Protein AF-A0A7C1NK67-F1 (afdb_monomer_lite)

Foldseek 3Di:
DDDPPDDWDKDWFQDLLQVRGTFIDTVPDPDGDQDPDDPVNVVCCCRRPVVVVLLLLLVLLVVVLQVQLQLLFQQFFFLVRDHHDRQKDFPPHDPPPLQFDDSPPPPDTFFHFWFKWWAPDAFDQADFPLKWWWKFFAAQPHTFIDTDDRRDGNNNSQVSVLPRRGQWHWDQRPSNAIMIGGGQHPDSNDHGSGRAKIAIQMPCCCPVRQFFVDHDPVLMQGGRGGSSCVRTHDDPIDIDGGGDPSRVVTMDGPVVCVVPVSSRRQAHPPADDNRNPPHRVSVVSSVCQQVQQDDRRNDRGDVRSVVVSVVVVVVVVVVVVVVVVVVVVVVVVVVVVCCVVVPDDVVVVVVVVVVVVVVVVVVVVVVVVVVVVVCCVPPVVDD

Structure (mmCIF, N/CA/C/O backbone):
data_AF-A0A7C1NK67-F1
#
_entry.id   AF-A0A7C1NK67-F1
#
loop_
_atom_site.group_PDB
_atom_site.id
_atom_site.type_symbol
_atom_site.label_atom_id
_atom_site.label_alt_id
_atom_site.label_comp_id
_atom_site.label_asym_id
_atom_site.label_entity_id
_atom_site.label_seq_id
_atom_site.pdbx_PDB_ins_code
_atom_site.Cartn_x
_atom_site.Cartn_y
_atom_site.Cartn_z
_atom_site.occupancy
_atom_site.B_iso_or_equiv
_atom_site.auth_seq_id
_atom_site.auth_comp_id
_atom_site.auth_asym_id
_atom_site.auth_atom_id
_atom_site.pdbx_PDB_model_num
ATOM 1 N N . ILE A 1 1 ? -31.266 -9.716 18.751 1.00 69.25 1 ILE A N 1
ATOM 2 C CA . ILE A 1 1 ? -31.915 -8.879 19.798 1.00 69.25 1 ILE A CA 1
ATOM 3 C C . ILE A 1 1 ? -33.201 -9.565 20.246 1.00 69.25 1 ILE A C 1
ATOM 5 O O . ILE A 1 1 ? -33.789 -10.256 19.426 1.00 69.25 1 ILE A O 1
ATOM 9 N N . VAL A 1 2 ? -33.602 -9.457 21.520 1.00 65.12 2 VAL A N 1
ATOM 10 C CA . VAL A 1 2 ? -34.826 -10.103 22.038 1.00 65.12 2 VAL A CA 1
ATOM 11 C C . VAL A 1 2 ? -35.965 -9.085 22.098 1.00 65.12 2 VAL A C 1
ATOM 13 O O . VAL A 1 2 ? -35.864 -8.092 22.813 1.00 65.12 2 VAL A O 1
ATOM 16 N N . GLN A 1 3 ? -37.058 -9.353 21.387 1.00 70.69 3 GLN A N 1
ATOM 17 C CA . GLN A 1 3 ? -38.327 -8.638 21.487 1.00 70.69 3 GLN A CA 1
ATOM 18 C C . GLN A 1 3 ? -39.423 -9.624 21.911 1.00 70.69 3 GLN A C 1
ATOM 20 O O . GLN A 1 3 ? -39.997 -10.361 21.106 1.00 70.69 3 GLN A O 1
ATOM 25 N N . GLY A 1 4 ? -39.708 -9.669 23.215 1.00 80.38 4 GLY A N 1
ATOM 26 C CA . GLY A 1 4 ? -40.655 -10.630 23.782 1.00 80.38 4 GLY A CA 1
ATOM 27 C C . GLY A 1 4 ? -40.182 -12.074 23.580 1.00 80.38 4 GLY A C 1
ATOM 28 O O . GLY A 1 4 ? -39.192 -12.485 24.174 1.00 80.38 4 GLY A O 1
ATOM 29 N N . LYS A 1 5 ? -40.893 -12.848 22.748 1.00 76.81 5 LYS A N 1
ATOM 30 C CA . LYS A 1 5 ? -40.514 -14.227 22.375 1.00 76.81 5 LYS A CA 1
ATOM 31 C C . LYS A 1 5 ? -39.688 -14.308 21.088 1.00 76.81 5 LYS A C 1
ATOM 33 O O . LYS A 1 5 ? -39.180 -15.378 20.769 1.00 76.81 5 LYS A O 1
ATOM 38 N N . HIS A 1 6 ? -39.597 -13.215 20.334 1.00 71.81 6 HIS A N 1
ATOM 39 C CA . HIS A 1 6 ? -38.786 -13.157 19.127 1.00 71.81 6 HIS A CA 1
ATOM 40 C C . HIS A 1 6 ? -37.348 -12.850 19.522 1.00 71.81 6 HIS A C 1
ATOM 42 O O . HIS A 1 6 ? -37.103 -11.898 20.263 1.00 71.81 6 HIS A O 1
ATOM 48 N N . PHE A 1 7 ? -36.400 -13.656 19.060 1.00 76.25 7 PHE A N 1
ATOM 49 C CA . PHE A 1 7 ? -34.989 -13.353 19.215 1.00 76.25 7 PHE A CA 1
ATOM 50 C C . PHE A 1 7 ? -34.279 -13.543 17.884 1.00 76.25 7 PHE A C 1
ATOM 52 O O . PHE A 1 7 ? -34.380 -14.591 17.254 1.00 76.25 7 PHE A O 1
ATOM 59 N N . GLU A 1 8 ? -33.537 -12.523 17.482 1.00 79.25 8 GLU A N 1
ATOM 60 C CA . GLU A 1 8 ? -32.635 -12.614 16.341 1.00 79.25 8 GLU A CA 1
ATOM 61 C C . GLU A 1 8 ? -31.224 -12.894 16.835 1.00 79.25 8 GLU A C 1
ATOM 63 O O . GLU A 1 8 ? -30.708 -12.205 17.730 1.00 79.25 8 GLU A O 1
ATOM 68 N N . LYS A 1 9 ? -30.615 -13.936 16.275 1.00 83.50 9 LYS A N 1
ATOM 69 C CA . LYS A 1 9 ? -29.273 -14.377 16.634 1.00 83.50 9 LYS A CA 1
ATOM 70 C C . LYS A 1 9 ? -28.245 -13.684 15.744 1.00 83.50 9 LYS A C 1
ATOM 72 O O . LYS A 1 9 ? -28.458 -13.527 14.545 1.00 83.50 9 LYS A O 1
ATOM 77 N N . LEU A 1 10 ? -27.120 -13.312 16.344 1.00 86.06 10 LEU A N 1
ATOM 78 C CA . LEU A 1 10 ? -25.924 -12.910 15.612 1.00 86.06 10 LEU A CA 1
ATOM 79 C C . LEU A 1 10 ? -25.159 -14.156 15.180 1.00 86.06 10 LEU A C 1
ATOM 81 O O . LEU A 1 10 ? -24.951 -15.067 15.989 1.00 86.06 10 LEU A O 1
ATOM 85 N N . VAL A 1 11 ? -24.729 -14.185 13.926 1.00 86.25 11 VAL A N 1
ATOM 86 C CA . VAL A 1 11 ? -23.838 -15.222 13.409 1.00 86.25 11 VAL A CA 1
ATOM 87 C C . VAL A 1 11 ? -22.552 -14.589 12.897 1.00 86.25 11 VAL A C 1
ATOM 89 O O . VAL A 1 11 ? -22.565 -13.491 12.340 1.00 86.25 11 VAL A O 1
ATOM 92 N N . ALA A 1 12 ? -21.451 -15.290 13.145 1.00 85.81 12 ALA A N 1
ATOM 93 C CA . ALA A 1 12 ? -20.140 -14.997 12.599 1.00 85.81 12 ALA A CA 1
ATOM 94 C C . ALA A 1 12 ? -19.950 -15.867 11.354 1.00 85.81 12 ALA A C 1
ATOM 96 O O . ALA A 1 12 ? -20.144 -17.082 11.421 1.00 85.81 12 ALA A O 1
ATOM 97 N N . GLU A 1 13 ? -19.611 -15.247 10.235 1.00 83.25 13 GLU A N 1
ATOM 98 C CA . GLU A 1 13 ? -19.334 -15.922 8.968 1.00 83.25 13 GLU A CA 1
ATOM 99 C C . GLU A 1 13 ? -17.979 -15.440 8.464 1.00 83.25 13 GLU A C 1
ATOM 101 O O . GLU A 1 13 ? -17.672 -14.260 8.616 1.00 83.25 13 GLU A O 1
ATOM 106 N N . ALA A 1 14 ? -17.160 -16.342 7.926 1.00 78.94 14 ALA A N 1
ATOM 107 C CA . ALA A 1 14 ? -15.888 -15.956 7.326 1.00 78.94 14 ALA A CA 1
ATOM 108 C C . ALA A 1 14 ? -16.144 -15.022 6.138 1.00 78.94 14 ALA A C 1
ATOM 110 O O . ALA A 1 14 ? -17.062 -15.264 5.353 1.00 78.94 14 ALA A O 1
ATOM 111 N N . ASP A 1 15 ? -15.352 -13.962 6.043 1.00 75.88 15 ASP A N 1
ATOM 112 C CA . ASP A 1 15 ? -15.431 -12.986 4.967 1.00 75.88 15 ASP A CA 1
ATOM 113 C C . ASP A 1 15 ? -14.221 -13.148 4.034 1.00 75.88 15 ASP A C 1
ATOM 115 O O . ASP A 1 15 ? -13.103 -12.835 4.450 1.00 75.88 15 ASP A O 1
ATOM 119 N N . PRO A 1 16 ? -14.398 -13.675 2.808 1.00 70.25 16 PRO A N 1
ATOM 120 C CA . PRO A 1 16 ? -13.303 -13.817 1.848 1.00 70.25 16 PRO A CA 1
ATOM 121 C C . PRO A 1 16 ? -12.641 -12.481 1.492 1.00 70.25 16 PRO A C 1
ATOM 123 O O . PRO A 1 16 ? -11.444 -12.460 1.225 1.00 70.25 16 PRO A O 1
ATOM 126 N N . ASP A 1 17 ? -13.395 -11.378 1.547 1.00 71.62 17 ASP A N 1
ATOM 127 C CA . ASP A 1 17 ? -12.911 -10.033 1.224 1.00 71.62 17 ASP A CA 1
ATOM 128 C C . ASP A 1 17 ? 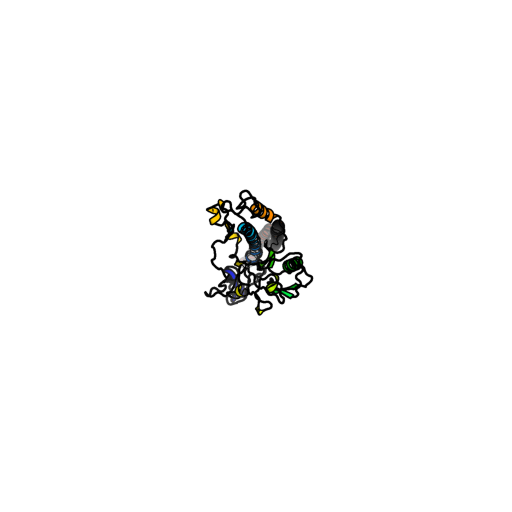-12.192 -9.360 2.408 1.00 71.62 17 ASP A C 1
ATOM 130 O O . ASP A 1 17 ? -11.605 -8.298 2.262 1.00 71.62 17 ASP A O 1
ATOM 134 N N . ASN A 1 18 ? -12.199 -9.977 3.593 1.00 75.00 18 ASN A N 1
ATOM 135 C CA . ASN A 1 18 ? -11.461 -9.501 4.765 1.00 75.00 18 ASN A CA 1
ATOM 136 C C . ASN A 1 18 ? -10.600 -10.632 5.337 1.00 75.00 18 ASN A C 1
ATOM 138 O O . ASN A 1 18 ? -10.687 -10.966 6.518 1.00 75.00 18 ASN A O 1
ATOM 142 N N . GLU A 1 19 ? -9.825 -11.291 4.473 1.00 70.50 19 GLU A N 1
ATOM 143 C CA . GLU A 1 19 ? -8.808 -12.282 4.863 1.00 70.50 19 GLU A CA 1
ATOM 144 C C . GLU A 1 19 ? -9.356 -13.480 5.662 1.00 70.50 19 GLU A C 1
ATOM 146 O O . GLU A 1 19 ? -8.662 -14.114 6.461 1.00 70.50 19 GLU A O 1
ATOM 151 N N . GLY A 1 20 ? -10.638 -13.799 5.485 1.00 68.31 20 GLY A N 1
ATOM 152 C CA . GLY A 1 20 ? -11.325 -14.844 6.236 1.00 68.31 20 GLY A CA 1
ATOM 153 C C . GLY A 1 20 ? -11.691 -14.452 7.671 1.00 68.31 20 GLY A C 1
ATOM 154 O O . GLY A 1 20 ? -12.272 -15.276 8.392 1.00 68.31 20 GLY A O 1
ATOM 155 N N . TYR A 1 21 ? -11.419 -13.215 8.107 1.00 80.69 21 TYR A N 1
ATOM 156 C CA . TYR A 1 21 ? -11.919 -12.712 9.379 1.00 80.69 21 TYR A CA 1
ATOM 157 C C . TYR A 1 21 ? -13.441 -12.781 9.412 1.00 80.69 21 TYR A C 1
ATOM 159 O O . TYR A 1 21 ? -14.146 -12.594 8.423 1.00 80.69 21 TYR A O 1
ATOM 167 N N . SER A 1 22 ? -13.981 -13.085 10.591 1.00 82.25 22 SER A N 1
ATOM 168 C CA . SER A 1 22 ? -15.425 -13.210 10.713 1.00 82.25 22 SER A CA 1
ATOM 169 C C . SER A 1 22 ? -16.105 -11.847 10.633 1.00 82.25 22 SER A C 1
ATOM 171 O O . SER A 1 22 ? -15.843 -10.981 11.478 1.00 82.25 22 SER A O 1
ATOM 173 N N . ARG A 1 23 ? -17.041 -11.704 9.695 1.00 82.19 23 ARG A N 1
ATOM 174 C CA . ARG A 1 23 ? -18.050 -10.642 9.687 1.00 82.19 23 ARG A CA 1
ATOM 175 C C . ARG A 1 23 ? -19.259 -11.055 10.523 1.00 82.19 23 ARG A C 1
ATOM 177 O O . ARG A 1 23 ? -19.579 -12.240 10.652 1.00 82.19 23 ARG A O 1
ATOM 184 N N . LEU A 1 24 ? -19.943 -10.073 11.103 1.00 84.31 24 LEU A N 1
ATOM 185 C CA . LEU A 1 24 ? -21.120 -10.297 11.944 1.00 84.31 24 LEU A CA 1
ATOM 186 C C . LEU A 1 24 ? -22.393 -9.903 11.196 1.00 84.31 24 LEU A C 1
ATOM 188 O O . LEU A 1 24 ? -22.524 -8.775 10.717 1.00 84.31 24 LEU A O 1
ATOM 192 N N . ARG A 1 25 ? -23.355 -10.829 11.138 1.00 84.56 25 ARG A N 1
ATOM 193 C CA . ARG A 1 25 ? -24.660 -10.615 10.495 1.00 84.56 25 ARG A CA 1
ATOM 194 C C . ARG A 1 25 ? -25.820 -11.154 11.324 1.00 84.56 25 ARG A C 1
ATOM 196 O O . ARG A 1 25 ? -25.631 -11.982 12.222 1.00 84.56 25 ARG A O 1
ATOM 203 N N . TRP A 1 26 ? -27.029 -10.692 11.012 1.00 82.31 26 TRP A N 1
ATOM 204 C CA . TRP A 1 26 ? -28.248 -11.278 11.562 1.00 82.31 26 TRP A CA 1
ATOM 205 C C . TRP A 1 26 ? -28.507 -12.624 10.891 1.00 82.31 26 TRP A C 1
ATOM 207 O O . TRP A 1 26 ? -28.365 -12.777 9.676 1.00 82.31 26 TRP A O 1
ATOM 217 N N . GLN A 1 27 ? -28.866 -13.629 11.686 1.00 81.44 27 GLN A N 1
ATOM 218 C CA . GLN A 1 27 ? -29.191 -14.951 11.169 1.00 81.44 27 GLN A CA 1
ATOM 219 C C . GLN A 1 27 ? -30.379 -14.863 10.195 1.00 81.44 27 GLN A C 1
ATOM 221 O O . GLN A 1 27 ? -31.485 -14.536 10.608 1.00 81.44 27 GLN A O 1
ATOM 226 N N . GLY A 1 28 ? -30.153 -15.201 8.921 1.00 75.19 28 GLY A N 1
ATOM 227 C CA . GLY A 1 28 ? -31.180 -15.161 7.871 1.00 75.19 28 GLY A CA 1
ATOM 228 C C . GLY A 1 28 ? -31.186 -13.886 7.021 1.00 75.19 28 GLY A C 1
ATOM 229 O O . GLY A 1 28 ? -31.890 -13.851 6.017 1.00 75.19 28 GLY A O 1
ATOM 230 N N . GLU A 1 29 ? -30.368 -12.885 7.357 1.00 77.38 29 GLU A N 1
ATOM 231 C CA . GLU A 1 29 ? -30.179 -11.686 6.537 1.00 77.38 29 GLU A CA 1
ATOM 232 C C . GLU A 1 29 ? -28.836 -11.709 5.795 1.00 77.38 29 GLU A C 1
ATOM 234 O O . GLU A 1 29 ? -27.857 -12.326 6.231 1.00 77.38 29 GLU A O 1
ATOM 239 N N . SER A 1 30 ? -28.792 -11.023 4.652 1.00 70.12 30 SER A N 1
ATOM 240 C CA . SER A 1 30 ? -27.576 -10.818 3.856 1.00 70.12 30 SER A CA 1
ATOM 241 C C . SER A 1 30 ? -26.827 -9.529 4.205 1.00 70.12 30 SER A C 1
ATOM 243 O O . SER A 1 30 ? -25.702 -9.348 3.751 1.00 70.12 30 SER A O 1
ATOM 245 N N . ARG A 1 31 ? -27.428 -8.627 4.993 1.00 69.88 31 ARG A N 1
ATOM 246 C CA . ARG A 1 31 ? -26.825 -7.334 5.339 1.00 69.88 31 ARG A CA 1
ATOM 247 C C . ARG A 1 31 ? -25.895 -7.452 6.545 1.00 69.88 31 ARG A C 1
ATOM 249 O O . ARG A 1 31 ? -26.235 -8.078 7.550 1.00 69.88 31 ARG A O 1
ATOM 256 N N . SER A 1 32 ? -24.744 -6.796 6.444 1.00 70.00 32 SER A N 1
ATOM 257 C CA . SER A 1 32 ? -23.792 -6.640 7.544 1.00 70.00 32 SER A CA 1
ATOM 258 C C . SER A 1 32 ? -24.355 -5.740 8.642 1.00 70.00 32 SER A C 1
ATOM 260 O O . SER A 1 32 ? -25.132 -4.817 8.385 1.00 70.00 32 SER A O 1
ATOM 262 N N . ILE A 1 33 ? -23.955 -6.008 9.884 1.00 77.25 33 ILE A N 1
ATOM 263 C CA . ILE A 1 33 ? -24.385 -5.226 11.044 1.00 77.25 33 ILE A CA 1
ATOM 264 C C . ILE A 1 33 ? -23.403 -4.094 11.296 1.00 77.25 33 ILE A C 1
ATOM 266 O O . ILE A 1 33 ? -22.208 -4.325 11.446 1.00 77.25 33 ILE A O 1
ATOM 270 N N . PHE A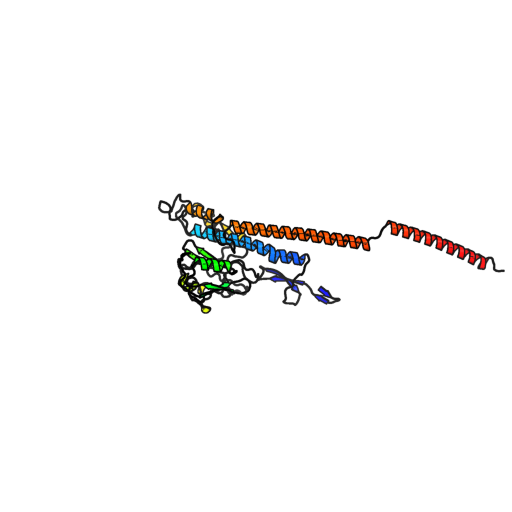 1 34 ? -23.933 -2.882 11.443 1.00 76.06 34 PHE A N 1
ATOM 271 C CA . PHE A 1 34 ? -23.163 -1.742 11.918 1.00 76.06 34 PHE A CA 1
ATOM 272 C C . PHE A 1 34 ? -23.335 -1.580 13.431 1.00 76.06 34 PHE A C 1
ATOM 274 O O . PHE A 1 34 ? -24.442 -1.327 13.924 1.00 76.06 34 PHE A O 1
ATOM 281 N N . PHE A 1 35 ? -22.248 -1.731 14.185 1.00 81.44 35 PHE A N 1
ATOM 282 C CA . PHE A 1 35 ? -22.266 -1.527 15.629 1.00 81.44 35 PHE A CA 1
ATOM 283 C C . PHE A 1 35 ? -22.079 -0.046 15.951 1.00 81.44 35 PHE A C 1
ATOM 285 O O . PHE A 1 35 ? -21.138 0.584 15.493 1.00 81.44 35 PHE A O 1
ATOM 292 N N . ARG A 1 36 ? -22.966 0.516 16.779 1.00 79.81 36 ARG A N 1
ATOM 293 C CA . ARG A 1 36 ? -22.881 1.928 17.200 1.00 79.81 36 ARG A CA 1
ATOM 294 C C . ARG A 1 36 ? -22.010 2.155 18.442 1.00 79.81 36 ARG A C 1
ATOM 296 O O . ARG A 1 36 ? -21.845 3.297 18.847 1.00 79.81 36 ARG A O 1
ATOM 303 N N . GLY A 1 37 ? -21.531 1.092 19.092 1.00 82.44 37 GLY A N 1
ATOM 304 C CA . GLY A 1 37 ? -20.701 1.199 20.293 1.00 82.44 37 GLY A CA 1
ATOM 305 C C . GLY A 1 37 ? -20.619 -0.082 21.127 1.00 82.44 37 GLY A C 1
ATOM 306 O O . GLY A 1 37 ? -21.182 -1.126 20.785 1.00 82.44 37 GLY A O 1
ATOM 307 N N . GLY A 1 38 ? -19.916 0.018 22.257 1.00 86.25 38 GLY A N 1
ATOM 308 C CA . GLY A 1 38 ? -19.638 -1.095 23.165 1.00 86.25 38 GLY A CA 1
ATOM 309 C C . GLY A 1 38 ? -18.398 -1.903 22.772 1.00 86.25 38 GLY A C 1
ATOM 310 O O . GLY A 1 38 ? -17.780 -1.675 21.737 1.00 86.25 38 GLY A O 1
ATOM 311 N N . LYS A 1 39 ? -18.035 -2.884 23.611 1.00 87.00 39 LYS A N 1
ATOM 312 C CA . LYS A 1 39 ? -16.794 -3.665 23.449 1.00 87.00 39 LYS A CA 1
ATOM 313 C C . LYS A 1 39 ? -16.692 -4.366 22.091 1.00 87.00 39 LYS A C 1
ATOM 315 O O . LYS A 1 39 ? -15.607 -4.457 21.541 1.00 87.00 39 LYS A O 1
ATOM 320 N N . LEU A 1 40 ? -17.807 -4.879 21.569 1.00 85.94 40 LEU A N 1
ATOM 321 C CA . LEU A 1 40 ? -17.813 -5.575 20.283 1.00 85.94 40 LEU A CA 1
ATOM 322 C C . LEU A 1 40 ? -17.538 -4.619 19.118 1.00 85.94 40 LEU A C 1
ATOM 324 O O . LEU A 1 40 ? -16.735 -4.961 18.264 1.00 85.94 40 LEU A O 1
ATOM 328 N N . ALA A 1 41 ? -18.147 -3.427 19.128 1.00 87.38 41 ALA A N 1
ATOM 329 C CA . ALA A 1 41 ? -17.869 -2.393 18.133 1.00 87.38 41 ALA A CA 1
ATOM 330 C C . ALA A 1 41 ? -16.385 -2.018 18.142 1.00 87.38 41 ALA A C 1
ATOM 332 O O . ALA A 1 41 ? -15.741 -2.100 17.109 1.00 87.38 41 ALA A O 1
ATOM 333 N N . ALA A 1 42 ? -15.839 -1.736 19.329 1.00 86.69 42 ALA A N 1
ATOM 334 C CA . ALA A 1 42 ? -14.439 -1.355 19.487 1.00 86.69 42 ALA A CA 1
ATOM 335 C C . ALA A 1 42 ? -13.462 -2.454 19.035 1.00 86.69 42 ALA A C 1
ATOM 337 O O . ALA A 1 42 ? -12.412 -2.154 18.490 1.00 86.69 42 ALA A O 1
ATOM 338 N N . LEU A 1 43 ? -13.787 -3.736 19.250 1.00 89.25 43 LEU A N 1
ATOM 339 C CA . LEU A 1 43 ? -12.946 -4.843 18.778 1.00 89.25 43 LEU A CA 1
ATOM 340 C C . LEU A 1 43 ? -13.003 -5.022 17.258 1.00 89.25 43 LEU A C 1
ATOM 342 O O . LEU A 1 43 ? -11.996 -5.389 16.665 1.00 89.25 43 LEU A O 1
ATOM 346 N N . VAL A 1 44 ? -14.171 -4.802 16.650 1.00 88.19 44 VAL A N 1
ATOM 347 C CA . VAL A 1 44 ? -14.339 -4.852 15.191 1.00 88.19 44 VAL A CA 1
ATOM 348 C C . VAL A 1 44 ? -13.609 -3.677 14.544 1.00 88.19 44 VAL A C 1
ATOM 350 O O . VAL A 1 44 ? -12.830 -3.900 13.632 1.00 88.19 44 VAL A O 1
ATOM 353 N N . GLU A 1 45 ? -13.779 -2.462 15.066 1.00 87.88 45 GLU A N 1
ATOM 354 C CA . GLU A 1 45 ? -13.069 -1.258 14.613 1.00 87.88 45 GLU A CA 1
ATOM 355 C C . GLU A 1 45 ? -11.549 -1.406 14.755 1.00 87.88 45 GLU A C 1
ATOM 357 O O . GLU A 1 45 ? -10.819 -1.204 13.790 1.00 87.88 45 GLU A O 1
ATOM 362 N N . LEU A 1 46 ? -11.069 -1.881 15.909 1.00 89.62 46 LEU A N 1
ATOM 363 C CA . LEU A 1 46 ? -9.642 -2.125 16.119 1.00 89.62 46 LEU A CA 1
ATOM 364 C C . LEU A 1 46 ? -9.074 -3.144 15.122 1.00 89.62 46 LEU A C 1
ATOM 366 O O . LEU A 1 46 ? -7.945 -2.983 14.678 1.00 89.62 46 LEU A O 1
ATOM 370 N N . ARG A 1 47 ? -9.817 -4.212 14.805 1.00 89.69 47 ARG A N 1
ATOM 371 C CA . ARG A 1 47 ? -9.357 -5.274 13.898 1.00 89.69 47 ARG A CA 1
ATOM 372 C C . ARG A 1 47 ? -9.412 -4.840 12.433 1.00 89.69 47 ARG A C 1
ATOM 374 O O . ARG A 1 47 ? -8.430 -5.021 11.726 1.00 89.69 47 ARG A O 1
ATOM 381 N N . ASP A 1 48 ? -10.555 -4.315 12.000 1.00 87.44 48 ASP A N 1
ATOM 382 C CA . ASP A 1 48 ? -10.874 -4.108 10.582 1.00 87.44 48 ASP A CA 1
ATOM 383 C C . ASP A 1 48 ? -10.473 -2.716 10.073 1.00 87.44 48 ASP A C 1
ATOM 385 O O . ASP A 1 48 ? -10.366 -2.525 8.865 1.00 87.44 48 ASP A O 1
ATOM 389 N N . VAL A 1 49 ? -10.262 -1.752 10.976 1.00 88.38 49 VAL A N 1
ATOM 390 C CA . VAL A 1 49 ? -9.864 -0.379 10.636 1.00 88.38 49 VAL A CA 1
ATOM 391 C C . VAL A 1 49 ? -8.460 -0.110 11.163 1.00 88.38 49 VAL A C 1
ATOM 393 O O . VAL A 1 49 ? -7.508 -0.124 10.395 1.00 88.38 49 VAL A O 1
ATOM 396 N N . ASP A 1 50 ? -8.285 0.045 12.478 1.00 90.19 50 ASP A N 1
ATOM 397 C CA . ASP A 1 50 ? -7.013 0.546 13.014 1.00 90.19 50 ASP A CA 1
ATOM 398 C C . ASP A 1 50 ? -5.831 -0.402 12.780 1.00 90.19 50 ASP A C 1
ATOM 400 O O . ASP A 1 50 ? -4.780 0.028 12.315 1.00 90.19 50 ASP A O 1
ATOM 404 N N . ALA A 1 51 ? -5.974 -1.691 13.103 1.00 90.12 51 ALA A N 1
ATOM 405 C CA . ALA A 1 51 ? -4.895 -2.656 12.908 1.00 90.12 51 ALA A CA 1
ATOM 406 C C . ALA A 1 51 ? -4.605 -2.880 11.422 1.00 90.12 51 ALA A C 1
ATOM 408 O O . ALA A 1 51 ? -3.437 -2.978 11.051 1.00 90.12 51 ALA A O 1
ATOM 409 N N . ARG A 1 52 ? -5.649 -2.923 10.584 1.00 90.19 52 ARG A N 1
ATOM 410 C CA . ARG A 1 52 ? -5.510 -3.017 9.128 1.00 90.19 52 ARG A CA 1
ATOM 411 C C . ARG A 1 52 ? -4.702 -1.839 8.587 1.00 90.19 52 ARG A C 1
ATOM 413 O O . ARG A 1 52 ? -3.704 -2.071 7.913 1.00 90.19 52 ARG A O 1
ATOM 420 N N . ASP A 1 53 ? -5.062 -0.608 8.950 1.00 91.00 53 ASP A N 1
ATOM 421 C CA . ASP A 1 53 ? -4.354 0.605 8.523 1.00 91.00 53 ASP A CA 1
ATOM 422 C C . ASP A 1 53 ? -2.864 0.562 8.906 1.00 91.00 53 ASP A C 1
ATOM 424 O O . ASP A 1 53 ? -1.989 0.890 8.102 1.00 91.00 53 ASP A O 1
ATOM 428 N N . GLU A 1 54 ? -2.545 0.153 10.138 1.00 92.00 54 GLU A N 1
ATOM 429 C CA . GLU A 1 54 ? -1.154 0.080 10.604 1.00 92.00 54 GLU A CA 1
ATOM 430 C C . GLU A 1 54 ? -0.355 -1.025 9.900 1.00 92.00 54 GLU A C 1
ATOM 432 O O . GLU A 1 54 ? 0.823 -0.832 9.581 1.00 92.00 54 GLU A O 1
ATOM 437 N N . ILE A 1 55 ? -0.987 -2.165 9.609 1.00 92.00 55 ILE A N 1
ATOM 438 C CA . ILE A 1 55 ? -0.361 -3.239 8.834 1.00 92.00 55 ILE A CA 1
ATOM 439 C C . ILE A 1 55 ? -0.102 -2.773 7.396 1.00 92.00 55 ILE A C 1
ATOM 441 O O . ILE A 1 55 ? 1.029 -2.882 6.925 1.00 92.00 55 ILE A O 1
ATOM 445 N N . GLN A 1 56 ? -1.079 -2.131 6.749 1.00 92.00 56 GLN A N 1
ATOM 446 C CA . GLN A 1 56 ? -0.918 -1.567 5.406 1.00 92.00 56 GLN A CA 1
ATOM 447 C C . GLN A 1 56 ? 0.234 -0.559 5.328 1.00 92.00 56 GLN A C 1
ATOM 449 O O . GLN A 1 56 ? 0.988 -0.556 4.353 1.00 92.00 56 GLN A O 1
ATOM 454 N N . LYS A 1 57 ? 0.425 0.285 6.352 1.00 92.81 57 LYS A N 1
ATOM 455 C CA . LYS A 1 57 ? 1.569 1.214 6.411 1.00 92.81 57 LYS A CA 1
ATOM 456 C C . LYS A 1 57 ? 2.900 0.473 6.483 1.00 92.81 57 LYS A C 1
ATOM 458 O O . LYS A 1 57 ? 3.847 0.844 5.783 1.00 92.81 57 LYS A O 1
ATOM 463 N N . LEU A 1 58 ? 2.983 -0.561 7.320 1.00 93.44 58 LEU A N 1
ATOM 464 C CA . LEU A 1 58 ? 4.185 -1.383 7.453 1.00 93.44 58 LEU A CA 1
ATOM 465 C C . LEU A 1 58 ? 4.498 -2.121 6.146 1.00 93.44 58 LEU A C 1
ATOM 467 O O . LEU A 1 58 ? 5.643 -2.112 5.683 1.00 93.44 58 LEU A O 1
ATOM 471 N N . ASP A 1 59 ? 3.482 -2.705 5.526 1.00 93.56 59 ASP A N 1
ATOM 472 C CA . ASP A 1 59 ? 3.588 -3.389 4.245 1.00 93.56 59 ASP A CA 1
ATOM 473 C C . ASP A 1 59 ? 4.012 -2.435 3.131 1.00 93.56 59 ASP A C 1
ATOM 475 O O . ASP A 1 59 ? 4.924 -2.744 2.363 1.00 93.56 59 ASP A O 1
ATOM 479 N N . LEU A 1 60 ? 3.433 -1.234 3.078 1.00 92.38 60 LEU A N 1
ATOM 480 C CA . LEU A 1 60 ? 3.740 -0.239 2.055 1.00 92.38 60 LEU A CA 1
ATOM 481 C C . LEU A 1 60 ? 5.205 0.198 2.101 1.00 92.38 60 LEU A C 1
ATOM 483 O O . LEU A 1 60 ? 5.854 0.291 1.052 1.00 92.38 60 LEU A O 1
ATOM 487 N N . VAL A 1 61 ? 5.743 0.440 3.300 1.00 92.12 61 VAL A N 1
ATOM 488 C CA . VAL A 1 61 ? 7.178 0.712 3.487 1.00 92.12 61 VAL A CA 1
ATOM 489 C C . VAL A 1 61 ? 7.998 -0.475 3.028 1.00 92.12 61 VAL A C 1
ATOM 491 O O . VAL A 1 61 ? 8.973 -0.306 2.297 1.00 92.12 61 VAL A O 1
ATOM 494 N N . THR A 1 62 ? 7.593 -1.670 3.440 1.00 92.31 62 THR A N 1
ATOM 495 C CA . THR A 1 62 ? 8.341 -2.893 3.189 1.00 92.31 62 THR A CA 1
ATOM 496 C C . THR A 1 62 ? 8.449 -3.187 1.692 1.00 92.31 62 THR A C 1
ATOM 498 O O . THR A 1 62 ? 9.559 -3.318 1.171 1.00 92.31 62 THR A O 1
ATOM 501 N N . VAL A 1 63 ? 7.329 -3.207 0.969 1.00 90.94 63 VAL A N 1
ATOM 502 C CA . VAL A 1 63 ? 7.299 -3.491 -0.471 1.00 90.94 63 VAL A CA 1
ATOM 503 C C . VAL A 1 63 ? 8.078 -2.433 -1.255 1.00 90.94 63 VAL A C 1
ATOM 505 O O . VAL A 1 63 ? 8.834 -2.764 -2.171 1.00 90.94 63 VAL A O 1
ATOM 508 N N . ASN A 1 64 ? 7.957 -1.149 -0.893 1.00 90.94 64 ASN A N 1
ATOM 509 C CA . ASN A 1 64 ? 8.725 -0.099 -1.565 1.00 90.94 64 ASN A CA 1
ATOM 510 C C . ASN A 1 64 ? 10.221 -0.191 -1.282 1.00 90.94 64 ASN A C 1
ATOM 512 O O . ASN A 1 64 ? 11.016 -0.021 -2.206 1.00 90.94 64 ASN A O 1
ATOM 516 N N . PHE A 1 65 ? 10.607 -0.475 -0.039 1.00 92.56 65 PHE A N 1
ATOM 517 C CA . PHE A 1 65 ? 12.004 -0.672 0.330 1.00 92.56 65 PHE A CA 1
ATOM 518 C C . PHE A 1 65 ? 12.621 -1.813 -0.478 1.00 92.56 65 PHE A C 1
ATOM 520 O O . PHE A 1 65 ? 13.672 -1.643 -1.091 1.00 92.56 65 PHE A O 1
ATOM 527 N N . ILE A 1 66 ? 11.933 -2.948 -0.549 1.00 92.12 66 ILE A N 1
ATOM 528 C CA . ILE A 1 66 ? 12.412 -4.134 -1.258 1.00 92.12 66 ILE A CA 1
ATOM 529 C C . ILE A 1 66 ? 12.497 -3.907 -2.750 1.00 92.12 66 ILE A C 1
ATOM 531 O O . ILE A 1 66 ? 13.518 -4.245 -3.337 1.00 92.12 66 ILE A O 1
ATOM 535 N N . ASP A 1 67 ? 11.475 -3.308 -3.361 1.00 89.56 67 ASP A N 1
ATOM 536 C CA . ASP A 1 67 ? 11.504 -3.003 -4.790 1.00 89.56 67 ASP A CA 1
ATOM 537 C C . ASP A 1 67 ? 12.706 -2.111 -5.135 1.00 89.56 67 ASP A C 1
ATOM 539 O O . ASP A 1 67 ? 13.425 -2.396 -6.088 1.00 89.56 67 ASP A O 1
ATOM 543 N N . LEU A 1 68 ? 12.988 -1.084 -4.326 1.00 91.94 68 LEU A N 1
ATOM 544 C CA . LEU A 1 68 ? 14.128 -0.187 -4.546 1.00 91.94 68 LEU A CA 1
ATOM 545 C C . LEU A 1 68 ? 15.477 -0.877 -4.309 1.00 91.94 68 LEU A C 1
ATOM 547 O O . LEU A 1 68 ? 16.406 -0.699 -5.100 1.00 91.94 68 LEU A O 1
ATOM 551 N N . VAL A 1 69 ? 15.597 -1.674 -3.244 1.00 93.94 69 VAL A N 1
ATOM 552 C CA . VAL A 1 69 ? 16.821 -2.433 -2.955 1.00 93.94 69 VAL A CA 1
ATOM 553 C C . VAL A 1 69 ? 17.081 -3.460 -4.051 1.00 93.94 69 VAL A C 1
ATOM 555 O O . VAL A 1 69 ? 18.199 -3.532 -4.557 1.00 93.94 69 VAL A O 1
ATOM 558 N N . ASN A 1 70 ? 16.064 -4.221 -4.453 1.00 92.44 70 ASN A N 1
ATOM 559 C CA . ASN A 1 70 ? 16.161 -5.204 -5.526 1.00 92.44 70 ASN A CA 1
ATOM 560 C C . ASN A 1 70 ? 16.473 -4.532 -6.864 1.00 92.44 70 ASN A C 1
ATOM 562 O O . ASN A 1 70 ? 17.325 -5.028 -7.594 1.00 92.44 70 ASN A O 1
ATOM 566 N N . GLU A 1 71 ? 15.881 -3.372 -7.169 1.00 89.62 71 GLU A N 1
ATOM 567 C CA . GLU A 1 71 ? 16.212 -2.609 -8.376 1.00 89.62 71 GLU A CA 1
ATOM 568 C C . GLU A 1 71 ? 17.708 -2.247 -8.424 1.00 89.62 71 GLU A C 1
ATOM 570 O O . GLU A 1 71 ? 18.364 -2.462 -9.449 1.00 89.62 71 GLU A O 1
ATOM 575 N N . ILE A 1 72 ? 18.265 -1.741 -7.316 1.00 90.88 72 ILE A N 1
ATOM 576 C CA . ILE A 1 72 ? 19.695 -1.415 -7.214 1.00 90.88 72 ILE A CA 1
ATOM 577 C C . ILE A 1 72 ? 20.548 -2.685 -7.301 1.00 90.88 72 ILE A C 1
ATOM 579 O O . ILE A 1 72 ? 21.521 -2.735 -8.055 1.00 90.88 72 ILE A O 1
ATOM 583 N N . HIS A 1 73 ? 20.183 -3.721 -6.547 1.00 92.25 73 HIS A N 1
ATOM 584 C CA . HIS A 1 73 ? 20.956 -4.952 -6.426 1.00 92.25 73 HIS A CA 1
ATOM 585 C C . HIS A 1 73 ? 20.992 -5.746 -7.739 1.00 92.25 73 HIS A C 1
ATOM 587 O O . HIS A 1 73 ? 22.062 -6.189 -8.153 1.00 92.25 73 HIS A O 1
ATOM 593 N N . ARG A 1 74 ? 19.870 -5.848 -8.467 1.00 89.88 74 ARG A N 1
ATOM 594 C CA . ARG A 1 74 ? 19.817 -6.496 -9.791 1.00 89.88 74 ARG A CA 1
ATOM 595 C C . ARG A 1 74 ? 20.767 -5.842 -10.793 1.00 89.88 74 ARG A C 1
ATOM 597 O O . ARG A 1 74 ? 21.361 -6.540 -11.615 1.00 89.88 74 ARG A O 1
ATOM 604 N N . LYS A 1 75 ? 20.921 -4.516 -10.727 1.00 87.25 75 LYS A N 1
ATOM 605 C CA . LYS A 1 75 ? 21.823 -3.737 -11.597 1.00 87.25 75 LYS A CA 1
ATOM 606 C C . LYS A 1 75 ? 23.281 -3.776 -11.147 1.00 87.25 75 LYS A C 1
ATOM 608 O O . LYS A 1 75 ? 24.172 -3.508 -11.959 1.00 87.25 75 LYS A O 1
ATOM 613 N N . GLY A 1 76 ? 23.515 -4.070 -9.872 1.00 88.56 76 GLY A N 1
ATOM 614 C CA . GLY A 1 76 ? 24.843 -4.166 -9.297 1.00 88.56 76 GLY A CA 1
ATOM 615 C C . GLY A 1 76 ? 25.618 -5.394 -9.775 1.00 88.56 76 GLY A C 1
ATOM 616 O O . GLY A 1 76 ? 25.085 -6.304 -10.409 1.00 88.56 76 GLY A O 1
ATOM 617 N N . TYR A 1 77 ? 26.898 -5.426 -9.419 1.00 88.62 77 TYR A N 1
ATOM 618 C CA . TYR A 1 77 ? 27.795 -6.553 -9.645 1.00 88.62 77 TYR A CA 1
ATOM 619 C C . TYR A 1 77 ? 28.337 -7.061 -8.317 1.00 88.62 77 TYR A C 1
ATOM 621 O O . TYR A 1 77 ? 28.694 -6.288 -7.423 1.00 88.62 77 TYR A O 1
ATOM 629 N N . SER A 1 78 ? 28.382 -8.380 -8.190 1.00 87.69 78 SER A N 1
ATOM 630 C CA . SER A 1 78 ? 28.922 -9.066 -7.027 1.00 87.69 78 SER A CA 1
ATOM 631 C C . SER A 1 78 ? 30.444 -9.213 -7.092 1.00 87.69 78 SER A C 1
ATOM 633 O O . SER A 1 78 ? 31.072 -8.989 -8.129 1.00 87.69 78 SER A O 1
ATOM 635 N N . LEU A 1 79 ? 31.057 -9.688 -6.001 1.00 82.88 79 LEU A N 1
ATOM 636 C CA . LEU A 1 79 ? 32.483 -10.042 -5.985 1.00 82.88 79 LEU A CA 1
ATOM 637 C C . LEU A 1 79 ? 32.835 -11.165 -6.969 1.00 82.88 79 LEU A C 1
ATOM 639 O O . LEU A 1 79 ? 33.983 -11.262 -7.388 1.00 82.88 79 LEU A O 1
ATOM 643 N N . SER A 1 80 ? 31.870 -12.005 -7.340 1.00 77.50 80 SER A N 1
ATOM 644 C CA . SER A 1 80 ? 32.021 -13.046 -8.362 1.00 77.50 80 SER A CA 1
ATOM 645 C C . SER A 1 80 ? 31.684 -12.565 -9.781 1.00 77.50 80 SER A C 1
ATOM 647 O O . SER A 1 80 ? 31.695 -13.367 -10.713 1.00 77.50 80 SER A O 1
ATOM 649 N N . GLY A 1 81 ? 31.387 -11.270 -9.959 1.00 78.38 81 GLY A N 1
ATOM 650 C CA . GLY A 1 81 ? 30.990 -10.677 -11.238 1.00 78.38 81 GLY A CA 1
ATOM 651 C C . GLY A 1 81 ? 29.571 -11.047 -11.682 1.00 78.38 81 GLY A C 1
ATOM 652 O O . GLY A 1 81 ? 29.220 -10.825 -12.839 1.00 78.38 81 GLY A O 1
ATOM 653 N N . ARG A 1 82 ? 28.759 -11.625 -10.786 1.00 80.69 82 ARG A N 1
ATOM 654 C CA . ARG A 1 82 ? 27.351 -11.962 -11.038 1.00 80.69 82 ARG A CA 1
ATOM 655 C C . ARG A 1 82 ? 26.472 -10.725 -10.837 1.00 80.69 82 ARG A C 1
ATOM 657 O O . ARG A 1 82 ? 26.783 -9.878 -10.005 1.00 80.69 82 ARG A O 1
ATOM 664 N N . SER A 1 83 ? 25.370 -10.648 -11.572 1.00 84.88 83 SER A N 1
ATOM 665 C CA . SER A 1 83 ? 24.349 -9.600 -11.463 1.00 84.88 83 SER A CA 1
ATOM 666 C C . SER A 1 83 ? 22.955 -10.204 -11.669 1.00 84.88 83 SER A C 1
ATOM 668 O O . SER A 1 83 ? 22.833 -11.388 -11.991 1.00 84.88 83 SER A O 1
ATOM 670 N N . GLY A 1 84 ? 21.903 -9.405 -11.469 1.00 85.50 84 GLY A N 1
ATOM 671 C CA . GLY A 1 84 ? 20.522 -9.794 -11.777 1.00 85.50 84 GLY A CA 1
ATOM 672 C C . GLY A 1 84 ? 19.801 -10.618 -10.708 1.00 85.50 84 GLY A C 1
ATOM 673 O O . GLY A 1 84 ? 18.676 -11.040 -10.945 1.00 85.50 84 GLY A O 1
ATOM 674 N N . LEU A 1 85 ? 20.411 -10.841 -9.540 1.00 89.50 85 LEU A N 1
ATOM 675 C CA . LEU A 1 85 ? 19.729 -11.466 -8.403 1.00 89.50 85 LEU A CA 1
ATOM 676 C C . LEU A 1 85 ? 18.986 -10.414 -7.580 1.00 89.50 85 LEU A C 1
ATOM 678 O O . LEU A 1 85 ? 19.514 -9.327 -7.353 1.00 89.50 85 LEU A O 1
ATOM 682 N N . ASP A 1 86 ? 17.811 -10.767 -7.073 1.00 91.44 86 ASP A N 1
ATOM 683 C CA . ASP A 1 86 ? 17.115 -9.979 -6.056 1.00 91.44 86 ASP A CA 1
ATOM 684 C C . ASP A 1 86 ? 17.762 -10.173 -4.681 1.00 91.44 86 ASP A C 1
ATOM 686 O O . ASP A 1 86 ? 18.225 -11.271 -4.353 1.00 91.44 86 ASP A O 1
ATOM 690 N N . PHE A 1 87 ? 17.808 -9.105 -3.882 1.00 94.31 87 PHE A N 1
ATOM 691 C CA . PHE A 1 87 ? 18.315 -9.154 -2.512 1.00 94.31 87 PHE A CA 1
ATOM 692 C C . PHE A 1 87 ? 17.291 -9.769 -1.558 1.00 94.31 87 PHE A C 1
ATOM 694 O O . PHE A 1 87 ? 17.639 -10.616 -0.735 1.00 94.31 87 PHE A O 1
ATOM 701 N N . PHE A 1 88 ? 16.030 -9.369 -1.701 1.00 93.44 88 PHE A N 1
ATOM 702 C CA . PHE A 1 88 ? 14.894 -9.890 -0.952 1.00 93.44 88 PHE A CA 1
ATOM 703 C C . PHE A 1 88 ? 13.958 -10.672 -1.866 1.00 93.44 88 PHE A C 1
ATOM 705 O O . PHE A 1 88 ? 13.783 -10.313 -3.031 1.00 93.44 88 PHE A O 1
ATOM 712 N N . VAL A 1 89 ? 13.344 -11.717 -1.322 1.00 89.44 89 VAL A N 1
ATOM 713 C CA . VAL A 1 89 ? 12.339 -12.546 -1.996 1.00 89.44 89 VAL A CA 1
ATOM 714 C C . VAL A 1 89 ? 11.148 -12.770 -1.068 1.00 89.44 89 VAL A C 1
ATOM 716 O O . VAL A 1 89 ? 11.262 -12.634 0.150 1.00 89.44 89 VAL A O 1
ATOM 719 N N . GLU A 1 90 ? 10.008 -13.118 -1.651 1.00 83.88 90 GLU A N 1
ATOM 720 C CA . GLU A 1 90 ? 8.806 -13.497 -0.910 1.00 83.88 90 GLU A CA 1
ATOM 721 C C . GLU A 1 90 ? 8.816 -14.991 -0.572 1.00 83.88 90 GLU A C 1
ATOM 723 O O . GLU A 1 90 ? 9.213 -15.825 -1.396 1.00 83.88 90 GLU A O 1
ATOM 728 N N . TYR A 1 91 ? 8.343 -15.332 0.627 1.00 75.94 91 TYR A N 1
ATOM 729 C CA . TYR A 1 91 ? 8.124 -16.704 1.065 1.00 75.94 91 TYR A CA 1
ATOM 730 C C . TYR A 1 91 ? 6.644 -16.932 1.426 1.00 75.94 91 TYR A C 1
ATOM 732 O O . TYR A 1 91 ? 6.091 -16.176 2.212 1.00 75.94 91 TYR A O 1
ATOM 740 N N . PRO A 1 92 ? 5.991 -18.002 0.943 1.00 71.62 92 PRO A N 1
ATOM 741 C CA . PRO A 1 92 ? 6.472 -18.935 -0.069 1.00 71.62 92 PRO A CA 1
ATOM 742 C C . PRO A 1 92 ? 6.545 -18.270 -1.451 1.00 71.62 92 PRO A C 1
ATOM 744 O O . PRO A 1 92 ? 5.672 -17.492 -1.820 1.00 71.62 92 PRO A O 1
ATOM 747 N N . PHE A 1 93 ? 7.559 -18.623 -2.246 1.00 66.88 93 PHE A N 1
ATOM 748 C CA . PHE A 1 93 ? 7.657 -18.149 -3.626 1.00 66.88 93 PHE A CA 1
ATOM 749 C C . PHE A 1 93 ? 6.473 -18.673 -4.448 1.00 66.88 93 PHE A C 1
ATOM 751 O O . PHE A 1 93 ? 6.341 -19.885 -4.654 1.00 66.88 93 PHE A O 1
ATOM 758 N N . ILE A 1 94 ? 5.626 -17.767 -4.938 1.00 63.12 94 ILE A N 1
ATOM 759 C CA . ILE A 1 94 ? 4.521 -18.118 -5.827 1.00 63.12 94 ILE A CA 1
ATOM 760 C C . ILE A 1 94 ? 5.010 -18.048 -7.269 1.00 63.12 94 ILE A C 1
ATOM 762 O O . ILE A 1 94 ? 5.382 -16.993 -7.776 1.00 63.12 94 ILE A O 1
ATOM 766 N N . ASN A 1 95 ? 4.960 -19.183 -7.965 1.00 61.12 95 ASN A N 1
ATOM 767 C CA . ASN A 1 95 ? 5.260 -19.246 -9.391 1.00 61.12 95 ASN A CA 1
ATOM 768 C C . ASN A 1 95 ? 4.036 -18.827 -10.221 1.00 61.12 95 ASN A C 1
ATOM 770 O O . ASN A 1 95 ? 3.422 -19.655 -10.891 1.00 61.12 95 ASN A O 1
ATOM 774 N N . ASN A 1 96 ? 3.652 -17.555 -10.132 1.00 68.44 96 ASN A N 1
ATOM 775 C CA . ASN A 1 96 ? 2.526 -16.997 -10.873 1.00 68.44 96 ASN A CA 1
ATOM 776 C C . ASN A 1 96 ? 2.995 -15.887 -11.810 1.00 68.44 96 ASN A C 1
ATOM 778 O O . ASN A 1 96 ? 2.817 -14.710 -11.539 1.00 68.44 96 ASN A O 1
ATOM 782 N N . ILE A 1 97 ? 3.620 -16.270 -12.918 1.00 72.62 97 ILE A N 1
ATOM 783 C CA . ILE A 1 97 ? 4.316 -15.339 -13.818 1.00 72.62 97 ILE A CA 1
ATOM 784 C C . ILE A 1 97 ? 3.352 -14.326 -14.468 1.00 72.62 97 ILE A C 1
ATOM 786 O O . ILE A 1 97 ? 3.770 -13.215 -14.775 1.00 72.62 97 ILE A O 1
ATOM 790 N N . SER A 1 98 ? 2.072 -14.677 -14.642 1.00 80.00 98 SER A N 1
ATOM 791 C CA . SER A 1 98 ? 1.046 -13.788 -15.217 1.00 80.00 98 SER A CA 1
ATOM 792 C C . SER A 1 98 ? 0.254 -12.999 -14.168 1.00 80.00 98 SER A C 1
ATOM 794 O O . SER A 1 98 ? -0.567 -12.166 -14.532 1.00 80.00 98 SER A O 1
ATOM 796 N N . GLY A 1 99 ? 0.469 -13.261 -12.875 1.00 83.00 99 GLY A N 1
ATOM 797 C CA . GLY A 1 99 ? -0.317 -12.673 -11.790 1.00 83.00 99 GLY A CA 1
ATOM 798 C C . GLY A 1 99 ? -1.758 -13.184 -11.690 1.00 83.00 99 GLY A C 1
ATOM 799 O O . GLY A 1 99 ? -2.535 -12.615 -10.935 1.00 83.00 99 GLY A O 1
ATOM 800 N N . ASN A 1 100 ? -2.134 -14.253 -12.395 1.00 87.88 100 ASN A N 1
ATOM 801 C CA . ASN A 1 100 ? -3.507 -14.764 -12.404 1.00 87.88 100 ASN A CA 1
ATOM 802 C C . ASN A 1 100 ? -3.910 -15.339 -11.039 1.00 87.88 100 ASN A C 1
ATOM 804 O O . ASN A 1 100 ? -3.221 -16.199 -10.492 1.00 87.88 100 ASN A O 1
ATOM 808 N N . TYR A 1 101 ? -5.030 -14.891 -10.494 1.00 84.50 101 TYR A N 1
ATOM 809 C CA . TYR A 1 101 ? -5.532 -15.291 -9.188 1.00 84.50 101 TYR A CA 1
ATOM 810 C C . TYR A 1 101 ? -6.968 -15.802 -9.319 1.00 84.50 101 TYR A C 1
ATOM 812 O O . TYR A 1 101 ? -7.751 -15.267 -10.101 1.00 84.50 101 TYR A O 1
ATOM 820 N N . ASP A 1 102 ? -7.278 -16.868 -8.586 1.00 84.25 102 ASP A N 1
ATOM 821 C CA . ASP A 1 102 ? -8.638 -17.383 -8.415 1.00 84.25 102 ASP A CA 1
ATOM 822 C C . ASP A 1 102 ? -9.187 -16.756 -7.134 1.00 84.25 102 ASP A C 1
ATOM 824 O O . ASP A 1 102 ? -8.895 -17.209 -6.022 1.00 84.25 102 ASP A O 1
ATOM 828 N N . ARG A 1 103 ? -9.888 -15.629 -7.285 1.00 82.94 103 ARG A N 1
ATOM 829 C CA . ARG A 1 103 ? -10.378 -14.854 -6.144 1.00 82.94 103 ARG A CA 1
ATOM 830 C C . ARG A 1 103 ? -11.573 -15.531 -5.479 1.00 82.94 103 ARG A C 1
ATOM 832 O O . ARG A 1 103 ? -11.737 -15.417 -4.263 1.00 82.94 103 ARG A O 1
ATOM 839 N N . ASN A 1 104 ? -12.419 -16.195 -6.260 1.00 82.00 104 ASN A N 1
ATOM 840 C CA . ASN A 1 104 ? -13.670 -16.773 -5.777 1.00 82.00 104 ASN A CA 1
ATOM 841 C C . ASN A 1 104 ? -13.514 -18.223 -5.252 1.00 82.00 104 ASN A C 1
ATOM 843 O O . ASN A 1 104 ? -14.388 -18.709 -4.526 1.00 82.00 104 ASN A O 1
ATOM 847 N N . GLY A 1 105 ? -12.388 -18.878 -5.550 1.00 81.81 105 GLY A N 1
ATOM 848 C CA . GLY A 1 105 ? -12.021 -20.211 -5.083 1.00 81.81 105 GLY A CA 1
ATOM 849 C C . GLY A 1 105 ? -12.701 -21.362 -5.831 1.00 81.81 105 GLY A C 1
ATOM 850 O O . GLY A 1 105 ? -12.833 -22.450 -5.257 1.00 81.81 105 GLY A O 1
ATOM 851 N N . ASP A 1 106 ? -13.183 -21.146 -7.057 1.00 83.38 106 ASP A N 1
ATOM 852 C CA . ASP A 1 106 ? -13.864 -22.157 -7.875 1.00 83.38 106 ASP A CA 1
ATOM 853 C C . ASP A 1 106 ? -12.913 -23.032 -8.712 1.00 83.38 106 ASP A C 1
ATOM 855 O O . ASP A 1 106 ? -13.342 -24.048 -9.271 1.00 83.38 106 ASP A O 1
ATOM 859 N N . GLY A 1 107 ? -11.617 -22.709 -8.716 1.00 85.50 107 GLY A N 1
ATOM 860 C CA . GLY A 1 107 ? -10.567 -23.414 -9.439 1.00 85.50 107 GLY A CA 1
ATOM 861 C C . GLY A 1 107 ? -10.235 -22.830 -10.814 1.00 85.50 107 GLY A C 1
ATOM 862 O O . GLY A 1 107 ? -9.307 -23.337 -11.449 1.00 85.50 107 GLY A O 1
ATOM 863 N N . GLU A 1 108 ? -10.938 -21.791 -11.269 1.00 89.38 108 GLU A N 1
ATOM 864 C CA . GLU A 1 108 ? -10.635 -21.040 -12.489 1.00 89.38 108 GLU A CA 1
ATOM 865 C C . GLU A 1 108 ? -10.051 -19.661 -12.145 1.00 89.38 108 GLU A C 1
ATOM 867 O O . GLU A 1 108 ? -10.423 -19.016 -11.169 1.00 89.38 108 GLU A O 1
ATOM 872 N N . TYR A 1 109 ? -9.108 -19.177 -12.955 1.00 89.38 109 TYR A N 1
ATOM 873 C CA . TYR A 1 109 ? -8.576 -17.830 -12.760 1.00 89.38 109 TYR A CA 1
ATOM 874 C C . TYR A 1 109 ? -9.590 -16.785 -13.227 1.00 89.38 109 TYR A C 1
ATOM 876 O O . TYR A 1 109 ? -10.054 -16.830 -14.367 1.00 89.38 109 TYR A O 1
ATOM 884 N N . ASP A 1 110 ? -9.882 -15.811 -12.370 1.00 88.50 110 ASP A N 1
ATOM 885 C CA . ASP A 1 110 ? -10.846 -14.741 -12.643 1.00 88.50 110 ASP A CA 1
ATOM 886 C C . ASP A 1 110 ? -10.253 -13.338 -12.470 1.00 88.50 110 ASP A C 1
ATOM 888 O O . ASP A 1 110 ? -10.895 -12.352 -12.823 1.00 88.50 110 ASP A O 1
ATOM 892 N N . SER A 1 111 ? -9.016 -13.243 -11.976 1.00 90.81 111 SER A N 1
ATOM 893 C CA . SER A 1 111 ? -8.368 -11.974 -11.659 1.00 90.81 111 SER A CA 1
ATOM 894 C C . SER A 1 111 ? -6.879 -11.970 -12.017 1.00 90.81 111 SER A C 1
ATOM 896 O O . SER A 1 111 ? -6.263 -13.025 -12.141 1.00 90.81 111 SER A O 1
ATOM 898 N N . SER A 1 112 ? -6.270 -10.787 -12.129 1.00 91.75 112 SER A N 1
ATOM 899 C CA . SER A 1 112 ? -4.832 -10.596 -12.374 1.00 91.75 112 SER A CA 1
ATOM 900 C C . SER A 1 112 ? -4.232 -9.587 -11.392 1.00 91.75 112 SER A C 1
ATOM 902 O O . SER A 1 112 ? -4.511 -8.392 -11.450 1.00 91.75 112 SER A O 1
ATOM 904 N N . TYR A 1 113 ? -3.398 -10.059 -10.472 1.00 90.94 113 TYR A N 1
ATOM 905 C CA . TYR A 1 113 ? -2.840 -9.282 -9.369 1.00 90.94 113 TYR A CA 1
ATOM 906 C C . TYR A 1 113 ? -1.444 -8.789 -9.740 1.00 90.94 113 TYR A C 1
ATOM 908 O O . TYR A 1 113 ? -0.446 -9.486 -9.556 1.00 90.94 113 TYR A O 1
ATOM 916 N N . ILE A 1 114 ? -1.370 -7.572 -10.273 1.00 91.06 114 ILE A N 1
ATOM 917 C CA . ILE A 1 114 ? -0.110 -6.931 -10.658 1.00 91.06 114 ILE A CA 1
ATOM 918 C C . ILE A 1 114 ? 0.162 -5.758 -9.725 1.00 91.06 114 ILE A C 1
ATOM 920 O O . ILE A 1 114 ? -0.652 -4.846 -9.626 1.00 91.06 114 ILE A O 1
ATOM 924 N N . PHE A 1 115 ? 1.321 -5.754 -9.071 1.00 89.62 115 PHE A N 1
ATOM 925 C CA . PHE A 1 115 ? 1.724 -4.668 -8.181 1.00 89.62 115 PHE A CA 1
ATOM 926 C C . PHE A 1 115 ? 2.448 -3.551 -8.904 1.00 89.62 115 PHE A C 1
ATOM 928 O O . PHE A 1 115 ? 2.163 -2.383 -8.656 1.00 89.62 115 PHE A O 1
ATOM 935 N N . ARG A 1 116 ? 3.392 -3.881 -9.786 1.00 91.19 116 ARG A N 1
ATOM 936 C CA . ARG A 1 116 ? 4.208 -2.886 -10.488 1.00 91.19 116 ARG A CA 1
ATOM 937 C C . ARG A 1 116 ? 4.225 -3.176 -11.970 1.00 91.19 116 ARG A C 1
ATOM 939 O O . ARG A 1 116 ? 4.418 -4.318 -12.362 1.00 91.19 116 ARG A O 1
ATOM 946 N N . ILE A 1 117 ? 4.145 -2.128 -12.782 1.00 92.75 117 ILE A N 1
ATOM 947 C CA . ILE A 1 117 ? 4.409 -2.192 -14.220 1.00 92.75 117 ILE A CA 1
ATOM 948 C C . ILE A 1 117 ? 5.437 -1.121 -14.566 1.00 92.75 117 ILE A C 1
ATOM 950 O O . ILE A 1 117 ? 5.312 0.028 -14.139 1.00 92.75 117 ILE A O 1
ATOM 954 N N . SER A 1 118 ? 6.474 -1.483 -15.319 1.00 92.38 118 SER A N 1
ATOM 955 C CA . SER A 1 118 ? 7.443 -0.534 -15.869 1.00 92.38 118 SER A CA 1
ATOM 956 C C . SER A 1 118 ? 7.393 -0.515 -17.389 1.00 92.38 118 SER A C 1
ATOM 958 O O . SER A 1 118 ? 7.453 -1.558 -18.024 1.00 92.38 118 SER A O 1
ATOM 960 N N . GLY A 1 119 ? 7.275 0.679 -17.966 1.00 92.81 119 GLY A N 1
ATOM 961 C CA . GLY A 1 119 ? 7.196 0.867 -19.411 1.00 92.81 119 GLY A CA 1
ATOM 962 C C . GLY A 1 119 ? 8.495 0.527 -20.137 1.00 92.81 119 GLY A C 1
ATOM 963 O O . GLY A 1 119 ? 9.582 0.536 -19.561 1.00 92.81 119 GLY A O 1
ATOM 964 N N . ASN A 1 120 ? 8.391 0.280 -21.440 1.00 91.50 120 ASN A N 1
ATOM 965 C CA . ASN A 1 120 ? 9.548 -0.071 -22.263 1.00 91.50 120 ASN A CA 1
ATOM 966 C C . ASN A 1 120 ? 10.434 1.132 -22.618 1.00 91.50 120 ASN A C 1
ATOM 968 O O . ASN A 1 120 ? 11.635 0.967 -22.842 1.00 91.50 120 ASN A O 1
ATOM 972 N N . ASN A 1 121 ? 9.872 2.341 -22.666 1.00 92.94 121 ASN A N 1
ATOM 973 C CA . ASN A 1 121 ? 10.574 3.513 -23.184 1.00 92.94 121 ASN A CA 1
ATOM 974 C C . ASN A 1 121 ? 11.273 4.310 -22.076 1.00 92.94 121 ASN A C 1
ATOM 976 O O . ASN A 1 121 ? 10.739 4.487 -20.981 1.00 92.94 121 ASN A O 1
ATOM 980 N N . GLN A 1 122 ? 12.457 4.846 -22.385 1.00 94.25 122 GLN A N 1
ATOM 981 C CA . GLN A 1 122 ? 13.161 5.776 -21.502 1.00 94.25 122 GLN A CA 1
ATOM 982 C C . GLN A 1 122 ? 12.601 7.189 -21.660 1.00 94.25 122 GLN A C 1
ATOM 984 O O . GLN A 1 122 ? 12.555 7.727 -22.765 1.00 94.25 122 GLN A O 1
ATOM 989 N N . LEU A 1 123 ? 12.234 7.796 -20.541 1.00 95.38 123 LEU A N 1
ATOM 990 C CA . LEU A 1 123 ? 11.684 9.136 -20.428 1.00 95.38 123 LEU A CA 1
ATOM 991 C C . LEU A 1 123 ? 12.640 10.039 -19.646 1.00 95.38 123 LEU A C 1
ATOM 993 O O . LEU A 1 123 ? 13.483 9.584 -18.869 1.00 95.38 123 LEU A O 1
ATOM 997 N N . LYS A 1 124 ? 12.480 11.352 -19.814 1.00 96.38 124 LYS A N 1
ATOM 998 C CA . LYS A 1 124 ? 13.210 12.363 -19.043 1.00 96.38 124 LYS A CA 1
ATOM 999 C C . LYS A 1 124 ? 12.229 13.277 -18.330 1.00 9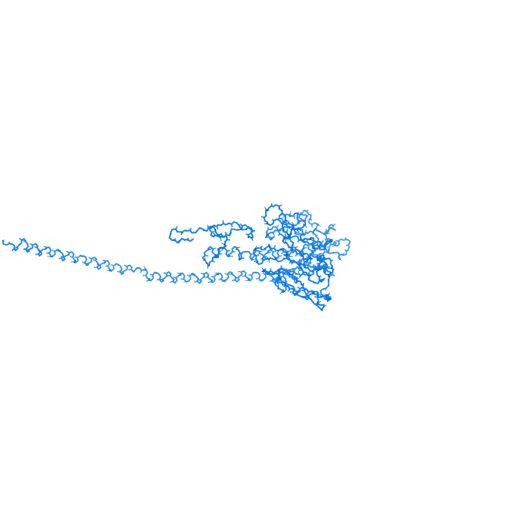6.38 124 LYS A C 1
ATOM 1001 O O . LYS A 1 124 ? 11.332 13.828 -18.952 1.00 96.38 124 LYS A O 1
ATOM 1006 N N . LEU A 1 125 ? 12.457 13.504 -17.036 1.00 95.50 125 LEU A N 1
ATOM 1007 C CA . LEU A 1 125 ? 11.571 14.303 -16.177 1.00 95.50 125 LEU A CA 1
ATOM 1008 C C . LEU A 1 125 ? 11.236 15.690 -16.749 1.00 95.50 125 LEU A C 1
ATOM 1010 O O . LEU A 1 125 ? 10.095 16.126 -16.670 1.00 95.50 125 LEU A O 1
ATOM 1014 N N . LYS A 1 126 ? 12.223 16.373 -17.341 1.00 96.62 126 LYS A N 1
ATOM 1015 C CA . LYS A 1 126 ? 12.082 17.746 -17.859 1.00 96.62 126 LYS A CA 1
ATOM 1016 C C . LYS A 1 126 ? 11.615 17.824 -19.317 1.00 96.62 126 LYS A C 1
ATOM 1018 O O . LYS A 1 126 ? 11.525 18.920 -19.860 1.00 96.62 126 LYS A O 1
ATOM 1023 N N . GLU A 1 127 ? 11.381 16.690 -19.967 1.00 96.62 127 GLU A N 1
ATOM 1024 C CA . GLU A 1 127 ? 10.905 16.652 -21.349 1.00 96.62 127 GLU A CA 1
ATOM 1025 C C . GLU A 1 127 ? 9.399 16.907 -21.400 1.00 96.62 127 GLU A C 1
ATOM 1027 O O . GLU A 1 127 ? 8.657 16.407 -20.553 1.00 96.62 127 GLU A O 1
ATOM 1032 N N . GLN A 1 128 ? 8.960 17.703 -22.377 1.00 96.75 128 GLN A N 1
ATOM 1033 C CA . GLN A 1 128 ? 7.539 17.933 -22.624 1.00 96.75 128 GLN A CA 1
ATOM 1034 C C . GLN A 1 128 ? 6.927 16.709 -23.290 1.00 96.75 128 GLN A C 1
ATOM 1036 O O . GLN A 1 128 ? 7.472 16.200 -24.267 1.00 96.75 128 GLN A O 1
ATOM 1041 N N . ILE A 1 129 ? 5.772 16.274 -22.795 1.00 95.19 129 ILE A N 1
ATOM 1042 C CA . ILE A 1 129 ? 5.110 15.073 -23.308 1.00 95.19 129 ILE A CA 1
ATOM 1043 C C . ILE A 1 129 ? 4.613 15.254 -24.745 1.00 95.19 129 ILE A C 1
ATOM 1045 O O . ILE A 1 129 ? 4.532 14.280 -25.483 1.00 95.19 129 ILE A O 1
ATOM 1049 N N . GLY A 1 130 ? 4.258 16.480 -25.157 1.00 95.56 130 GLY A N 1
ATOM 1050 C CA . GLY A 1 130 ? 3.811 16.782 -26.524 1.00 95.56 130 GLY A CA 1
ATOM 1051 C C . GLY A 1 130 ? 2.466 16.157 -26.919 1.00 95.56 130 GLY A C 1
ATOM 1052 O O . GLY A 1 130 ? 2.031 16.291 -28.061 1.00 95.56 130 GLY A O 1
ATOM 1053 N N . LEU A 1 131 ? 1.788 15.495 -25.981 1.00 96.25 131 LEU A N 1
ATOM 1054 C CA . LEU A 1 131 ? 0.552 14.749 -26.181 1.00 96.25 131 LEU A CA 1
ATOM 1055 C C . LEU A 1 131 ? -0.578 15.341 -25.334 1.00 96.25 131 LEU A C 1
ATOM 1057 O O . LEU A 1 131 ? -0.339 15.977 -24.311 1.00 96.25 131 LEU A O 1
ATOM 1061 N N . ARG A 1 132 ? -1.821 15.106 -25.754 1.00 97.94 132 ARG A N 1
ATOM 1062 C CA . ARG A 1 132 ? -3.025 15.398 -24.969 1.00 97.94 132 ARG A CA 1
ATOM 1063 C C . ARG A 1 132 ? -3.811 14.111 -24.756 1.00 97.94 132 ARG A C 1
ATOM 1065 O O . ARG A 1 132 ? -3.908 13.313 -25.687 1.00 97.94 132 ARG A O 1
ATOM 1072 N N . GLY A 1 133 ? -4.392 13.959 -23.577 1.00 97.56 133 GLY A N 1
ATOM 1073 C CA . GLY A 1 133 ? -5.273 12.850 -23.241 1.00 97.56 133 GLY A CA 1
ATOM 1074 C C . GLY A 1 133 ? -5.679 12.900 -21.777 1.00 97.56 133 GLY A C 1
ATOM 1075 O O . GLY A 1 133 ? -5.373 13.862 -21.068 1.00 97.56 133 GLY A O 1
ATOM 1076 N N . THR A 1 134 ? -6.358 11.846 -21.353 1.00 98.12 134 THR A N 1
ATOM 1077 C CA . THR A 1 134 ? -6.842 11.652 -19.990 1.00 98.12 134 THR A CA 1
ATOM 1078 C C . THR A 1 134 ? -6.488 10.238 -19.572 1.00 98.12 134 THR A C 1
ATOM 1080 O O . THR A 1 134 ? -6.815 9.283 -20.278 1.00 98.12 134 THR A O 1
ATOM 1083 N N . LEU A 1 135 ? -5.814 10.120 -18.434 1.00 98.19 135 LEU A N 1
ATOM 1084 C CA . LEU A 1 135 ? -5.551 8.847 -17.780 1.00 98.19 135 LEU A CA 1
ATOM 1085 C C . LEU A 1 135 ? -6.713 8.520 -16.852 1.00 98.19 135 LEU A C 1
ATOM 1087 O O . LEU A 1 135 ? -7.137 9.394 -16.102 1.00 98.19 135 LEU A O 1
ATOM 1091 N N . THR A 1 136 ? -7.174 7.277 -16.856 1.00 98.12 136 THR A N 1
ATOM 1092 C CA . THR A 1 136 ? -8.131 6.765 -15.871 1.00 98.12 136 THR A CA 1
ATOM 1093 C C . THR A 1 136 ? -7.396 5.760 -14.992 1.00 98.12 136 THR A C 1
ATOM 1095 O O . THR A 1 136 ? -6.854 4.767 -15.479 1.00 98.12 136 THR A O 1
ATOM 1098 N N . LEU A 1 137 ? -7.330 6.060 -13.700 1.00 97.50 137 LEU A N 1
ATOM 1099 C CA . LEU A 1 137 ? -6.542 5.357 -12.689 1.00 97.50 137 LEU A CA 1
ATOM 1100 C C . LEU A 1 137 ? -7.470 4.871 -11.567 1.00 97.50 137 LEU A C 1
ATOM 1102 O O . LEU A 1 137 ? -8.555 5.429 -11.408 1.00 97.50 137 LEU A O 1
ATOM 1106 N N . PRO A 1 138 ? -7.086 3.870 -10.765 1.00 95.88 138 PRO A N 1
ATOM 1107 C CA . PRO A 1 138 ? -7.959 3.357 -9.725 1.00 95.88 138 PRO A CA 1
ATOM 1108 C C . PRO A 1 138 ? -7.984 4.327 -8.539 1.00 95.88 138 PRO A C 1
ATOM 1110 O O . PRO A 1 138 ? -6.945 4.850 -8.136 1.00 95.88 138 PRO A O 1
ATOM 1113 N N . GLY A 1 139 ? -9.164 4.576 -7.980 1.00 93.56 139 GLY A N 1
ATOM 1114 C CA . GLY A 1 139 ? -9.350 5.331 -6.740 1.00 93.56 139 GLY A CA 1
ATOM 1115 C C . GLY A 1 139 ? -10.053 4.494 -5.674 1.00 93.56 139 GLY A C 1
ATOM 1116 O O . GLY A 1 139 ? -10.458 3.360 -5.932 1.00 93.56 139 GLY A O 1
ATOM 1117 N N . ALA A 1 140 ? -10.208 5.065 -4.478 1.00 90.56 140 ALA A N 1
ATOM 1118 C CA . ALA A 1 140 ? -10.788 4.380 -3.318 1.00 90.56 140 ALA A CA 1
ATOM 1119 C C . ALA A 1 140 ? -12.239 3.907 -3.518 1.00 90.56 140 ALA A C 1
ATOM 1121 O O . ALA A 1 140 ? -12.641 2.903 -2.941 1.00 90.56 140 ALA A O 1
ATOM 1122 N N . ILE A 1 141 ? -13.028 4.638 -4.312 1.00 86.88 141 ILE A N 1
ATOM 1123 C CA . ILE A 1 141 ? -14.442 4.324 -4.580 1.00 86.88 141 ILE A CA 1
ATOM 1124 C C . ILE A 1 141 ? -14.634 4.122 -6.081 1.00 86.88 141 ILE A C 1
ATOM 1126 O O . ILE A 1 141 ? -14.978 3.030 -6.522 1.00 86.88 141 ILE A O 1
ATOM 1130 N N . ASP A 1 142 ? -14.351 5.171 -6.854 1.00 90.56 142 ASP A N 1
ATOM 1131 C CA . ASP A 1 142 ? -14.425 5.179 -8.311 1.00 90.56 142 ASP A CA 1
ATOM 1132 C C . ASP A 1 142 ? -13.043 5.439 -8.914 1.00 90.56 142 ASP A C 1
ATOM 1134 O O . ASP A 1 142 ? -12.114 5.901 -8.240 1.00 90.56 142 ASP A O 1
ATOM 1138 N N . ASN A 1 143 ? -12.921 5.191 -10.216 1.00 95.00 143 ASN A N 1
ATOM 1139 C CA . ASN A 1 143 ? -11.733 5.569 -10.963 1.00 95.00 143 ASN A CA 1
ATOM 1140 C C . ASN A 1 143 ? -11.540 7.096 -10.980 1.00 95.00 143 ASN A C 1
ATOM 1142 O O . ASN A 1 143 ? -12.490 7.874 -11.082 1.00 95.00 143 ASN A O 1
ATOM 1146 N N . ILE A 1 144 ? -10.281 7.520 -10.932 1.00 97.00 144 ILE A N 1
ATOM 1147 C CA . ILE A 1 144 ? -9.854 8.915 -10.932 1.00 97.00 144 ILE A CA 1
ATOM 1148 C C . ILE A 1 144 ? -9.262 9.256 -12.291 1.00 97.00 144 ILE A C 1
ATOM 1150 O O . ILE A 1 144 ? -8.378 8.567 -12.801 1.00 97.00 144 ILE A O 1
ATOM 1154 N N . THR A 1 145 ? -9.739 10.354 -12.868 1.00 97.81 145 THR A N 1
ATOM 1155 C CA . THR A 1 145 ? -9.260 10.849 -14.156 1.00 97.81 145 THR A CA 1
ATOM 1156 C C . THR A 1 145 ? -8.197 11.926 -13.978 1.00 97.81 145 THR A C 1
ATOM 1158 O O . THR A 1 145 ? -8.412 12.898 -13.251 1.00 97.81 145 THR A O 1
ATOM 1161 N N . VAL A 1 146 ? -7.080 11.799 -14.689 1.00 98.06 146 VAL A N 1
ATOM 1162 C CA . VAL A 1 146 ? -5.982 12.768 -14.699 1.00 98.06 146 VAL A CA 1
ATOM 1163 C C . VAL A 1 146 ? -5.699 13.202 -16.130 1.00 98.06 146 VAL A C 1
ATOM 1165 O O . VAL A 1 146 ? -5.164 12.442 -16.935 1.00 98.06 146 VAL A O 1
ATOM 1168 N N . ASP A 1 147 ? -6.032 14.449 -16.445 1.00 98.19 147 ASP A N 1
ATOM 1169 C CA . ASP A 1 147 ? -5.728 15.030 -17.752 1.00 98.19 147 ASP A CA 1
ATOM 1170 C C . ASP A 1 147 ? -4.240 15.334 -17.895 1.00 98.19 147 ASP A C 1
ATOM 1172 O O . ASP A 1 147 ? -3.565 15.680 -16.921 1.00 98.19 147 ASP A O 1
ATOM 1176 N N . TYR A 1 148 ? -3.749 15.290 -19.130 1.00 97.88 148 TYR A N 1
ATOM 1177 C CA . TYR A 1 148 ? -2.418 15.751 -19.495 1.00 97.88 148 TYR A CA 1
ATOM 1178 C C . TYR A 1 148 ? -2.428 16.541 -20.806 1.00 97.88 148 TYR A C 1
ATOM 1180 O O . TYR A 1 148 ? -3.235 16.310 -21.714 1.00 97.88 148 TYR A O 1
ATOM 1188 N N . TYR A 1 149 ? -1.521 17.510 -20.899 1.00 97.88 149 TYR A N 1
ATOM 1189 C CA . TYR A 1 149 ? -1.486 18.514 -21.955 1.00 97.88 149 TYR A CA 1
ATOM 1190 C C . TYR A 1 149 ? -0.128 18.542 -22.663 1.00 97.88 149 TYR A C 1
ATOM 1192 O O . TYR A 1 149 ? 0.892 18.280 -22.036 1.00 97.88 149 TYR A O 1
ATOM 1200 N N . PRO A 1 150 ? -0.057 18.972 -23.939 1.00 97.44 150 PRO A N 1
ATOM 1201 C CA . PRO A 1 150 ? 1.187 18.900 -24.709 1.00 97.44 150 PRO A CA 1
ATOM 1202 C C . PRO A 1 150 ? 2.364 19.675 -24.105 1.00 97.44 150 PRO A C 1
ATOM 1204 O O . PRO A 1 150 ? 3.517 19.351 -24.374 1.00 97.44 150 PRO A O 1
ATOM 1207 N N . THR A 1 151 ? 2.070 20.707 -23.314 1.00 97.00 151 THR A N 1
ATOM 1208 C CA . THR A 1 151 ? 3.059 21.549 -22.636 1.00 97.00 151 THR A CA 1
ATOM 1209 C C . THR A 1 151 ? 3.547 20.981 -21.309 1.00 97.00 151 THR A C 1
ATOM 1211 O O . THR A 1 151 ? 4.557 21.476 -20.812 1.00 97.00 151 THR A O 1
ATOM 1214 N N . ASP A 1 152 ? 2.842 19.998 -20.741 1.00 97.75 152 ASP A N 1
ATOM 1215 C CA . ASP A 1 152 ? 3.230 19.373 -19.479 1.00 97.75 152 ASP A CA 1
ATOM 1216 C C . ASP A 1 152 ? 4.561 18.638 -19.656 1.00 97.75 152 ASP A C 1
ATOM 1218 O O . ASP A 1 152 ? 4.819 17.979 -20.669 1.00 97.75 152 ASP A O 1
ATOM 1222 N N . THR A 1 153 ? 5.411 18.725 -18.645 1.00 98.25 153 THR A N 1
ATOM 1223 C CA . THR A 1 153 ? 6.590 17.871 -18.522 1.00 98.25 153 THR A CA 1
ATOM 1224 C C . THR A 1 153 ? 6.223 16.506 -17.941 1.00 98.25 153 THR A C 1
ATOM 1226 O O . THR A 1 153 ? 5.200 16.349 -17.270 1.00 98.25 153 THR A O 1
ATOM 1229 N N . VAL A 1 154 ? 7.079 15.503 -18.157 1.00 97.38 154 VAL A N 1
ATOM 1230 C CA . VAL A 1 154 ? 6.906 14.172 -17.543 1.00 97.38 154 VAL A CA 1
ATOM 1231 C C . VAL A 1 154 ? 6.805 14.277 -16.017 1.00 97.38 154 VAL A C 1
ATOM 1233 O O . VAL A 1 154 ? 5.971 13.618 -15.406 1.00 97.38 154 VAL A O 1
ATOM 1236 N N . GLU A 1 155 ? 7.621 15.128 -15.395 1.00 96.69 155 GLU A N 1
ATOM 1237 C CA . GLU A 1 155 ? 7.593 15.362 -13.948 1.00 96.69 155 GLU A CA 1
ATOM 1238 C C . GLU A 1 155 ? 6.274 15.979 -13.469 1.00 96.69 155 GLU A C 1
ATOM 1240 O O . GLU A 1 155 ? 5.727 15.538 -12.461 1.00 96.69 155 GLU A O 1
ATOM 1245 N N . GLU A 1 156 ? 5.738 16.969 -14.186 1.00 97.44 156 GLU A N 1
ATOM 1246 C CA . GLU A 1 156 ? 4.455 17.590 -13.839 1.00 97.44 156 GLU A CA 1
ATOM 1247 C C . GLU A 1 156 ? 3.308 16.583 -13.897 1.00 97.44 156 GLU A C 1
ATOM 1249 O O . GLU A 1 156 ? 2.470 16.571 -12.995 1.00 97.44 156 GLU A O 1
ATOM 1254 N N . LEU A 1 157 ? 3.290 15.709 -14.908 1.00 97.56 157 LEU A N 1
ATOM 1255 C CA . LEU A 1 157 ? 2.287 14.653 -15.008 1.00 97.56 157 LEU A CA 1
ATOM 1256 C C . LEU A 1 157 ? 2.438 13.615 -13.888 1.00 97.56 157 LEU A C 1
ATOM 1258 O O . LEU A 1 157 ? 1.447 13.277 -13.247 1.00 97.56 157 LEU A O 1
ATOM 1262 N N . ILE A 1 158 ? 3.659 13.154 -13.597 1.00 96.25 158 ILE A N 1
ATOM 1263 C CA . ILE A 1 158 ? 3.914 12.224 -12.483 1.00 96.25 158 ILE A CA 1
ATOM 1264 C C . ILE A 1 158 ? 3.425 12.818 -11.157 1.00 96.25 158 ILE A C 1
ATOM 1266 O O . ILE A 1 158 ? 2.703 12.158 -10.411 1.00 96.25 158 ILE A O 1
ATOM 1270 N N . ASN A 1 159 ? 3.765 14.078 -10.878 1.00 94.56 159 ASN A N 1
ATOM 1271 C CA . ASN A 1 159 ? 3.325 14.757 -9.661 1.00 94.56 159 ASN A CA 1
ATOM 1272 C C . ASN A 1 159 ? 1.802 14.915 -9.622 1.00 94.56 159 ASN A C 1
ATOM 1274 O O . ASN A 1 159 ? 1.195 14.706 -8.576 1.00 94.56 159 ASN A O 1
ATOM 1278 N N . ARG A 1 160 ? 1.170 15.237 -10.757 1.00 96.38 160 ARG A N 1
ATOM 1279 C CA . ARG A 1 160 ? -0.290 15.342 -10.860 1.00 96.38 160 ARG A CA 1
ATOM 1280 C C . ARG A 1 160 ? -0.973 14.009 -10.559 1.00 96.38 160 ARG A C 1
ATOM 1282 O O . ARG A 1 160 ? -1.962 14.008 -9.838 1.00 96.38 160 ARG A O 1
ATOM 1289 N N . ILE A 1 161 ? -0.434 12.896 -11.059 1.00 95.94 161 ILE A N 1
ATOM 1290 C CA . ILE A 1 161 ? -0.949 11.554 -10.762 1.00 95.94 161 ILE A CA 1
ATOM 1291 C C . ILE A 1 161 ? -0.808 11.248 -9.268 1.00 95.94 161 ILE A C 1
ATOM 1293 O O . ILE A 1 161 ? -1.801 10.928 -8.621 1.00 95.94 161 ILE A O 1
ATOM 1297 N N . ASN A 1 162 ? 0.386 11.423 -8.699 1.00 94.00 162 ASN A N 1
ATOM 1298 C CA . ASN A 1 162 ? 0.651 11.104 -7.290 1.00 94.00 162 ASN A CA 1
ATOM 1299 C C . ASN A 1 162 ? -0.144 11.979 -6.301 1.00 94.00 162 ASN A C 1
ATOM 1301 O O . ASN A 1 162 ? -0.341 11.587 -5.155 1.00 94.00 162 ASN A O 1
ATOM 1305 N N . LEU A 1 163 ? -0.608 13.159 -6.729 1.00 92.75 163 LEU A N 1
ATOM 1306 C CA . LEU A 1 163 ? -1.443 14.068 -5.934 1.00 92.75 163 LEU A CA 1
ATOM 1307 C C . LEU A 1 163 ? -2.944 13.962 -6.254 1.00 92.75 163 LEU A C 1
ATOM 1309 O O . LEU A 1 163 ? -3.742 14.682 -5.658 1.00 92.75 163 LEU A O 1
ATOM 1313 N N . SER A 1 164 ? -3.342 13.097 -7.191 1.00 94.31 164 SER A N 1
ATOM 1314 C CA . SER A 1 164 ? -4.738 12.980 -7.642 1.00 94.31 164 SER A CA 1
ATOM 1315 C C . SER A 1 164 ? -5.656 12.256 -6.651 1.00 94.31 164 SER A C 1
ATOM 1317 O O . SER A 1 164 ? -6.873 12.348 -6.780 1.00 94.31 164 SER A O 1
ATOM 1319 N N . GLY A 1 165 ? -5.085 11.538 -5.677 1.00 92.00 165 GLY A N 1
ATOM 1320 C CA . GLY A 1 165 ? -5.818 10.617 -4.804 1.00 92.00 165 GLY A CA 1
ATOM 1321 C C . GLY A 1 165 ? -6.041 9.231 -5.418 1.00 92.00 165 GLY A C 1
ATOM 1322 O O . GLY A 1 165 ? -6.722 8.409 -4.810 1.00 92.00 165 GLY A O 1
ATOM 1323 N N . ALA A 1 166 ? -5.483 8.963 -6.605 1.00 95.12 166 ALA A N 1
ATOM 1324 C CA . ALA A 1 166 ? -5.443 7.619 -7.166 1.00 95.12 166 ALA A CA 1
ATOM 1325 C C . ALA A 1 166 ? -4.624 6.688 -6.266 1.00 95.12 166 ALA A C 1
ATOM 1327 O O . ALA A 1 166 ? -3.594 7.078 -5.716 1.00 95.12 166 ALA A O 1
ATOM 1328 N N . GLU A 1 167 ? -5.052 5.435 -6.158 1.00 95.12 167 GLU A N 1
ATOM 1329 C CA . GLU A 1 167 ? -4.377 4.387 -5.388 1.00 95.12 167 GLU A CA 1
ATOM 1330 C C . GLU A 1 167 ? -3.197 3.797 -6.174 1.00 95.12 167 GLU A C 1
ATOM 1332 O O . GLU A 1 167 ? -2.984 2.586 -6.248 1.00 95.12 167 GLU A O 1
ATOM 1337 N N . VAL A 1 168 ? -2.415 4.685 -6.792 1.00 94.88 168 VAL A N 1
ATOM 1338 C CA . VAL A 1 168 ? -1.193 4.358 -7.516 1.00 94.88 168 VAL A CA 1
ATOM 1339 C C . VAL A 1 168 ? -0.077 5.325 -7.157 1.00 94.88 168 VAL A C 1
ATOM 1341 O O . VAL A 1 168 ? -0.302 6.512 -6.935 1.00 94.88 168 VAL A O 1
ATOM 1344 N N . ALA A 1 169 ? 1.152 4.822 -7.170 1.00 93.81 169 ALA A N 1
ATOM 1345 C CA . ALA A 1 169 ? 2.356 5.635 -7.096 1.00 93.81 169 ALA A CA 1
ATOM 1346 C C . ALA A 1 169 ? 3.154 5.504 -8.392 1.00 93.81 169 ALA A C 1
ATOM 1348 O O . ALA A 1 169 ? 3.452 4.402 -8.859 1.00 93.81 169 ALA A O 1
ATOM 1349 N N . VAL A 1 170 ? 3.531 6.643 -8.965 1.00 94.12 170 VAL A N 1
ATOM 1350 C CA . VAL A 1 170 ? 4.240 6.732 -10.239 1.00 94.12 170 VAL A CA 1
ATOM 1351 C C . VAL A 1 170 ? 5.607 7.373 -10.042 1.00 94.12 170 VAL A C 1
ATOM 1353 O O . VAL A 1 170 ? 5.749 8.388 -9.358 1.00 94.12 170 VAL A O 1
ATOM 1356 N N . ARG A 1 171 ? 6.635 6.795 -10.666 1.00 93.25 171 ARG A N 1
ATOM 1357 C CA . ARG A 1 171 ? 7.995 7.353 -10.716 1.00 93.25 171 ARG A CA 1
ATOM 1358 C C . ARG A 1 171 ? 8.697 6.978 -12.013 1.00 93.25 171 ARG A C 1
ATOM 1360 O O . ARG A 1 171 ? 8.268 6.063 -12.707 1.00 93.25 171 ARG A O 1
ATOM 1367 N N . LEU A 1 172 ? 9.824 7.623 -12.307 1.00 93.00 172 LEU A N 1
ATOM 1368 C CA . LEU A 1 172 ? 10.800 7.037 -13.224 1.00 93.00 172 LEU A CA 1
ATOM 1369 C C . LEU A 1 172 ? 11.731 6.108 -12.436 1.00 93.00 172 LEU A C 1
ATOM 1371 O O . LEU A 1 172 ? 12.234 6.482 -11.374 1.00 93.00 172 LEU A O 1
ATOM 1375 N N . ASN A 1 173 ? 11.942 4.892 -12.934 1.00 88.88 173 ASN A N 1
ATOM 1376 C CA . ASN A 1 173 ? 12.955 3.988 -12.392 1.00 88.88 173 ASN A CA 1
ATOM 1377 C C . ASN A 1 173 ? 14.370 4.475 -12.775 1.00 88.88 173 ASN A C 1
ATOM 1379 O O . ASN A 1 173 ? 14.532 5.437 -13.530 1.00 88.88 173 ASN A O 1
ATOM 1383 N N . GLN A 1 174 ? 15.426 3.813 -12.304 1.00 83.00 174 GLN A N 1
ATOM 1384 C CA . GLN A 1 174 ? 16.803 4.225 -12.616 1.00 83.00 174 GLN A CA 1
ATOM 1385 C C . GLN A 1 174 ? 17.183 4.053 -14.099 1.00 83.00 174 GLN A C 1
ATOM 1387 O O . GLN A 1 174 ? 18.218 4.561 -14.520 1.00 83.00 174 GLN A O 1
ATOM 1392 N N . ASN A 1 175 ? 16.375 3.348 -14.902 1.00 86.81 175 ASN A N 1
ATOM 1393 C CA . ASN A 1 175 ? 16.540 3.289 -16.360 1.00 86.81 175 ASN A CA 1
ATOM 1394 C C . ASN A 1 175 ? 15.825 4.448 -17.077 1.00 86.81 175 ASN A C 1
ATOM 1396 O O . ASN A 1 175 ? 15.872 4.519 -18.302 1.00 86.81 175 ASN A O 1
ATOM 1400 N N . GLY A 1 176 ? 15.144 5.333 -16.344 1.00 91.56 176 GLY A N 1
ATOM 1401 C CA . GLY A 1 176 ? 14.303 6.388 -16.903 1.00 91.56 176 GLY A CA 1
ATOM 1402 C C . GLY A 1 176 ? 12.943 5.895 -17.399 1.00 91.56 176 GLY A C 1
ATOM 1403 O O . GLY A 1 176 ? 12.230 6.657 -18.037 1.00 91.56 176 GLY A O 1
ATOM 1404 N N . GLN A 1 177 ? 12.559 4.646 -17.140 1.00 93.56 177 GLN A N 1
ATOM 1405 C CA . GLN A 1 177 ? 11.262 4.112 -17.561 1.00 93.56 177 GLN A CA 1
ATOM 1406 C C . GLN A 1 177 ? 10.175 4.479 -16.552 1.00 93.56 177 GLN A C 1
ATOM 1408 O O . GLN A 1 177 ? 10.424 4.489 -15.343 1.00 93.56 177 GLN A O 1
ATOM 1413 N N . LEU A 1 178 ? 8.963 4.752 -17.039 1.00 95.06 178 LEU A N 1
ATOM 1414 C CA . LEU A 1 178 ? 7.812 5.014 -16.178 1.00 95.06 178 LEU A CA 1
ATOM 1415 C C . LEU A 1 178 ? 7.436 3.744 -15.417 1.00 95.06 178 LEU A C 1
ATOM 1417 O O . LEU A 1 178 ? 7.114 2.737 -16.035 1.00 95.06 178 LEU A O 1
ATOM 1421 N N . SER A 1 179 ? 7.459 3.802 -14.092 1.00 93.62 179 SER A N 1
ATOM 1422 C CA . SER A 1 179 ? 7.014 2.740 -13.200 1.00 93.62 179 SER A CA 1
ATOM 1423 C C . SER A 1 179 ? 5.751 3.184 -12.480 1.00 93.62 179 SER A C 1
ATOM 1425 O O . SER A 1 179 ? 5.764 4.214 -11.808 1.00 93.62 179 SER A O 1
ATOM 1427 N N . ILE A 1 180 ? 4.702 2.375 -12.572 1.00 94.81 180 ILE A N 1
ATOM 1428 C CA . ILE A 1 180 ? 3.429 2.558 -11.871 1.00 94.81 180 ILE A CA 1
ATOM 1429 C C . ILE A 1 180 ? 3.290 1.414 -10.869 1.00 94.81 180 ILE A C 1
ATOM 1431 O O . ILE A 1 180 ? 3.545 0.263 -11.225 1.00 94.81 180 ILE A O 1
ATOM 1435 N N . LYS A 1 181 ? 2.938 1.730 -9.623 1.00 93.00 181 LYS A N 1
ATOM 1436 C CA . LYS A 1 181 ? 2.738 0.770 -8.534 1.00 93.00 181 LYS A CA 1
ATOM 1437 C C . LYS A 1 181 ? 1.348 0.906 -7.936 1.00 93.00 181 LYS A C 1
ATOM 1439 O O . LYS A 1 181 ? 0.899 2.036 -7.771 1.00 93.00 181 LYS A O 1
ATOM 1444 N N . GLY A 1 182 ? 0.713 -0.204 -7.578 1.00 93.44 182 GLY A N 1
ATOM 1445 C CA . GLY A 1 182 ? -0.517 -0.214 -6.790 1.00 93.44 182 GLY A CA 1
ATOM 1446 C C . GLY A 1 182 ? -0.230 0.137 -5.332 1.00 93.44 182 GLY A C 1
ATOM 1447 O O . GLY A 1 182 ? 0.788 -0.281 -4.776 1.00 93.44 182 GLY A O 1
ATOM 1448 N N . LEU A 1 183 ? -1.105 0.927 -4.721 1.00 93.38 183 LEU A N 1
ATOM 1449 C CA . LEU A 1 183 ? -1.087 1.210 -3.286 1.00 93.38 183 LEU A CA 1
ATOM 1450 C C . LEU A 1 183 ? -2.059 0.270 -2.543 1.00 93.38 183 LEU A C 1
ATOM 1452 O O . LEU A 1 183 ? -2.860 -0.407 -3.192 1.00 93.38 183 LEU A O 1
ATOM 1456 N N . PRO A 1 184 ? -1.983 0.178 -1.201 1.00 92.25 184 PRO A N 1
ATOM 1457 C CA . PRO A 1 184 ? -3.036 -0.443 -0.404 1.00 92.25 184 PRO A CA 1
ATOM 1458 C C . PRO A 1 184 ? -4.394 0.183 -0.717 1.00 92.25 184 PRO A C 1
ATOM 1460 O O . PRO A 1 184 ? -4.483 1.398 -0.920 1.00 92.25 184 PRO A O 1
ATOM 1463 N N . ALA A 1 185 ? -5.428 -0.648 -0.769 1.00 91.69 185 ALA A N 1
ATOM 1464 C CA . ALA A 1 185 ? -6.770 -0.210 -1.079 1.00 91.69 185 ALA A CA 1
ATOM 1465 C C . ALA A 1 185 ? -7.482 0.276 0.184 1.00 91.69 185 ALA A C 1
ATOM 1467 O O . ALA A 1 185 ? -7.474 -0.390 1.226 1.00 91.69 185 ALA A O 1
ATOM 1468 N N . ALA A 1 186 ? -8.152 1.423 0.088 1.00 89.12 186 ALA A N 1
ATOM 1469 C CA . ALA A 1 186 ? -8.959 1.928 1.192 1.00 89.12 186 ALA A CA 1
ATOM 1470 C C . ALA A 1 186 ? -10.154 0.999 1.479 1.00 89.12 186 ALA A C 1
ATOM 1472 O O . ALA A 1 186 ? -10.412 0.660 2.636 1.00 89.12 186 ALA A O 1
ATOM 1473 N N . ASP A 1 187 ? -10.850 0.548 0.431 1.00 87.56 187 ASP A N 1
ATOM 1474 C CA . ASP A 1 187 ? -11.970 -0.393 0.544 1.00 87.56 187 ASP A CA 1
ATOM 1475 C C . ASP A 1 187 ? -11.453 -1.839 0.700 1.00 87.56 187 ASP A C 1
ATOM 1477 O O . ASP A 1 187 ? -10.742 -2.317 -0.188 1.00 87.56 187 ASP A O 1
ATOM 1481 N N . PRO A 1 188 ? -11.817 -2.559 1.782 1.00 81.56 188 PRO A N 1
ATOM 1482 C CA . PRO A 1 188 ? -11.476 -3.972 1.962 1.00 81.56 188 PRO A CA 1
ATOM 1483 C C . PRO A 1 188 ? -11.949 -4.885 0.825 1.00 81.56 188 PRO A C 1
ATOM 1485 O O . PRO A 1 188 ? -11.351 -5.926 0.588 1.00 81.56 188 PRO A O 1
ATOM 1488 N N . ALA A 1 189 ? -12.991 -4.501 0.080 1.00 82.62 189 ALA A N 1
ATOM 1489 C CA . ALA A 1 189 ? -13.457 -5.265 -1.076 1.00 82.62 189 ALA A CA 1
ATOM 1490 C C . ALA A 1 189 ? -12.441 -5.305 -2.233 1.00 82.62 189 ALA A C 1
ATOM 1492 O O . ALA A 1 189 ? -12.645 -6.041 -3.206 1.00 82.62 189 ALA A O 1
ATOM 1493 N N . TYR A 1 190 ? -11.367 -4.519 -2.162 1.00 87.62 190 TYR A N 1
ATOM 1494 C CA . TYR A 1 190 ? -10.281 -4.521 -3.126 1.00 87.62 190 TYR A CA 1
ATOM 1495 C C . TYR A 1 190 ? -8.988 -5.063 -2.503 1.00 87.62 190 TYR A C 1
ATOM 1497 O O . TYR A 1 190 ? -8.665 -4.732 -1.365 1.00 87.62 190 TYR A O 1
ATOM 1505 N N . PRO A 1 191 ? -8.214 -5.869 -3.250 1.00 86.75 191 PRO A N 1
ATOM 1506 C CA . PRO A 1 191 ? -6.934 -6.366 -2.770 1.00 86.75 191 PRO A CA 1
ATOM 1507 C C . PRO A 1 191 ? -5.895 -5.242 -2.692 1.00 86.75 191 PRO A C 1
ATOM 1509 O O . PRO A 1 191 ? -5.781 -4.405 -3.594 1.00 86.75 191 PRO A O 1
ATOM 1512 N N . ASP A 1 192 ? -5.098 -5.271 -1.627 1.00 90.06 192 ASP A N 1
ATOM 1513 C CA . ASP A 1 192 ? -3.978 -4.356 -1.438 1.00 90.06 192 ASP A CA 1
ATOM 1514 C C . ASP A 1 192 ? -2.863 -4.617 -2.452 1.00 90.06 192 ASP A C 1
ATOM 1516 O O . ASP A 1 192 ? -2.632 -5.750 -2.875 1.00 90.06 192 ASP A O 1
ATOM 1520 N N . PHE A 1 193 ? -2.144 -3.556 -2.829 1.00 90.38 193 PHE A N 1
ATOM 1521 C CA . PHE A 1 193 ? -1.003 -3.627 -3.749 1.00 90.38 193 PHE A CA 1
ATOM 1522 C C . PHE A 1 193 ? -1.344 -4.161 -5.147 1.00 90.38 193 PHE A C 1
ATOM 1524 O O . PHE A 1 193 ? -0.441 -4.553 -5.880 1.00 90.38 193 PHE A O 1
ATOM 1531 N N . VAL A 1 194 ? -2.613 -4.136 -5.559 1.00 91.94 194 VAL A N 1
ATOM 1532 C CA . VAL A 1 194 ? -3.035 -4.507 -6.915 1.00 91.94 194 VAL A CA 1
ATOM 1533 C C . VAL A 1 194 ? -3.361 -3.253 -7.717 1.00 91.94 194 VAL A C 1
ATOM 1535 O O . VAL A 1 194 ? -4.201 -2.438 -7.338 1.00 91.94 194 VAL A O 1
ATOM 1538 N N . LEU A 1 195 ? -2.714 -3.103 -8.871 1.00 93.75 195 LEU A N 1
ATOM 1539 C CA . LEU A 1 195 ? -3.123 -2.152 -9.897 1.00 93.75 195 LEU A CA 1
ATOM 1540 C C . LEU A 1 195 ? -4.475 -2.598 -10.439 1.00 93.75 195 LEU A C 1
ATOM 1542 O O . LEU A 1 195 ? -4.550 -3.616 -11.111 1.00 93.75 195 LEU A O 1
ATOM 1546 N N . ARG A 1 196 ? -5.545 -1.865 -10.128 1.00 94.56 196 ARG A N 1
ATOM 1547 C CA . ARG A 1 196 ? -6.898 -2.287 -10.518 1.00 94.56 196 ARG A CA 1
ATOM 1548 C C . ARG A 1 196 ? -7.278 -1.861 -11.928 1.00 94.56 196 ARG A C 1
ATOM 1550 O O . ARG A 1 196 ? -7.854 -2.644 -12.667 1.00 94.56 196 ARG A O 1
ATOM 1557 N N . HIS A 1 197 ? -6.935 -0.640 -12.319 1.00 96.38 197 HIS A N 1
ATOM 1558 C CA . HIS A 1 197 ? -7.293 -0.113 -13.635 1.00 96.38 197 HIS A CA 1
ATOM 1559 C C . HIS A 1 197 ? -6.184 0.773 -14.178 1.00 96.38 197 HIS A C 1
ATOM 1561 O O . HIS A 1 197 ? -5.667 1.609 -13.443 1.00 96.38 197 HIS A O 1
ATOM 1567 N N . LEU A 1 198 ? -5.828 0.635 -15.452 1.00 97.12 198 LEU A N 1
ATOM 1568 C CA . LEU A 1 198 ? -5.015 1.618 -16.165 1.00 97.12 198 LEU A CA 1
ATOM 1569 C C . LEU A 1 198 ? -5.577 1.817 -17.562 1.00 97.12 198 LEU A C 1
ATOM 1571 O O . LEU A 1 198 ? -5.587 0.901 -18.380 1.00 97.12 198 LEU A O 1
ATOM 1575 N N . GLU A 1 199 ? -5.961 3.045 -17.861 1.00 97.69 199 GLU A N 1
ATOM 1576 C CA . GLU A 1 199 ? -6.453 3.422 -19.176 1.00 97.69 199 GLU A CA 1
ATOM 1577 C C . GLU A 1 199 ? -5.904 4.792 -19.558 1.00 97.69 199 GLU A C 1
ATOM 1579 O O . GLU A 1 199 ? -5.692 5.666 -18.715 1.00 97.69 199 GLU A O 1
ATOM 1584 N N . ASP A 1 200 ? -5.671 4.972 -20.852 1.00 97.62 200 ASP A N 1
ATOM 1585 C CA . ASP A 1 200 ? -5.238 6.234 -21.429 1.00 97.62 200 ASP A CA 1
ATOM 1586 C C . ASP A 1 200 ? -6.029 6.518 -22.704 1.00 97.62 200 ASP A C 1
ATOM 1588 O O . ASP A 1 200 ? -5.939 5.764 -23.673 1.00 97.62 200 ASP A O 1
ATOM 1592 N N . SER A 1 201 ? -6.783 7.618 -22.726 1.00 97.44 201 SER A N 1
ATOM 1593 C CA . SER A 1 201 ? -7.519 8.051 -23.920 1.00 97.44 201 SER A CA 1
ATOM 1594 C C . SER A 1 201 ? -6.610 8.611 -25.023 1.00 97.44 201 SER A C 1
ATOM 1596 O O . SER A 1 201 ? -7.010 8.660 -26.189 1.00 97.44 201 SER A O 1
ATOM 1598 N N . GLY A 1 202 ? -5.390 9.033 -24.679 1.00 95.56 202 GLY A N 1
ATOM 1599 C CA . GLY A 1 202 ? -4.363 9.479 -25.613 1.00 95.56 202 GLY A CA 1
ATOM 1600 C C . GLY A 1 202 ? -3.229 8.460 -25.744 1.00 95.56 202 GLY A C 1
ATOM 1601 O O . GLY A 1 202 ? -3.449 7.262 -25.685 1.00 95.56 202 GLY A O 1
ATOM 1602 N N . GLN A 1 203 ? -2.010 8.916 -26.039 1.00 96.06 203 GLN A N 1
ATOM 1603 C CA . GLN A 1 203 ? -0.864 8.051 -26.376 1.00 96.06 203 GLN A CA 1
ATOM 1604 C C . GLN A 1 203 ? 0.257 8.062 -25.324 1.00 96.06 203 GLN A C 1
ATOM 1606 O O . GLN A 1 203 ? 1.375 7.641 -25.623 1.00 96.06 203 GLN A O 1
ATOM 1611 N N . PHE A 1 204 ? 0.010 8.577 -24.120 1.00 97.31 204 PHE A N 1
ATOM 1612 C CA . PHE A 1 204 ? 1.035 8.651 -23.085 1.00 97.31 204 PHE A CA 1
ATOM 1613 C C . PHE A 1 204 ? 1.434 7.261 -22.570 1.00 97.31 204 PHE A C 1
ATOM 1615 O O . PHE A 1 204 ? 2.615 6.929 -22.606 1.00 97.31 204 PHE A O 1
ATOM 1622 N N . LEU A 1 205 ? 0.491 6.414 -22.151 1.00 96.19 205 LEU A N 1
ATOM 1623 C CA . LEU A 1 205 ? 0.795 5.070 -21.651 1.00 96.19 205 LEU A CA 1
ATOM 1624 C C . LEU A 1 205 ? 1.139 4.099 -22.782 1.00 96.19 205 LEU A C 1
ATOM 1626 O O . LEU A 1 205 ? 2.110 3.359 -22.651 1.00 96.19 205 LEU A O 1
ATOM 1630 N N . ALA A 1 206 ? 0.404 4.107 -23.897 1.00 93.50 206 ALA A N 1
ATOM 1631 C CA . ALA A 1 206 ? 0.628 3.147 -24.984 1.00 93.50 206 ALA A CA 1
ATOM 1632 C C . ALA A 1 206 ? 1.850 3.491 -25.861 1.00 93.50 206 ALA A C 1
ATOM 1634 O O . ALA A 1 206 ? 2.725 2.658 -26.119 1.00 93.50 206 ALA A O 1
ATOM 1635 N N . GLY A 1 207 ? 1.938 4.748 -26.301 1.00 92.69 207 GLY A N 1
ATOM 1636 C CA . GLY A 1 207 ? 2.973 5.215 -27.221 1.00 92.69 207 GLY A CA 1
ATOM 1637 C C . GLY A 1 207 ? 4.234 5.708 -26.515 1.00 92.69 207 GLY A C 1
ATOM 1638 O O . GLY A 1 207 ? 5.325 5.202 -26.775 1.00 92.69 207 GLY A O 1
ATOM 1639 N N . TYR A 1 208 ? 4.085 6.702 -25.636 1.00 94.81 208 TYR A N 1
ATOM 1640 C CA . TYR A 1 208 ? 5.198 7.464 -25.064 1.00 94.81 208 TYR A CA 1
ATOM 1641 C C . TYR A 1 208 ? 5.950 6.689 -23.976 1.00 94.81 208 TYR A C 1
ATOM 1643 O O . TYR A 1 208 ? 7.151 6.475 -24.110 1.00 94.81 208 TYR A O 1
ATOM 1651 N N . ALA A 1 209 ? 5.262 6.194 -22.946 1.00 94.69 209 ALA A N 1
ATOM 1652 C CA . ALA A 1 209 ? 5.834 5.362 -21.885 1.00 94.69 209 ALA A CA 1
ATOM 1653 C C . ALA A 1 209 ? 5.998 3.891 -22.311 1.00 94.69 209 ALA A C 1
ATOM 1655 O O . ALA A 1 209 ? 6.926 3.215 -21.864 1.00 94.69 209 ALA A O 1
ATOM 1656 N N . GLY A 1 210 ? 5.126 3.403 -23.200 1.00 93.88 210 GLY A N 1
ATOM 1657 C CA . GLY A 1 210 ? 5.180 2.037 -23.718 1.00 93.88 210 GLY A CA 1
ATOM 1658 C C . GLY A 1 210 ? 4.783 0.977 -22.690 1.00 93.88 210 GLY A C 1
ATOM 1659 O O . GLY A 1 210 ? 5.471 -0.033 -22.596 1.00 93.88 210 GLY A O 1
ATOM 1660 N N . ILE A 1 211 ? 3.728 1.238 -21.915 1.00 94.62 211 ILE A N 1
ATOM 1661 C CA . ILE A 1 211 ? 3.114 0.339 -20.925 1.00 94.62 211 ILE A CA 1
ATOM 1662 C C . ILE A 1 211 ? 1.968 -0.467 -21.554 1.00 94.62 211 ILE A C 1
ATOM 1664 O O . ILE A 1 211 ? 2.006 -1.694 -21.535 1.00 94.62 211 ILE A O 1
ATOM 1668 N N . LEU A 1 212 ? 0.970 0.213 -22.128 1.00 94.94 212 LEU A N 1
ATOM 1669 C CA . LEU A 1 212 ? -0.206 -0.423 -22.738 1.00 94.94 212 LEU A CA 1
ATOM 1670 C C . LEU A 1 212 ? 0.058 -0.774 -24.210 1.00 94.94 212 LEU A C 1
ATOM 1672 O O . LEU A 1 212 ? 0.876 -0.135 -24.876 1.00 94.94 212 LEU A O 1
ATOM 1676 N N . LEU A 1 213 ? -0.639 -1.779 -24.741 1.00 93.38 213 LEU A N 1
ATOM 1677 C CA . LEU A 1 213 ? -0.612 -2.088 -26.176 1.00 93.38 213 LEU A CA 1
ATOM 1678 C C . LEU A 1 213 ? -1.371 -1.053 -26.999 1.00 93.38 213 LEU A C 1
ATOM 1680 O O . LEU A 1 213 ? -0.895 -0.636 -28.054 1.00 93.38 213 LEU A O 1
ATOM 1684 N N . ASN A 1 214 ? -2.550 -0.664 -26.519 1.00 94.44 214 ASN A N 1
ATOM 1685 C CA . ASN A 1 214 ? -3.469 0.231 -27.204 1.00 94.44 214 ASN A CA 1
ATOM 1686 C C . ASN A 1 214 ? -3.972 1.307 -26.241 1.00 94.44 214 ASN A C 1
ATOM 1688 O O . ASN A 1 214 ? -3.890 1.168 -25.024 1.00 94.44 214 ASN A O 1
ATOM 1692 N N . SER A 1 215 ? -4.502 2.376 -26.818 1.00 95.44 215 SER A N 1
ATOM 1693 C CA . SER A 1 215 ? -5.177 3.453 -26.097 1.00 95.44 215 SER A CA 1
ATOM 1694 C C . SER A 1 215 ? -6.691 3.260 -26.105 1.00 95.44 215 SER A C 1
ATOM 1696 O O . SER A 1 215 ? -7.226 2.555 -26.962 1.00 95.44 215 SER A O 1
ATOM 1698 N N . GLY A 1 216 ? -7.382 3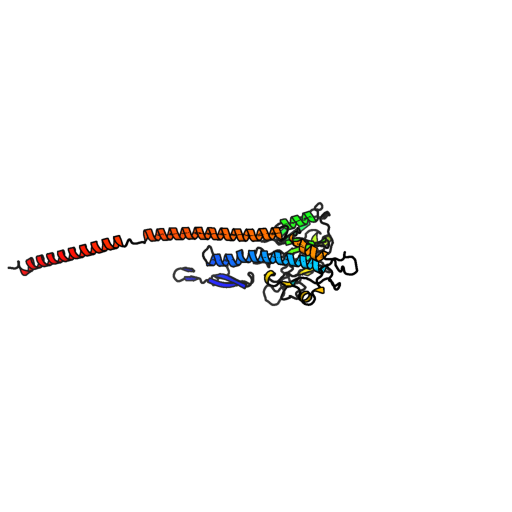.966 -25.215 1.00 94.06 216 GLY A N 1
ATOM 1699 C CA . GLY A 1 216 ? -8.828 3.898 -25.030 1.00 94.06 216 GLY A CA 1
ATOM 1700 C C . GLY A 1 216 ? -9.269 2.683 -24.218 1.00 94.06 216 GLY A C 1
ATOM 1701 O O . GLY A 1 216 ? -8.449 1.898 -23.743 1.00 94.06 216 GLY A O 1
ATOM 1702 N N . THR A 1 217 ? -10.585 2.525 -24.085 1.00 93.75 217 THR A N 1
ATOM 1703 C CA . THR A 1 217 ? -11.210 1.500 -23.236 1.00 93.75 217 THR A CA 1
ATOM 1704 C C . THR A 1 217 ? -10.812 0.078 -23.626 1.00 93.75 217 THR A C 1
ATOM 1706 O O . THR A 1 217 ? -10.537 -0.738 -22.758 1.00 93.75 217 THR A O 1
ATOM 1709 N N . ASP A 1 218 ? -10.703 -0.210 -24.927 1.00 90.81 218 ASP A N 1
ATOM 1710 C CA . ASP A 1 218 ? -10.321 -1.539 -25.433 1.00 90.81 218 ASP A CA 1
ATOM 1711 C C . ASP A 1 218 ? -8.847 -1.890 -25.151 1.00 90.81 218 ASP A C 1
ATOM 1713 O O . ASP A 1 218 ? -8.450 -3.051 -25.240 1.00 90.81 218 ASP A O 1
ATOM 1717 N N . GLY A 1 219 ? -8.016 -0.884 -24.859 1.00 91.69 219 GLY A N 1
ATOM 1718 C CA . GLY A 1 219 ? -6.608 -1.043 -24.498 1.00 91.69 219 GLY A CA 1
ATOM 1719 C C . GLY A 1 219 ? -6.346 -1.003 -22.994 1.00 91.69 219 GLY A C 1
ATOM 1720 O O . GLY A 1 219 ? -5.184 -1.076 -22.593 1.00 91.69 219 GLY A O 1
ATOM 1721 N N . ALA A 1 220 ? -7.393 -0.854 -22.179 1.00 95.75 220 ALA A N 1
ATOM 1722 C CA . ALA A 1 220 ? -7.260 -0.724 -20.740 1.00 95.75 220 ALA A CA 1
ATOM 1723 C C . ALA A 1 220 ? -6.723 -2.013 -20.104 1.00 95.75 220 ALA A C 1
ATOM 1725 O O . ALA A 1 220 ? -7.032 -3.134 -20.511 1.00 95.75 220 ALA A O 1
ATOM 1726 N N . PHE A 1 221 ? -5.911 -1.843 -19.070 1.00 95.44 221 PHE A N 1
ATOM 1727 C CA . PHE A 1 221 ? -5.614 -2.904 -18.124 1.00 95.44 221 PHE A CA 1
ATOM 1728 C C . PHE A 1 221 ? -6.683 -2.888 -17.037 1.00 95.44 221 PHE A C 1
ATOM 1730 O O . PHE A 1 221 ? -6.837 -1.875 -16.361 1.00 95.44 221 PHE A O 1
ATOM 1737 N N . ASP A 1 222 ? -7.375 -4.010 -16.865 1.00 95.31 222 ASP A N 1
ATOM 1738 C CA . ASP A 1 222 ? -8.350 -4.232 -15.797 1.00 95.31 222 ASP A CA 1
ATOM 1739 C C . ASP A 1 222 ? -8.019 -5.554 -15.108 1.00 95.31 222 ASP A C 1
ATOM 1741 O O . ASP A 1 222 ? -7.811 -6.568 -15.778 1.00 95.31 222 ASP A O 1
ATOM 1745 N N . TRP A 1 223 ? -7.930 -5.524 -13.783 1.00 92.94 223 TRP A N 1
ATOM 1746 C CA . TRP A 1 223 ? -7.550 -6.665 -12.957 1.00 92.94 223 TRP A CA 1
ATOM 1747 C C . TRP A 1 223 ? -8.636 -7.736 -12.801 1.00 92.94 223 TRP A C 1
ATOM 1749 O O . TRP A 1 223 ? -8.293 -8.851 -12.416 1.00 92.94 223 TRP A O 1
ATOM 1759 N N . GLN A 1 224 ? -9.916 -7.445 -13.068 1.00 92.81 224 GLN A N 1
ATOM 1760 C CA . GLN A 1 224 ? -11.052 -8.363 -12.839 1.00 92.81 224 GLN A CA 1
ATOM 1761 C C . GLN A 1 224 ? -11.233 -9.397 -13.962 1.00 92.81 224 GLN A C 1
ATOM 1763 O O . GLN A 1 224 ? -12.349 -9.770 -14.325 1.00 92.81 224 GLN A O 1
ATOM 1768 N N . GLN A 1 225 ? -10.123 -9.818 -14.555 1.00 92.00 225 GLN A N 1
ATOM 1769 C CA . GLN A 1 225 ? -10.065 -10.861 -15.565 1.00 92.00 225 GLN A CA 1
ATOM 1770 C C . GLN A 1 225 ? -8.736 -11.603 -15.442 1.00 92.00 225 GLN A C 1
ATOM 1772 O O . GLN A 1 225 ? -7.711 -11.030 -15.051 1.00 92.00 225 GLN A O 1
ATOM 1777 N N . ALA A 1 226 ? -8.735 -12.877 -15.821 1.00 90.50 226 ALA A N 1
ATOM 1778 C CA . ALA A 1 226 ? -7.496 -13.601 -16.057 1.00 90.50 226 ALA A CA 1
ATOM 1779 C C . ALA A 1 226 ? -6.733 -13.002 -17.245 1.00 90.50 226 ALA A C 1
ATOM 1781 O O . ALA A 1 226 ? -7.324 -12.428 -18.161 1.00 90.50 226 ALA A O 1
ATOM 1782 N N . ASP A 1 227 ? -5.412 -13.165 -17.233 1.00 89.75 227 ASP A N 1
ATOM 1783 C CA . ASP A 1 227 ? -4.517 -12.753 -18.311 1.00 89.75 227 ASP A CA 1
ATOM 1784 C C . ASP A 1 227 ? -4.612 -11.255 -18.657 1.00 89.75 227 ASP A C 1
ATOM 1786 O O . ASP A 1 227 ? -4.326 -10.851 -19.786 1.00 89.75 227 ASP A O 1
ATOM 1790 N N . ALA A 1 228 ? -4.940 -10.397 -17.683 1.00 91.12 228 ALA A N 1
ATOM 1791 C CA . ALA A 1 228 ? -5.015 -8.946 -17.887 1.00 91.12 228 ALA A CA 1
ATOM 1792 C C . ALA A 1 228 ? -3.690 -8.365 -18.405 1.00 91.12 228 ALA A C 1
ATOM 1794 O O . ALA A 1 228 ? -3.668 -7.370 -19.126 1.00 91.12 228 ALA A O 1
ATOM 1795 N N . VAL A 1 229 ? -2.571 -9.028 -18.096 1.00 89.19 229 VAL A N 1
ATOM 1796 C CA . VAL A 1 229 ? -1.238 -8.698 -18.618 1.00 89.19 229 VAL A CA 1
ATOM 1797 C C . VAL A 1 229 ? -1.165 -8.693 -20.149 1.00 89.19 229 VAL A C 1
ATOM 1799 O O . VAL A 1 229 ? -0.260 -8.074 -20.702 1.00 89.19 229 VAL A O 1
ATOM 1802 N N . LEU A 1 230 ? -2.109 -9.325 -20.855 1.00 90.00 230 LEU A N 1
ATOM 1803 C CA . LEU A 1 230 ? -2.183 -9.303 -22.317 1.00 90.00 230 LEU A CA 1
ATOM 1804 C C . LEU A 1 230 ? -2.527 -7.926 -22.893 1.00 90.00 230 LEU A C 1
ATOM 1806 O O . LEU A 1 230 ? -2.262 -7.715 -24.073 1.00 90.00 230 LEU A O 1
ATOM 1810 N N . SER A 1 231 ? -3.084 -6.992 -22.112 1.00 89.94 231 SER A N 1
ATOM 1811 C CA . SER A 1 231 ? -3.255 -5.596 -22.549 1.00 89.94 231 SER A CA 1
ATOM 1812 C C . SER A 1 231 ? -1.962 -4.779 -22.429 1.00 89.94 231 SER A C 1
ATOM 1814 O O . SER A 1 231 ? -1.846 -3.696 -23.013 1.00 89.94 231 SER A O 1
ATOM 1816 N N . LEU A 1 232 ? -0.961 -5.308 -21.718 1.00 91.00 232 LEU A N 1
ATOM 1817 C CA . LEU A 1 232 ? 0.355 -4.704 -21.569 1.00 91.00 232 LEU A CA 1
ATOM 1818 C C . LEU A 1 232 ? 1.242 -5.049 -22.763 1.00 91.00 232 LEU A C 1
ATOM 1820 O O . LEU A 1 232 ? 1.134 -6.099 -23.401 1.00 91.00 232 LEU A O 1
ATOM 1824 N N . ARG A 1 233 ? 2.164 -4.148 -23.085 1.00 85.75 233 ARG A N 1
ATOM 1825 C CA . ARG A 1 233 ? 3.065 -4.328 -24.221 1.00 85.75 233 ARG A CA 1
ATOM 1826 C C . ARG A 1 233 ? 4.050 -5.481 -23.947 1.00 85.75 233 ARG A C 1
ATOM 1828 O O . ARG A 1 233 ? 4.899 -5.388 -23.081 1.00 85.75 233 ARG A O 1
ATOM 1835 N N . GLY A 1 234 ? 3.980 -6.589 -24.687 1.00 67.69 234 GLY A N 1
ATOM 1836 C CA . GLY A 1 234 ? 4.926 -7.707 -24.499 1.00 67.69 234 GLY A CA 1
ATOM 1837 C C . GLY A 1 234 ? 6.406 -7.321 -24.729 1.00 67.69 234 GLY A C 1
ATOM 1838 O O . GLY A 1 234 ? 6.695 -6.307 -25.369 1.00 67.69 234 GLY A O 1
ATOM 1839 N N . GLY A 1 235 ? 7.355 -8.142 -24.252 1.00 59.81 235 GLY A N 1
ATOM 1840 C CA . GLY A 1 235 ? 8.809 -7.948 -24.430 1.00 59.81 235 GLY A CA 1
ATOM 1841 C C . GLY A 1 235 ? 9.592 -7.972 -23.111 1.00 59.81 235 GLY A C 1
ATOM 1842 O O . GLY A 1 235 ? 9.173 -8.646 -22.177 1.00 59.81 235 GLY A O 1
ATOM 1843 N N . ASP A 1 236 ? 10.687 -7.205 -23.018 1.00 53.41 236 ASP A N 1
ATOM 1844 C CA . ASP A 1 236 ? 11.472 -6.950 -21.786 1.00 53.41 236 ASP A CA 1
ATOM 1845 C C . ASP A 1 236 ? 10.694 -6.126 -20.726 1.00 53.41 236 ASP A C 1
ATOM 1847 O O . ASP A 1 236 ? 11.292 -5.445 -19.889 1.00 53.41 236 ASP A O 1
ATOM 1851 N N . LEU A 1 237 ? 9.358 -6.121 -20.792 1.00 59.97 237 LEU A N 1
ATOM 1852 C CA . LEU A 1 237 ? 8.509 -5.312 -19.931 1.00 59.97 237 LEU A CA 1
ATOM 1853 C C . LEU A 1 237 ? 8.551 -5.898 -18.519 1.00 59.97 237 LEU A C 1
ATOM 1855 O O . LEU A 1 237 ? 8.195 -7.053 -18.288 1.00 59.97 237 LEU A O 1
ATOM 1859 N N . GLU A 1 238 ? 9.044 -5.103 -17.573 1.00 69.44 238 GLU A N 1
ATOM 1860 C CA . G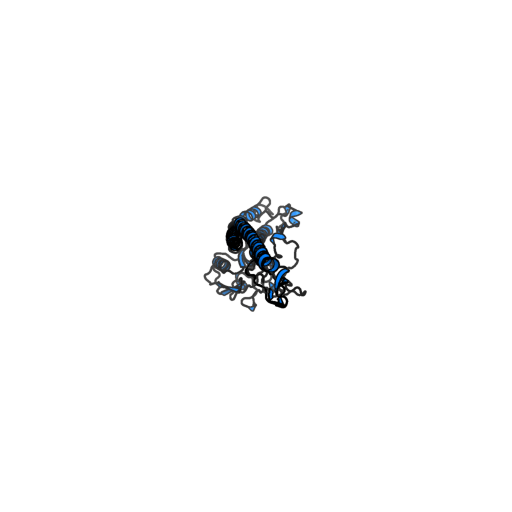LU A 1 238 ? 9.272 -5.551 -16.205 1.00 69.44 238 GLU A CA 1
ATOM 1861 C C . GLU A 1 238 ? 8.026 -5.247 -15.369 1.00 69.44 238 GLU A C 1
ATOM 1863 O O . GLU A 1 238 ? 7.872 -4.135 -14.851 1.00 69.44 238 GLU A O 1
ATOM 1868 N N . PHE A 1 239 ? 7.124 -6.223 -15.249 1.00 82.38 239 PHE A N 1
ATOM 1869 C CA . PHE A 1 239 ? 6.041 -6.176 -14.270 1.00 82.38 239 PHE A CA 1
ATOM 1870 C C . PHE A 1 239 ? 6.314 -7.119 -13.095 1.00 82.38 239 PHE A C 1
ATOM 1872 O O . PHE A 1 239 ? 7.003 -8.128 -13.231 1.00 82.38 239 PHE A O 1
ATOM 1879 N N . ALA A 1 240 ? 5.799 -6.751 -11.925 1.00 83.56 240 ALA A N 1
ATOM 1880 C CA . ALA A 1 240 ? 5.862 -7.550 -10.711 1.00 83.56 240 ALA A CA 1
ATOM 1881 C C . ALA A 1 240 ? 4.442 -7.887 -10.263 1.00 83.56 240 ALA A C 1
ATOM 1883 O O . ALA A 1 240 ? 3.579 -7.009 -10.196 1.00 83.56 240 ALA A O 1
ATOM 1884 N N . VAL A 1 241 ? 4.229 -9.161 -9.963 1.00 85.81 241 VAL A N 1
ATOM 1885 C CA . VAL A 1 241 ? 2.992 -9.694 -9.384 1.00 85.81 241 VAL A CA 1
ATOM 1886 C C . VAL A 1 241 ? 2.794 -9.083 -8.003 1.00 85.81 241 VAL A C 1
ATOM 1888 O O . VAL A 1 241 ? 3.774 -8.726 -7.345 1.00 85.81 241 VAL A O 1
ATOM 1891 N N . ALA A 1 242 ? 1.542 -8.909 -7.588 1.00 85.75 242 ALA A N 1
ATOM 1892 C CA . ALA A 1 242 ? 1.276 -8.408 -6.253 1.00 85.75 242 ALA A CA 1
ATOM 1893 C C . ALA A 1 242 ? 1.746 -9.398 -5.187 1.00 85.75 242 ALA A C 1
ATOM 1895 O O . ALA A 1 242 ? 1.563 -10.608 -5.366 1.00 85.75 242 ALA A O 1
ATOM 1896 N N . PRO A 1 243 ? 2.355 -8.898 -4.098 1.00 82.19 243 PRO A N 1
ATOM 1897 C CA . PRO A 1 243 ? 2.757 -9.759 -3.007 1.00 82.19 243 PRO A CA 1
ATOM 1898 C C . PRO A 1 243 ? 1.537 -10.449 -2.397 1.00 82.19 243 PRO A C 1
ATOM 1900 O O . PRO A 1 243 ? 0.407 -9.958 -2.475 1.00 82.19 243 PRO A O 1
ATOM 1903 N N . LEU A 1 244 ? 1.782 -11.568 -1.719 1.00 81.62 244 LEU A N 1
ATOM 1904 C CA . LEU A 1 244 ? 0.807 -12.104 -0.772 1.00 81.62 244 LEU A CA 1
ATOM 1905 C C . LEU A 1 244 ? 0.411 -11.044 0.263 1.00 81.62 244 LEU A C 1
ATOM 1907 O O . LEU A 1 244 ? 1.223 -10.192 0.620 1.00 81.62 244 LEU A O 1
ATOM 1911 N N . ALA A 1 245 ? -0.816 -11.147 0.780 1.00 83.06 245 ALA A N 1
ATOM 1912 C CA . ALA A 1 245 ? -1.284 -10.292 1.866 1.00 83.06 245 ALA A CA 1
ATOM 1913 C C . ALA A 1 245 ? -0.291 -10.301 3.043 1.00 83.06 245 ALA A C 1
ATOM 1915 O O . ALA A 1 245 ? 0.252 -11.351 3.415 1.00 83.06 245 ALA A O 1
ATOM 1916 N N . HIS A 1 246 ? -0.081 -9.124 3.630 1.00 87.31 246 HIS A N 1
ATOM 1917 C CA . HIS A 1 246 ? 0.899 -8.874 4.692 1.00 87.31 246 HIS A CA 1
ATOM 1918 C C . HIS A 1 246 ? 2.350 -9.148 4.288 1.00 87.31 246 HIS A C 1
ATOM 1920 O O . HIS A 1 246 ? 3.029 -9.917 4.978 1.00 87.31 246 HIS A O 1
ATOM 1926 N N . PRO A 1 247 ? 2.866 -8.561 3.187 1.00 88.25 247 PRO A N 1
ATOM 1927 C CA . PRO A 1 247 ? 4.233 -8.801 2.724 1.00 88.25 247 PRO A CA 1
ATOM 1928 C C . PRO A 1 247 ? 5.281 -8.656 3.837 1.00 88.25 247 PRO A C 1
ATOM 1930 O O . PRO A 1 247 ? 6.217 -9.459 3.903 1.00 88.25 247 PRO A O 1
ATOM 1933 N N . ALA A 1 248 ? 5.116 -7.708 4.768 1.00 91.56 248 ALA A N 1
ATOM 1934 C CA . ALA A 1 248 ? 6.050 -7.520 5.878 1.00 91.56 248 ALA A CA 1
ATOM 1935 C C . ALA A 1 248 ? 6.211 -8.747 6.791 1.00 91.56 248 ALA A C 1
ATOM 1937 O O . ALA A 1 248 ? 7.233 -8.870 7.469 1.00 91.56 248 ALA A O 1
ATOM 1938 N N . GLY A 1 249 ? 5.245 -9.668 6.796 1.00 91.38 249 GLY A N 1
ATOM 1939 C CA . GLY A 1 249 ? 5.299 -10.909 7.565 1.00 91.38 249 GLY A CA 1
ATOM 1940 C C . GLY A 1 249 ? 6.129 -12.028 6.930 1.00 91.38 249 GLY A C 1
ATOM 1941 O O . GLY A 1 249 ? 6.550 -12.936 7.649 1.00 91.38 249 GLY A O 1
ATOM 1942 N N . TRP A 1 250 ? 6.375 -11.985 5.615 1.00 87.94 250 TRP A N 1
ATOM 1943 C CA . TRP A 1 250 ? 6.870 -13.157 4.873 1.00 87.94 250 TRP A CA 1
ATOM 1944 C C . TRP A 1 250 ? 7.996 -12.876 3.879 1.00 87.94 250 TRP A C 1
ATOM 1946 O O . TRP A 1 250 ? 8.354 -13.730 3.068 1.00 87.94 250 TRP A O 1
ATOM 1956 N N . ILE A 1 251 ? 8.578 -11.685 3.933 1.00 89.75 251 ILE A N 1
ATOM 1957 C CA . ILE A 1 251 ? 9.774 -11.371 3.162 1.00 89.75 251 ILE A CA 1
ATOM 1958 C C . ILE A 1 251 ? 11.015 -11.927 3.848 1.00 89.75 251 ILE A C 1
ATOM 1960 O O . ILE A 1 251 ? 11.207 -11.787 5.057 1.00 89.75 251 ILE A O 1
ATOM 1964 N N . GLU A 1 252 ? 11.922 -12.469 3.041 1.00 91.81 252 GLU A N 1
ATOM 1965 C CA . GLU A 1 252 ? 13.225 -12.933 3.493 1.00 91.81 252 GLU A CA 1
ATOM 1966 C C . GLU A 1 252 ? 14.369 -12.446 2.597 1.00 91.81 252 GLU A C 1
ATOM 1968 O O . GLU A 1 252 ? 14.188 -12.039 1.447 1.00 91.81 252 GLU A O 1
ATOM 1973 N N . VAL A 1 253 ? 15.592 -12.493 3.131 1.00 93.69 253 VAL A N 1
ATOM 1974 C CA . VAL A 1 253 ? 16.800 -12.340 2.312 1.00 93.69 253 VAL A CA 1
ATOM 1975 C C . VAL A 1 253 ? 16.902 -13.550 1.396 1.00 93.69 253 VAL A C 1
ATOM 1977 O O . VAL A 1 253 ? 16.783 -14.685 1.854 1.00 93.69 253 VAL A O 1
ATOM 1980 N N . ASN A 1 254 ? 17.190 -13.307 0.120 1.00 92.81 254 ASN A N 1
ATOM 1981 C CA . ASN A 1 254 ? 17.298 -14.346 -0.889 1.00 92.81 254 ASN A CA 1
ATOM 1982 C C . ASN A 1 254 ? 18.208 -15.499 -0.409 1.00 92.81 254 ASN A C 1
ATOM 1984 O O . ASN A 1 254 ? 19.409 -15.285 -0.185 1.00 92.81 254 ASN A O 1
ATOM 1988 N N . PRO A 1 255 ? 17.693 -16.741 -0.299 1.00 92.06 255 PRO A N 1
ATOM 1989 C CA . PRO A 1 255 ? 18.472 -17.886 0.166 1.00 92.06 255 PRO A CA 1
ATOM 1990 C C . PRO A 1 255 ? 19.736 -18.163 -0.658 1.00 92.06 255 PRO A C 1
ATOM 1992 O O . PRO A 1 255 ? 20.685 -18.766 -0.151 1.00 92.06 255 PRO A O 1
ATOM 1995 N N . ALA A 1 256 ? 19.786 -17.728 -1.923 1.00 90.62 256 ALA A N 1
ATOM 1996 C CA . ALA A 1 256 ? 20.994 -17.803 -2.741 1.00 90.62 256 ALA A CA 1
ATOM 1997 C C . ALA A 1 256 ? 22.126 -16.917 -2.189 1.00 90.62 256 ALA A C 1
ATOM 1999 O O . ALA A 1 256 ? 23.280 -17.344 -2.183 1.00 90.62 256 ALA A O 1
ATOM 2000 N N . LEU A 1 257 ? 21.797 -15.729 -1.671 1.00 92.19 257 LEU A N 1
ATOM 2001 C CA . LEU A 1 257 ? 22.756 -14.806 -1.054 1.00 92.19 257 LEU A CA 1
ATOM 2002 C C . LEU A 1 257 ? 23.198 -15.281 0.333 1.00 92.19 257 LEU A C 1
ATOM 2004 O O . LEU A 1 257 ? 24.350 -15.087 0.711 1.00 92.19 257 LEU A O 1
ATOM 2008 N N . LEU A 1 258 ? 22.315 -15.960 1.071 1.00 92.25 258 LEU A N 1
ATOM 2009 C CA . LEU A 1 258 ? 22.677 -16.595 2.343 1.00 92.25 258 LEU A CA 1
ATOM 2010 C C . LEU A 1 258 ? 23.687 -17.736 2.147 1.00 92.25 258 LEU A C 1
ATOM 2012 O O . LEU A 1 258 ? 24.571 -17.933 2.979 1.00 92.25 258 LEU A O 1
ATOM 2016 N N . LYS A 1 259 ? 23.572 -18.485 1.043 1.00 93.06 259 LYS A N 1
ATOM 2017 C CA . LYS A 1 259 ? 24.509 -19.564 0.685 1.00 93.06 259 LYS A CA 1
ATOM 2018 C C . LYS A 1 259 ? 25.838 -19.037 0.147 1.00 93.06 259 LYS A C 1
ATOM 2020 O O . LYS A 1 259 ? 26.873 -19.645 0.407 1.00 93.06 259 LYS A O 1
ATOM 2025 N N . ASP A 1 260 ? 25.807 -17.943 -0.609 1.00 91.81 260 ASP A N 1
ATOM 2026 C CA . ASP A 1 260 ? 26.988 -17.308 -1.193 1.00 91.81 260 ASP A CA 1
ATOM 2027 C C . ASP A 1 260 ? 26.964 -15.788 -0.950 1.00 91.81 260 ASP A C 1
ATOM 2029 O O . ASP A 1 260 ? 26.477 -15.030 -1.793 1.00 91.81 260 ASP A O 1
ATOM 2033 N N . PRO A 1 261 ? 27.543 -15.309 0.168 1.00 90.38 261 PRO A N 1
ATOM 2034 C CA . PRO A 1 261 ? 27.665 -13.875 0.431 1.00 90.38 261 PRO A CA 1
ATOM 2035 C C . PRO A 1 261 ? 28.487 -13.125 -0.629 1.00 90.38 261 PRO A C 1
ATOM 2037 O O . PRO A 1 261 ? 28.347 -11.912 -0.780 1.00 90.38 261 PRO A O 1
ATOM 2040 N N . GLY A 1 262 ? 29.327 -13.827 -1.401 1.00 88.31 262 GLY A N 1
ATOM 2041 C CA . GLY A 1 262 ? 30.064 -13.255 -2.528 1.00 88.31 262 GLY A CA 1
ATOM 2042 C C . GLY A 1 262 ? 29.176 -12.896 -3.722 1.00 88.31 262 GLY A C 1
ATOM 2043 O O . GLY A 1 262 ? 29.651 -12.231 -4.645 1.00 88.31 262 GLY A O 1
ATOM 2044 N N . ALA A 1 263 ? 27.903 -13.309 -3.712 1.00 90.00 263 ALA A N 1
ATOM 2045 C CA . ALA A 1 263 ? 26.892 -12.952 -4.700 1.00 90.00 263 ALA A CA 1
ATOM 2046 C C . ALA A 1 263 ? 26.174 -11.622 -4.399 1.00 90.00 263 ALA A C 1
ATOM 2048 O O . ALA A 1 263 ? 25.413 -11.159 -5.246 1.00 90.00 263 ALA A O 1
ATOM 2049 N N . ILE A 1 264 ? 26.443 -10.978 -3.254 1.00 91.62 264 ILE A N 1
ATOM 2050 C CA . ILE A 1 264 ? 25.896 -9.650 -2.944 1.00 91.62 264 ILE A CA 1
ATOM 2051 C C . ILE A 1 264 ? 26.470 -8.620 -3.923 1.00 91.62 264 ILE A C 1
ATOM 2053 O O . ILE A 1 264 ? 27.680 -8.390 -3.986 1.00 91.62 264 ILE A O 1
ATOM 2057 N N . ALA A 1 265 ? 25.583 -7.996 -4.687 1.00 90.38 265 ALA A N 1
ATOM 2058 C CA . ALA A 1 265 ? 25.879 -7.078 -5.770 1.00 90.38 265 ALA A CA 1
ATOM 2059 C C . ALA A 1 265 ? 26.069 -5.634 -5.268 1.00 90.38 265 ALA A C 1
ATOM 2061 O O . ALA A 1 265 ? 25.219 -4.766 -5.452 1.00 90.38 265 ALA A O 1
ATOM 2062 N N . ALA A 1 266 ? 27.194 -5.385 -4.592 1.00 90.31 266 ALA A N 1
ATOM 2063 C CA . ALA A 1 266 ? 27.501 -4.098 -3.959 1.00 90.31 266 ALA A CA 1
ATOM 2064 C C . ALA A 1 266 ? 28.176 -3.060 -4.885 1.00 90.31 266 ALA A C 1
ATOM 2066 O O . ALA A 1 266 ? 28.230 -1.878 -4.529 1.00 90.31 266 ALA A O 1
ATOM 2067 N N . ALA A 1 267 ? 28.670 -3.475 -6.056 1.00 88.19 267 ALA A N 1
ATOM 2068 C CA . ALA A 1 267 ? 29.370 -2.613 -7.010 1.00 88.19 267 ALA A CA 1
ATOM 2069 C C . ALA A 1 267 ? 28.457 -2.122 -8.141 1.00 88.19 267 ALA A C 1
ATOM 2071 O O . ALA A 1 267 ? 27.535 -2.827 -8.541 1.00 88.19 267 ALA A O 1
ATOM 2072 N N . SER A 1 268 ? 28.752 -0.958 -8.726 1.00 81.06 268 SER A N 1
ATOM 2073 C CA . SER A 1 268 ? 28.136 -0.510 -9.983 1.00 81.06 268 SER A CA 1
ATOM 2074 C C . SER A 1 268 ? 29.063 -0.784 -11.174 1.00 81.06 268 SER A C 1
ATOM 2076 O O . SER A 1 268 ? 30.280 -0.922 -11.035 1.00 81.06 268 SER A O 1
ATOM 2078 N N . LYS A 1 269 ? 28.506 -0.806 -12.392 1.00 66.81 269 LYS A N 1
ATOM 2079 C CA . LYS A 1 269 ? 29.246 -1.005 -13.657 1.00 66.81 269 LYS A CA 1
ATOM 2080 C C . LYS A 1 269 ? 30.353 0.045 -13.897 1.00 66.81 269 LYS A C 1
ATOM 2082 O O . LYS A 1 269 ? 31.171 -0.131 -14.795 1.00 66.81 269 LYS A O 1
ATOM 2087 N N . SER A 1 270 ? 30.376 1.137 -13.127 1.00 57.41 270 SER A N 1
ATOM 2088 C CA . SER A 1 270 ? 31.349 2.236 -13.216 1.00 57.41 270 SER A CA 1
ATOM 2089 C C . SER A 1 270 ? 32.677 2.004 -12.481 1.00 57.41 270 SER A C 1
ATOM 2091 O O . SER A 1 270 ? 33.560 2.862 -12.558 1.00 57.41 270 SER A O 1
ATOM 2093 N N . GLY A 1 271 ? 32.848 0.889 -11.763 1.00 52.94 271 GLY A N 1
ATOM 2094 C CA . GLY A 1 271 ? 34.105 0.572 -11.080 1.00 52.94 271 GLY A CA 1
ATOM 2095 C C . GLY A 1 271 ? 35.291 0.383 -12.043 1.00 52.94 271 GLY A C 1
ATOM 2096 O O . GLY A 1 271 ? 35.149 -0.129 -13.154 1.00 52.94 271 GLY A O 1
ATOM 2097 N N . ARG A 1 272 ? 36.499 0.794 -11.627 1.00 46.41 272 ARG A N 1
ATOM 2098 C CA . ARG A 1 272 ? 37.738 0.546 -12.390 1.00 46.41 272 ARG A CA 1
ATOM 2099 C C . ARG A 1 272 ? 38.050 -0.958 -12.402 1.00 46.41 272 ARG A C 1
ATOM 2101 O O . ARG A 1 272 ? 38.498 -1.492 -11.396 1.00 46.41 272 ARG A O 1
ATOM 2108 N N . GLY A 1 273 ? 37.881 -1.606 -13.556 1.00 54.97 273 GLY A N 1
ATOM 2109 C CA . GLY A 1 273 ? 38.214 -3.019 -13.787 1.00 54.97 273 GLY A CA 1
ATOM 2110 C C . GLY A 1 273 ? 36.991 -3.869 -14.147 1.00 54.97 273 GLY A C 1
ATOM 2111 O O . GLY A 1 273 ? 35.864 -3.527 -13.799 1.00 54.97 273 GLY A O 1
ATOM 2112 N N . ALA A 1 274 ? 37.203 -4.972 -14.873 1.00 51.62 274 ALA A N 1
ATOM 2113 C CA . ALA A 1 274 ? 36.134 -5.902 -15.241 1.00 51.62 274 ALA A CA 1
ATOM 2114 C C . ALA A 1 274 ? 35.453 -6.445 -13.969 1.00 51.62 274 ALA A C 1
ATOM 2116 O O . ALA A 1 274 ? 36.089 -7.155 -13.200 1.00 51.62 274 ALA A O 1
ATOM 2117 N N . GLY A 1 275 ? 34.191 -6.070 -13.732 1.00 56.12 275 GLY A N 1
ATOM 2118 C CA . GLY A 1 275 ? 33.392 -6.545 -12.593 1.00 56.12 275 GLY A CA 1
ATOM 2119 C C . GLY A 1 275 ? 33.318 -5.618 -11.372 1.00 56.12 275 GLY A C 1
ATOM 2120 O O . GLY A 1 275 ? 32.669 -5.985 -10.402 1.00 56.12 275 GLY A O 1
ATOM 2121 N N . GLY A 1 276 ? 33.939 -4.430 -11.391 1.00 61.97 276 GLY A N 1
ATOM 2122 C CA . GLY A 1 276 ? 33.743 -3.428 -10.329 1.00 61.97 276 GLY A CA 1
ATOM 2123 C C . GLY A 1 276 ? 34.263 -3.828 -8.938 1.00 61.97 276 GLY A C 1
ATOM 2124 O O . GLY A 1 276 ? 33.799 -3.297 -7.934 1.00 61.97 276 GLY A O 1
ATOM 2125 N N . HIS A 1 277 ? 35.224 -4.753 -8.843 1.00 63.03 277 HIS A N 1
ATOM 2126 C CA . HIS A 1 277 ? 35.780 -5.185 -7.556 1.00 63.03 277 HIS A CA 1
ATOM 2127 C C . HIS A 1 277 ? 36.314 -4.000 -6.729 1.00 63.03 277 HIS A C 1
ATOM 2129 O O . HIS A 1 277 ? 37.129 -3.212 -7.208 1.00 63.03 277 HIS A O 1
ATOM 2135 N N . GLY A 1 278 ? 35.869 -3.893 -5.472 1.00 67.81 278 GLY A N 1
ATOM 2136 C CA . GLY A 1 278 ? 36.234 -2.799 -4.564 1.00 67.81 278 GLY A CA 1
ATOM 2137 C C . GLY A 1 278 ? 35.395 -1.523 -4.716 1.00 67.81 278 GLY A C 1
ATOM 2138 O O . GLY A 1 278 ? 35.610 -0.580 -3.958 1.00 67.81 278 GLY A O 1
ATOM 2139 N N . ASP A 1 279 ? 34.439 -1.487 -5.649 1.00 80.88 279 ASP A N 1
ATOM 2140 C CA . ASP A 1 279 ? 33.412 -0.448 -5.719 1.00 80.88 279 ASP A CA 1
ATOM 2141 C C . ASP A 1 279 ? 32.230 -0.816 -4.804 1.00 80.88 279 ASP A C 1
ATOM 2143 O O . ASP A 1 279 ? 31.682 -1.911 -4.889 1.00 80.88 279 ASP A O 1
ATOM 2147 N N . GLY A 1 280 ? 31.860 0.096 -3.904 1.00 85.44 280 GLY A N 1
ATOM 2148 C CA . GLY A 1 280 ? 30.721 -0.044 -2.988 1.00 85.44 280 GLY A CA 1
ATOM 2149 C C . GLY A 1 280 ? 29.547 0.867 -3.347 1.00 85.44 280 GLY A C 1
ATOM 2150 O O . GLY A 1 280 ? 28.690 1.121 -2.503 1.00 85.44 280 GLY A O 1
ATOM 2151 N N . SER A 1 281 ? 29.531 1.430 -4.557 1.00 88.81 281 SER A N 1
ATOM 2152 C CA . SER A 1 281 ? 28.552 2.434 -4.978 1.00 88.81 281 SER A CA 1
ATOM 2153 C C . SER A 1 281 ? 27.100 1.945 -4.959 1.00 88.81 281 SER A C 1
ATOM 2155 O O . SER A 1 281 ? 26.225 2.734 -4.608 1.00 88.81 281 SER A O 1
ATOM 2157 N N . ALA A 1 282 ? 26.818 0.670 -5.257 1.00 89.69 282 ALA A N 1
ATOM 2158 C CA . ALA A 1 282 ? 25.453 0.140 -5.174 1.00 89.69 282 ALA A CA 1
ATOM 2159 C C . ALA A 1 282 ? 25.003 -0.010 -3.711 1.00 89.69 282 ALA A C 1
ATOM 2161 O O . ALA A 1 282 ? 23.886 0.365 -3.365 1.00 89.69 282 ALA A O 1
ATOM 2162 N N . ALA A 1 283 ? 25.895 -0.455 -2.820 1.00 91.00 283 ALA A N 1
ATOM 2163 C CA . ALA A 1 283 ? 25.617 -0.466 -1.381 1.00 91.00 283 ALA A CA 1
ATOM 2164 C C . ALA A 1 283 ? 25.413 0.955 -0.820 1.00 91.00 283 ALA A C 1
ATOM 2166 O O . ALA A 1 283 ? 24.540 1.171 0.020 1.00 91.00 283 ALA A O 1
ATOM 2167 N N . LEU A 1 284 ? 26.173 1.940 -1.314 1.00 92.31 284 LEU A N 1
ATOM 2168 C CA . LEU A 1 284 ? 25.982 3.346 -0.959 1.00 92.31 284 LEU A CA 1
ATOM 2169 C C . LEU A 1 284 ? 24.641 3.889 -1.472 1.00 92.31 284 LEU A C 1
ATOM 2171 O O . LEU A 1 284 ? 23.984 4.631 -0.751 1.00 92.31 284 LEU A O 1
ATOM 2175 N N . ALA A 1 285 ? 24.215 3.495 -2.675 1.00 91.38 285 ALA A N 1
ATOM 2176 C CA . ALA A 1 285 ? 22.901 3.847 -3.209 1.00 91.38 285 ALA A CA 1
ATOM 2177 C C . ALA A 1 285 ? 21.766 3.239 -2.370 1.00 91.38 285 ALA A C 1
ATOM 2179 O O . ALA A 1 285 ? 20.804 3.931 -2.061 1.00 91.38 285 ALA A O 1
ATOM 2180 N N . ILE A 1 286 ? 21.907 1.987 -1.915 1.00 92.69 286 ILE A N 1
ATOM 2181 C CA . ILE A 1 286 ? 20.953 1.373 -0.976 1.00 92.69 286 ILE A CA 1
ATOM 2182 C C . ILE A 1 286 ? 20.903 2.164 0.338 1.00 92.69 286 ILE A C 1
ATOM 2184 O O . ILE A 1 286 ? 19.823 2.437 0.852 1.00 92.69 286 ILE A O 1
ATOM 2188 N N . ALA A 1 287 ? 22.054 2.579 0.875 1.00 93.06 287 ALA A N 1
ATOM 2189 C CA . ALA A 1 287 ? 22.099 3.398 2.086 1.00 93.06 287 ALA A CA 1
ATOM 2190 C C . ALA A 1 287 ? 21.470 4.794 1.888 1.00 93.06 287 ALA A C 1
ATOM 2192 O O . ALA A 1 287 ? 20.878 5.336 2.824 1.00 93.06 287 ALA A O 1
ATOM 2193 N N . ALA A 1 288 ? 21.579 5.364 0.684 1.00 92.75 288 ALA A N 1
ATOM 2194 C CA . ALA A 1 288 ? 20.994 6.656 0.332 1.00 92.75 288 ALA A CA 1
ATOM 2195 C C . ALA A 1 288 ? 19.459 6.626 0.269 1.00 92.75 288 ALA A C 1
ATOM 2197 O O . ALA A 1 288 ? 18.842 7.658 0.536 1.00 92.75 288 ALA A O 1
ATOM 2198 N N . LEU A 1 289 ? 18.841 5.454 0.047 1.00 92.06 289 LEU A N 1
ATOM 2199 C CA . LEU A 1 289 ? 17.380 5.300 -0.008 1.00 92.06 289 LEU A CA 1
ATOM 2200 C C . LEU A 1 289 ? 16.662 5.893 1.205 1.00 92.06 289 LEU A C 1
ATOM 2202 O O . LEU A 1 289 ? 15.566 6.418 1.054 1.00 92.06 289 LEU A O 1
ATOM 2206 N N . ARG A 1 290 ? 17.283 5.864 2.392 1.00 89.06 290 ARG A N 1
ATOM 2207 C CA . ARG A 1 290 ? 16.715 6.481 3.601 1.00 89.06 290 ARG A CA 1
ATOM 2208 C C . ARG A 1 290 ? 16.368 7.961 3.388 1.00 89.06 290 ARG A C 1
ATOM 2210 O O . ARG A 1 290 ? 15.334 8.421 3.855 1.00 89.06 290 ARG A O 1
ATOM 2217 N N . THR A 1 291 ? 17.242 8.692 2.697 1.00 90.00 291 THR A N 1
ATOM 2218 C CA . THR A 1 291 ? 17.146 10.148 2.494 1.00 90.00 291 THR A CA 1
ATOM 2219 C C . THR A 1 291 ? 16.728 10.551 1.083 1.00 90.00 291 THR A C 1
ATOM 2221 O O . THR A 1 291 ? 16.485 11.733 0.834 1.00 90.00 291 THR A O 1
ATOM 2224 N N . ASP A 1 292 ? 16.682 9.603 0.149 1.00 88.94 292 ASP A N 1
ATOM 2225 C CA . ASP A 1 292 ? 16.268 9.867 -1.221 1.00 88.94 292 ASP A CA 1
ATOM 2226 C C . ASP A 1 292 ? 14.784 10.237 -1.281 1.00 88.94 292 ASP A C 1
ATOM 2228 O O . ASP A 1 292 ? 13.935 9.693 -0.572 1.00 88.94 292 ASP A O 1
ATOM 2232 N N . ARG A 1 293 ? 14.464 11.168 -2.181 1.00 85.50 293 ARG A N 1
ATOM 2233 C CA . ARG A 1 293 ? 13.081 11.562 -2.451 1.00 85.50 293 ARG A CA 1
ATOM 2234 C C . ARG A 1 293 ? 12.419 10.513 -3.329 1.00 85.50 293 ARG A C 1
ATOM 2236 O O . ARG A 1 293 ? 12.491 10.586 -4.555 1.00 85.50 293 ARG A O 1
ATOM 2243 N N . VAL A 1 294 ? 11.784 9.542 -2.688 1.00 85.00 294 VAL A N 1
ATOM 2244 C CA . VAL A 1 294 ? 10.968 8.521 -3.344 1.00 85.00 294 VAL A CA 1
ATOM 2245 C C . VAL A 1 294 ? 9.563 8.573 -2.768 1.00 85.00 294 VAL A C 1
ATOM 2247 O O . VAL A 1 294 ? 9.397 8.661 -1.557 1.00 85.00 294 VAL A O 1
ATOM 2250 N N . MET A 1 295 ? 8.559 8.521 -3.641 1.00 83.50 295 MET A N 1
ATOM 2251 C CA . MET A 1 295 ? 7.163 8.504 -3.214 1.00 83.50 295 MET A CA 1
ATOM 2252 C C . MET A 1 295 ? 6.820 7.169 -2.552 1.00 83.50 295 MET A C 1
ATOM 2254 O O . MET A 1 295 ? 7.000 6.112 -3.159 1.00 83.50 295 MET A O 1
ATOM 2258 N N . ILE A 1 296 ? 6.307 7.232 -1.324 1.00 85.44 296 ILE A N 1
ATOM 2259 C CA . ILE A 1 296 ? 5.775 6.093 -0.567 1.00 85.44 296 ILE A CA 1
ATOM 2260 C C . ILE A 1 296 ? 4.358 6.470 -0.155 1.00 85.44 296 ILE A C 1
ATOM 2262 O O . ILE A 1 296 ? 4.160 7.274 0.758 1.00 85.44 296 ILE A O 1
ATOM 2266 N N . GLY A 1 297 ? 3.371 5.962 -0.895 1.00 83.00 297 GLY A N 1
ATOM 2267 C CA . GLY A 1 297 ? 2.024 6.529 -0.854 1.00 83.00 297 GLY A CA 1
ATOM 2268 C C . GLY A 1 297 ? 2.083 8.010 -1.235 1.00 83.00 297 GLY A C 1
ATOM 2269 O O . GLY A 1 297 ? 2.521 8.353 -2.333 1.00 83.00 297 GLY A O 1
ATOM 2270 N N . THR A 1 298 ? 1.713 8.889 -0.304 1.00 78.12 298 THR A N 1
ATOM 2271 C CA . THR A 1 298 ? 1.745 10.350 -0.478 1.00 78.12 298 THR A CA 1
ATOM 2272 C C . THR A 1 298 ? 3.003 11.027 0.081 1.00 78.12 298 THR A C 1
ATOM 2274 O O . THR A 1 298 ? 3.200 12.218 -0.158 1.00 78.12 298 THR A O 1
ATOM 2277 N N . ALA A 1 299 ? 3.852 10.314 0.828 1.00 85.25 299 ALA A N 1
ATOM 2278 C CA . ALA A 1 299 ? 5.048 10.882 1.454 1.00 85.25 299 ALA A CA 1
ATOM 2279 C C . ALA A 1 299 ? 6.230 10.939 0.475 1.00 85.25 299 ALA A C 1
ATOM 2281 O O . ALA A 1 299 ? 6.414 10.029 -0.333 1.00 85.25 299 ALA A O 1
ATOM 2282 N N . SER A 1 300 ? 7.073 11.972 0.582 1.00 85.56 300 SER A N 1
ATOM 2283 C CA . SER A 1 300 ? 8.225 12.207 -0.304 1.00 85.56 300 SER A CA 1
ATOM 2284 C C . SER A 1 300 ? 9.532 11.595 0.227 1.00 85.56 300 SER A C 1
ATOM 2286 O O . SER A 1 300 ? 10.610 12.172 0.051 1.00 85.56 300 SER A O 1
ATOM 2288 N N . GLY A 1 301 ? 9.454 10.433 0.879 1.00 90.62 301 GLY A N 1
ATOM 2289 C CA . GLY A 1 301 ? 10.608 9.662 1.350 1.00 90.62 301 GLY A CA 1
ATOM 2290 C C . GLY A 1 301 ? 10.284 8.741 2.529 1.00 90.62 301 GLY A C 1
ATOM 2291 O O . GLY A 1 301 ? 9.224 8.848 3.148 1.00 90.62 301 GLY A O 1
ATOM 2292 N N . PHE A 1 302 ? 11.226 7.854 2.868 1.00 91.19 302 PHE A N 1
ATOM 2293 C CA . PHE A 1 302 ? 11.080 6.905 3.982 1.00 91.19 302 PHE A CA 1
ATOM 2294 C C . PHE A 1 302 ? 11.016 7.592 5.348 1.00 91.19 302 PHE A C 1
ATOM 2296 O O . PHE A 1 302 ? 10.163 7.241 6.160 1.00 91.19 302 PHE A O 1
ATOM 2303 N N . ASP A 1 303 ? 11.879 8.583 5.596 1.00 91.25 303 ASP A N 1
ATOM 2304 C CA . ASP A 1 303 ? 11.913 9.296 6.880 1.00 91.25 303 ASP A CA 1
ATOM 2305 C C . ASP A 1 303 ? 10.603 10.063 7.143 1.00 91.25 303 ASP A C 1
ATOM 2307 O O . ASP A 1 303 ? 10.075 10.029 8.255 1.00 91.25 303 ASP A O 1
ATOM 2311 N N . GLU A 1 304 ? 10.052 10.722 6.116 1.00 91.94 304 GLU A N 1
ATOM 2312 C CA . GLU A 1 304 ? 8.774 11.442 6.211 1.00 91.94 304 GLU A CA 1
ATOM 2313 C C . GLU A 1 304 ? 7.614 10.475 6.462 1.00 91.94 304 GLU A C 1
ATOM 2315 O O . GLU A 1 304 ? 6.815 10.702 7.371 1.00 91.94 304 GLU A O 1
ATOM 2320 N N . PHE A 1 305 ? 7.558 9.369 5.712 1.00 92.44 305 PHE A N 1
ATOM 2321 C CA . PHE A 1 305 ? 6.528 8.351 5.895 1.00 92.44 305 PHE A CA 1
ATOM 2322 C C . PHE A 1 305 ? 6.572 7.749 7.305 1.00 92.44 305 PHE A C 1
ATOM 2324 O O . PHE A 1 305 ? 5.549 7.671 7.982 1.00 92.44 305 PHE A O 1
ATOM 2331 N N . PHE A 1 306 ? 7.759 7.354 7.774 1.00 90.38 306 PHE A N 1
ATOM 2332 C CA . PHE A 1 306 ? 7.923 6.754 9.096 1.00 90.38 306 PHE A CA 1
ATOM 2333 C C . PHE A 1 306 ? 7.539 7.731 10.214 1.00 90.38 306 PHE A C 1
ATOM 2335 O O . PHE A 1 306 ? 6.830 7.356 11.148 1.00 90.38 306 PHE A O 1
ATOM 2342 N N . ALA A 1 307 ? 7.957 8.997 10.110 1.00 92.31 307 ALA A N 1
ATOM 2343 C CA . ALA A 1 307 ? 7.578 10.028 11.069 1.00 92.31 307 ALA A CA 1
ATOM 2344 C C . ALA A 1 307 ? 6.061 10.268 11.085 1.00 92.31 307 ALA A C 1
ATOM 2346 O O . ALA A 1 307 ? 5.487 10.422 12.163 1.00 92.31 307 ALA A O 1
ATOM 2347 N N . ALA A 1 308 ? 5.407 10.268 9.920 1.00 92.62 308 ALA A N 1
ATOM 2348 C CA . ALA A 1 308 ? 3.958 10.405 9.818 1.00 92.62 308 ALA A CA 1
ATOM 2349 C C . ALA A 1 308 ? 3.231 9.212 10.461 1.00 92.62 308 ALA A C 1
ATOM 2351 O O . ALA A 1 308 ? 2.380 9.423 11.322 1.00 92.62 308 ALA A O 1
ATOM 2352 N N . ALA A 1 309 ? 3.631 7.980 10.134 1.00 91.19 309 ALA A N 1
ATOM 2353 C CA . ALA A 1 309 ? 3.035 6.763 10.686 1.00 91.19 309 ALA A CA 1
ATOM 2354 C C . ALA A 1 309 ? 3.147 6.700 12.221 1.00 91.19 309 ALA A C 1
ATOM 2356 O O . ALA A 1 309 ? 2.149 6.503 12.912 1.00 91.19 309 ALA A O 1
ATOM 2357 N N . VAL A 1 310 ? 4.341 6.957 12.776 1.00 92.12 310 VAL A N 1
ATOM 2358 C CA . VAL A 1 310 ? 4.563 6.978 14.237 1.00 92.12 310 VAL A CA 1
ATOM 2359 C C . VAL A 1 310 ? 3.764 8.093 14.917 1.00 92.12 310 VAL A C 1
ATOM 2361 O O . VAL A 1 310 ? 3.272 7.922 16.034 1.00 92.12 310 VAL A O 1
ATOM 2364 N N . THR A 1 311 ? 3.631 9.244 14.258 1.00 94.56 311 THR A N 1
ATOM 2365 C CA . THR A 1 311 ? 2.843 10.365 14.780 1.00 94.56 311 THR A CA 1
ATOM 2366 C C . THR A 1 311 ? 1.362 10.010 14.829 1.00 94.56 311 THR A C 1
ATOM 2368 O O . THR A 1 311 ? 0.706 10.262 15.835 1.00 94.56 311 THR A O 1
ATOM 2371 N N . GLU A 1 312 ? 0.840 9.394 13.773 1.00 92.00 312 GLU A N 1
ATOM 2372 C CA . GLU A 1 312 ? -0.569 9.031 13.668 1.00 92.00 312 GLU A CA 1
ATOM 2373 C C . GLU A 1 312 ? -0.976 7.988 14.713 1.00 92.00 312 GLU A C 1
ATOM 2375 O O . GLU A 1 312 ? -1.934 8.220 15.449 1.00 92.00 312 GLU A O 1
ATOM 2380 N N . ILE A 1 313 ? -0.217 6.894 14.867 1.00 91.12 313 ILE A N 1
ATOM 2381 C CA . ILE A 1 313 ? -0.499 5.892 15.910 1.00 91.12 313 ILE A CA 1
ATOM 2382 C C . ILE A 1 313 ? -0.375 6.493 17.320 1.00 91.12 313 ILE A C 1
ATOM 2384 O O . ILE A 1 313 ? -1.150 6.158 18.219 1.00 91.12 313 ILE A O 1
ATOM 2388 N N . GLY A 1 314 ? 0.564 7.428 17.514 1.00 93.12 314 GLY A N 1
ATOM 2389 C CA . GLY A 1 314 ? 0.709 8.181 18.758 1.00 93.12 314 GLY A CA 1
ATOM 2390 C C . GLY A 1 314 ? -0.523 9.032 19.076 1.00 93.12 314 GLY A C 1
ATOM 2391 O O . GLY A 1 314 ? -1.014 8.994 20.205 1.00 93.12 314 GLY A O 1
ATOM 2392 N N . LEU A 1 315 ? -1.054 9.745 18.078 1.00 94.81 315 LEU A N 1
ATOM 2393 C CA . LEU A 1 315 ? -2.275 10.546 18.201 1.00 94.81 315 LEU A CA 1
ATOM 2394 C C . LEU A 1 315 ? -3.503 9.667 18.456 1.00 94.81 315 LEU A C 1
ATOM 2396 O O . LEU A 1 315 ? -4.223 9.928 19.419 1.00 94.81 315 LEU A O 1
ATOM 2400 N N . LYS A 1 316 ? -3.696 8.584 17.687 1.00 90.75 316 LYS A N 1
ATOM 2401 C CA . LYS A 1 316 ? -4.783 7.611 17.910 1.00 90.75 316 LYS A CA 1
ATOM 2402 C C . LYS A 1 316 ? -4.746 7.061 19.343 1.00 90.75 316 LYS A C 1
ATOM 2404 O O . LYS A 1 316 ? -5.769 7.002 20.027 1.00 90.75 316 LYS A O 1
ATOM 2409 N N . GLY A 1 317 ? -3.557 6.712 19.841 1.00 92.50 317 GLY A N 1
ATOM 2410 C CA . GLY A 1 317 ? -3.363 6.243 21.216 1.00 92.50 317 GLY A CA 1
ATOM 2411 C C . GLY A 1 317 ? -3.699 7.299 22.277 1.00 92.50 317 GLY A C 1
ATOM 2412 O O . GLY A 1 317 ? -4.345 6.986 23.283 1.00 92.50 317 GLY A O 1
ATOM 2413 N N . GLU A 1 318 ? -3.298 8.554 22.062 1.00 95.38 318 GLU A N 1
ATOM 2414 C CA . GLU A 1 318 ? -3.627 9.665 22.959 1.00 95.38 318 GLU A CA 1
ATOM 2415 C C . GLU A 1 318 ? -5.138 9.951 22.984 1.00 95.38 318 GLU A C 1
ATOM 2417 O O . GLU A 1 318 ? -5.723 10.097 24.063 1.00 95.38 318 GLU A O 1
ATOM 2422 N N . GLU A 1 319 ? -5.783 9.981 21.817 1.00 92.94 319 GLU A N 1
ATOM 2423 C CA . GLU A 1 319 ? -7.228 10.161 21.669 1.00 92.94 319 GLU A CA 1
ATOM 2424 C C . GLU A 1 319 ? -8.005 9.049 22.380 1.00 92.94 319 GLU A C 1
ATOM 2426 O O . GLU A 1 319 ? -8.877 9.336 23.207 1.00 92.94 319 GLU A O 1
ATOM 2431 N N . ALA A 1 320 ? -7.628 7.786 22.155 1.00 89.62 320 ALA A N 1
ATOM 2432 C CA . ALA A 1 320 ? -8.230 6.636 22.822 1.00 89.62 320 ALA A CA 1
ATOM 2433 C C . ALA A 1 320 ? -8.057 6.696 24.351 1.00 89.62 320 ALA A C 1
ATOM 2435 O O . ALA A 1 320 ? -8.993 6.405 25.104 1.00 89.62 320 ALA A O 1
ATOM 2436 N N . SER A 1 321 ? -6.885 7.122 24.837 1.00 94.12 321 SER A N 1
ATOM 2437 C CA . SER A 1 321 ? -6.629 7.285 26.273 1.00 94.12 321 SER A CA 1
ATOM 2438 C C . SER A 1 321 ? -7.511 8.373 26.894 1.00 94.12 321 SER A C 1
ATOM 2440 O O . SER A 1 321 ? -8.112 8.155 27.950 1.00 94.12 321 SER A O 1
ATOM 2442 N N . ARG A 1 322 ? -7.635 9.534 26.236 1.00 95.94 322 ARG A N 1
ATOM 2443 C CA . ARG A 1 322 ? -8.496 10.640 26.693 1.00 95.94 322 ARG A CA 1
ATOM 2444 C C . ARG A 1 322 ? -9.977 10.258 26.675 1.00 95.94 322 ARG A C 1
ATOM 2446 O O . ARG A 1 322 ? -10.711 10.580 27.615 1.00 95.94 322 ARG A O 1
ATOM 2453 N N . ALA A 1 323 ? -10.419 9.546 25.640 1.00 90.25 323 ALA A N 1
ATOM 2454 C CA . ALA A 1 323 ? -11.780 9.028 25.549 1.00 90.25 323 ALA A CA 1
ATOM 2455 C C . ALA A 1 323 ? -12.082 8.059 26.705 1.00 90.25 323 ALA A C 1
ATOM 2457 O O . ALA A 1 323 ? -13.098 8.201 27.388 1.00 90.25 323 ALA A O 1
ATOM 2458 N N . LEU A 1 324 ? -11.160 7.134 26.998 1.00 91.00 324 LEU A N 1
ATOM 2459 C CA . LEU A 1 324 ? -11.287 6.200 28.119 1.00 91.00 324 LEU A CA 1
ATOM 2460 C C . LEU A 1 324 ? -11.357 6.916 29.475 1.00 91.00 324 LEU A C 1
ATOM 2462 O O . LEU A 1 324 ? -12.130 6.510 30.345 1.00 91.00 324 LEU A O 1
ATOM 2466 N N . GLU A 1 325 ? -10.546 7.953 29.689 1.00 96.38 325 GLU A N 1
ATOM 2467 C CA . GLU A 1 325 ? -10.587 8.753 30.917 1.00 96.38 325 GLU A CA 1
ATOM 2468 C C . GLU A 1 325 ? -11.933 9.471 31.077 1.00 96.38 325 GLU A C 1
ATOM 2470 O O . GLU A 1 325 ? -12.546 9.412 32.146 1.00 96.38 325 GLU A O 1
ATOM 2475 N N . THR A 1 326 ? -12.438 10.065 29.995 1.00 95.12 326 THR A N 1
ATOM 2476 C CA . THR A 1 326 ? -13.741 10.741 29.971 1.00 95.12 326 THR A CA 1
ATOM 2477 C C . THR A 1 326 ? -14.874 9.774 30.311 1.00 95.12 326 THR A C 1
ATOM 2479 O O . THR A 1 326 ? -15.667 10.039 31.216 1.00 95.12 326 THR A O 1
ATOM 2482 N N . GLU A 1 327 ? -14.915 8.610 29.661 1.00 91.38 327 GLU A N 1
ATOM 2483 C CA . GLU A 1 327 ? -15.919 7.574 29.929 1.00 91.38 327 GLU A CA 1
ATOM 2484 C C . GLU A 1 327 ? -15.847 7.058 31.372 1.00 91.38 327 GLU A C 1
ATOM 2486 O O . GLU A 1 327 ? -16.872 6.890 32.037 1.00 91.38 327 GLU A O 1
ATOM 2491 N N . LYS A 1 328 ? -14.640 6.880 31.928 1.00 95.19 328 LYS A N 1
ATOM 2492 C CA . LYS A 1 328 ? -14.471 6.514 33.345 1.00 95.19 328 LYS A CA 1
ATOM 2493 C C . LYS A 1 328 ? -15.069 7.561 34.285 1.00 95.19 328 LYS A C 1
ATOM 2495 O O . LYS A 1 328 ? -15.692 7.186 35.281 1.00 95.19 328 LYS A O 1
ATOM 2500 N N . LEU A 1 329 ? -14.897 8.849 33.990 1.00 97.12 329 LEU A N 1
ATOM 2501 C CA . LEU A 1 329 ? -15.475 9.936 34.785 1.00 97.12 329 LEU A CA 1
ATOM 2502 C C . LEU A 1 329 ? -17.004 9.957 34.689 1.00 97.12 329 LEU A C 1
ATOM 2504 O O . LEU A 1 329 ? -17.674 10.104 35.712 1.00 97.12 329 LEU A O 1
ATOM 2508 N N . VAL A 1 330 ? -17.565 9.751 33.495 1.00 95.50 330 VAL A N 1
ATOM 2509 C CA . VAL A 1 330 ? -19.020 9.652 33.295 1.00 95.50 330 VAL A CA 1
ATOM 2510 C C . VAL A 1 330 ? -19.592 8.469 34.074 1.00 95.50 330 VAL A C 1
ATOM 2512 O O . VAL A 1 330 ? -20.536 8.645 34.844 1.00 95.50 330 VAL A O 1
ATOM 2515 N N . ILE A 1 331 ? -18.989 7.282 33.954 1.00 94.88 331 ILE A N 1
ATOM 2516 C CA . ILE A 1 331 ? -19.406 6.085 34.697 1.00 94.88 331 ILE A CA 1
ATOM 2517 C C . ILE A 1 331 ? -19.340 6.329 36.205 1.00 94.88 331 ILE A C 1
ATOM 2519 O O . ILE A 1 331 ? -20.268 5.952 36.922 1.00 94.88 331 ILE A O 1
ATOM 2523 N N . LYS A 1 332 ? -18.271 6.969 36.693 1.00 96.81 332 LYS A N 1
ATOM 2524 C CA . LYS A 1 332 ? -18.137 7.323 38.108 1.00 96.81 332 LYS A CA 1
ATOM 2525 C C . LYS A 1 332 ? -19.281 8.237 38.557 1.00 96.81 332 LYS A C 1
ATOM 2527 O O . LYS A 1 332 ? -19.979 7.888 39.499 1.00 96.81 332 LYS A O 1
ATOM 2532 N N . ASN A 1 333 ? -19.538 9.332 37.844 1.00 95.56 333 ASN A N 1
ATOM 2533 C CA . ASN A 1 333 ? -20.623 10.261 38.175 1.00 95.56 333 ASN A CA 1
ATOM 2534 C C . ASN A 1 333 ? -22.003 9.583 38.158 1.00 95.56 333 ASN A C 1
ATOM 2536 O O . ASN A 1 333 ? -22.824 9.820 39.042 1.00 95.56 333 ASN A O 1
ATOM 2540 N N . LEU A 1 334 ? -22.266 8.716 37.174 1.00 94.56 334 LEU A N 1
ATOM 2541 C CA . LEU A 1 334 ? -23.515 7.952 37.100 1.00 94.56 334 LEU A CA 1
ATOM 2542 C C . LEU A 1 334 ? -23.648 6.961 38.262 1.00 94.56 334 LEU A C 1
ATOM 2544 O O . LEU A 1 334 ? -24.743 6.784 38.798 1.00 94.56 334 LEU A O 1
ATOM 2548 N N . LYS A 1 335 ? -22.544 6.326 38.669 1.00 94.69 335 LYS A N 1
ATOM 2549 C CA . LYS A 1 335 ? -22.510 5.435 39.830 1.00 94.69 335 LYS A CA 1
ATOM 2550 C C . LYS A 1 335 ? -22.776 6.206 41.124 1.00 94.69 335 LYS A C 1
ATOM 2552 O O . LYS A 1 335 ? -23.628 5.767 41.891 1.00 94.69 335 LYS A O 1
ATOM 2557 N N . ASP A 1 336 ? -22.133 7.356 41.306 1.00 93.94 336 ASP A N 1
ATOM 2558 C CA . ASP A 1 336 ? -22.311 8.228 42.471 1.00 93.94 336 ASP A CA 1
ATOM 2559 C C . ASP A 1 336 ? -23.759 8.754 42.544 1.00 93.94 336 ASP A C 1
ATOM 2561 O O . ASP A 1 336 ? -24.387 8.709 43.599 1.00 93.94 336 ASP A O 1
ATOM 2565 N N . MET A 1 337 ? -24.354 9.160 41.414 1.00 92.19 337 MET A N 1
ATOM 2566 C CA . MET A 1 337 ? -25.767 9.564 41.338 1.00 92.19 337 MET A CA 1
ATOM 2567 C C . MET A 1 337 ? -26.713 8.411 41.691 1.00 92.19 337 MET A C 1
ATOM 2569 O O . MET A 1 337 ? -27.662 8.577 42.458 1.00 92.19 337 MET A O 1
ATOM 2573 N N . ARG A 1 338 ? -26.450 7.214 41.154 1.00 92.19 338 ARG A N 1
ATOM 2574 C CA . ARG A 1 338 ? -27.230 6.018 41.481 1.00 92.19 338 ARG A CA 1
ATOM 2575 C C . ARG A 1 338 ? -27.134 5.696 42.970 1.00 92.19 338 ARG A C 1
ATOM 2577 O O . ARG A 1 338 ? -28.150 5.372 43.570 1.00 92.19 338 ARG A O 1
ATOM 2584 N N . GLU A 1 339 ? -25.946 5.783 43.560 1.00 88.75 339 GLU A N 1
ATOM 2585 C CA . GLU A 1 339 ? -25.732 5.590 44.998 1.00 88.75 339 GLU A CA 1
ATOM 2586 C C . GLU A 1 339 ? -26.371 6.707 45.832 1.00 88.75 339 GLU A C 1
ATOM 2588 O O . GLU A 1 339 ? -26.875 6.426 46.906 1.00 88.75 339 GLU A O 1
ATOM 2593 N N . SER A 1 340 ? -26.477 7.939 45.337 1.00 87.81 340 SER A N 1
ATOM 2594 C CA . SER A 1 340 ? -27.222 9.000 46.030 1.00 87.81 340 SER A CA 1
ATOM 2595 C C . SER A 1 340 ? -28.737 8.769 46.045 1.00 87.81 340 SER A C 1
ATOM 2597 O O . SER A 1 340 ? -29.399 9.222 46.973 1.00 87.81 340 SER A O 1
ATOM 2599 N N . ILE A 1 341 ? -29.298 8.132 45.011 1.00 86.81 341 ILE A N 1
ATOM 2600 C CA . ILE A 1 341 ? -30.748 7.886 44.898 1.00 86.81 341 ILE A CA 1
ATOM 2601 C C . ILE A 1 341 ? -31.139 6.545 45.528 1.00 86.81 341 ILE A C 1
ATOM 2603 O O . ILE A 1 341 ? -32.174 6.435 46.175 1.00 86.81 341 ILE A O 1
ATOM 2607 N N . SER A 1 342 ? -30.344 5.505 45.277 1.00 80.25 342 SER A N 1
ATOM 2608 C CA . SER A 1 342 ? -30.611 4.123 45.704 1.00 80.25 342 SER A CA 1
ATOM 2609 C C . SER A 1 342 ? -29.818 3.719 46.945 1.00 80.25 342 SER A C 1
ATOM 2611 O O . SER A 1 342 ? -30.019 2.624 47.467 1.00 80.25 342 SER A O 1
ATOM 2613 N N . GLY A 1 343 ? -28.872 4.551 47.379 1.00 77.75 343 GLY A N 1
ATOM 2614 C CA . GLY A 1 343 ? -28.127 4.330 48.606 1.00 77.75 343 GLY A CA 1
ATOM 2615 C C . GLY A 1 343 ? -29.025 4.568 49.802 1.00 77.75 343 GLY A C 1
ATOM 2616 O O . GLY A 1 343 ? -29.782 5.532 49.867 1.00 77.75 343 GLY A O 1
ATOM 2617 N N . VAL A 1 344 ? -28.934 3.647 50.746 1.00 78.94 344 VAL A N 1
ATOM 2618 C CA . VAL A 1 344 ? -29.709 3.665 51.973 1.00 78.94 344 VAL A CA 1
ATOM 2619 C C . VAL A 1 344 ? -28.768 4.072 53.097 1.00 78.94 344 VAL A C 1
ATOM 2621 O O . VAL A 1 344 ? -27.704 3.469 53.263 1.00 78.94 344 VAL A O 1
ATOM 2624 N N . ASN A 1 345 ? -29.131 5.099 53.861 1.00 79.62 345 ASN A N 1
ATOM 2625 C CA . ASN A 1 345 ? -28.343 5.494 55.018 1.00 79.62 345 ASN A CA 1
ATOM 2626 C C . ASN A 1 345 ? -28.638 4.531 56.178 1.00 79.62 345 ASN A C 1
ATOM 2628 O O . ASN A 1 345 ? -29.736 4.536 56.733 1.00 79.62 345 ASN A O 1
ATOM 2632 N N . ILE A 1 346 ? -27.657 3.699 56.541 1.00 80.12 346 ILE A N 1
ATOM 2633 C CA . ILE A 1 346 ? -27.794 2.676 57.591 1.00 80.12 346 ILE A CA 1
ATOM 2634 C C . ILE A 1 346 ? -28.196 3.306 58.931 1.00 80.12 346 ILE A C 1
ATOM 2636 O O . ILE A 1 346 ? -28.951 2.692 59.680 1.00 80.12 346 ILE A O 1
ATOM 2640 N N . ASP A 1 347 ? -27.765 4.536 59.212 1.00 84.75 347 ASP A N 1
ATOM 2641 C CA . ASP A 1 347 ? -28.113 5.233 60.451 1.00 84.75 347 ASP A CA 1
ATOM 2642 C C . ASP A 1 347 ? -29.581 5.697 60.459 1.00 84.75 347 ASP A C 1
ATOM 2644 O O . ASP A 1 347 ? -30.251 5.630 61.496 1.00 84.75 347 ASP A O 1
ATOM 2648 N N . GLU A 1 348 ? -30.124 6.111 59.306 1.00 84.50 348 GLU A N 1
ATOM 2649 C CA . GLU A 1 348 ? -31.554 6.425 59.166 1.00 84.50 348 GLU A CA 1
ATOM 2650 C C . GLU A 1 348 ? -32.413 5.160 59.213 1.00 84.50 348 GLU A C 1
ATOM 2652 O O . GLU A 1 348 ? -33.422 5.143 59.919 1.00 84.50 348 GLU A O 1
ATOM 2657 N N . GLU A 1 349 ? -32.006 4.080 58.544 1.00 84.62 349 GLU A N 1
ATOM 2658 C CA . GLU A 1 349 ? -32.698 2.788 58.640 1.00 84.62 349 GLU A CA 1
ATOM 2659 C C . GLU A 1 349 ? -32.664 2.227 60.060 1.00 84.62 349 GLU A C 1
ATOM 2661 O O . GLU A 1 349 ? -33.676 1.729 60.549 1.00 84.62 349 GLU A O 1
ATOM 2666 N N . LEU A 1 350 ? -31.539 2.356 60.767 1.00 90.25 350 LEU A N 1
ATOM 2667 C CA . LEU A 1 350 ? -31.415 1.964 62.169 1.00 90.25 350 LEU A CA 1
ATOM 2668 C C . LEU A 1 350 ? -32.329 2.812 63.060 1.00 90.25 350 LEU A C 1
ATOM 2670 O O . LEU A 1 350 ? -33.029 2.272 63.917 1.00 90.25 350 LEU A O 1
ATOM 2674 N N . THR A 1 351 ? -32.378 4.125 62.837 1.00 92.62 351 THR A N 1
ATOM 2675 C CA . THR A 1 351 ? -33.273 5.031 63.570 1.00 92.62 351 THR A CA 1
ATOM 2676 C C . THR A 1 351 ? -34.740 4.689 63.309 1.00 92.62 351 THR A C 1
ATOM 2678 O O . THR A 1 351 ? -35.537 4.616 64.248 1.00 92.62 351 THR A O 1
ATOM 2681 N N . ASN A 1 352 ? -35.106 4.419 62.054 1.00 89.94 352 ASN A N 1
ATOM 2682 C CA . ASN A 1 352 ? -36.449 3.993 61.674 1.00 89.94 352 ASN A CA 1
ATOM 2683 C C . ASN A 1 352 ? -36.792 2.629 62.276 1.00 89.94 352 ASN A C 1
ATOM 2685 O O . ASN A 1 352 ? -37.875 2.472 62.833 1.00 89.94 352 ASN A O 1
ATOM 2689 N N . MET A 1 353 ? -35.867 1.671 62.262 1.00 91.19 353 MET A N 1
ATOM 2690 C CA . MET A 1 353 ? -36.036 0.366 62.896 1.00 91.19 353 MET A CA 1
ATOM 2691 C C . MET A 1 353 ? -36.264 0.502 64.405 1.00 91.19 353 MET A C 1
ATOM 2693 O O . MET A 1 353 ? -37.218 -0.076 64.924 1.00 91.19 353 MET A O 1
ATOM 2697 N N . ILE A 1 354 ? -35.462 1.310 65.107 1.00 91.38 354 ILE A N 1
ATOM 2698 C CA . ILE A 1 354 ? -35.645 1.596 66.540 1.00 91.38 354 ILE A CA 1
ATOM 2699 C C . ILE A 1 354 ? -37.005 2.265 66.784 1.00 91.38 354 ILE A C 1
ATOM 2701 O O . ILE A 1 354 ? -37.732 1.893 67.707 1.00 91.38 354 ILE A O 1
ATOM 2705 N N . LYS A 1 355 ? -37.402 3.219 65.935 1.00 91.44 355 LYS A N 1
ATOM 2706 C CA . LYS A 1 355 ? -38.706 3.889 66.009 1.00 91.44 355 LYS A CA 1
ATOM 2707 C C . LYS A 1 355 ? -39.867 2.912 65.801 1.00 91.44 355 LYS A C 1
ATOM 2709 O O . LYS A 1 355 ? -40.827 2.952 66.571 1.00 91.44 355 LYS A O 1
ATOM 2714 N N . PHE A 1 356 ? -39.785 2.017 64.815 1.00 94.25 356 PHE A N 1
ATOM 2715 C CA . PHE A 1 356 ? -40.785 0.973 64.576 1.00 94.25 356 PHE A CA 1
ATOM 2716 C C . PHE A 1 356 ? -40.817 -0.054 65.710 1.00 94.25 356 PHE A C 1
ATOM 2718 O O . PHE A 1 356 ? -41.901 -0.454 66.128 1.00 94.25 356 PHE A O 1
ATOM 2725 N N . GLN A 1 357 ? -39.666 -0.420 66.274 1.00 91.44 357 GLN A N 1
ATOM 2726 C CA . GLN A 1 357 ? -39.573 -1.304 67.436 1.00 91.44 357 GLN A CA 1
ATOM 2727 C C . GLN A 1 357 ? -40.233 -0.675 68.673 1.00 91.44 357 GLN A C 1
ATOM 2729 O O . GLN A 1 357 ? -41.033 -1.326 69.352 1.00 91.44 357 GLN A O 1
ATOM 2734 N N . HIS A 1 358 ? -39.966 0.607 68.946 1.00 91.75 358 HIS A N 1
ATOM 2735 C CA . HIS A 1 358 ? -40.635 1.347 70.014 1.00 91.75 358 HIS A CA 1
ATOM 2736 C C . HIS A 1 358 ? -42.138 1.474 69.763 1.00 91.75 358 HIS A C 1
ATOM 2738 O O . HIS A 1 358 ? -42.920 1.179 70.668 1.00 91.75 358 HIS A O 1
ATOM 2744 N N . GLY A 1 359 ? -42.550 1.827 68.544 1.00 94.19 359 GLY A N 1
ATOM 2745 C CA . GLY A 1 359 ? -43.956 1.894 68.147 1.00 94.19 359 GLY A CA 1
ATOM 2746 C C . GLY A 1 359 ? -44.684 0.561 68.333 1.00 94.19 359 GLY A C 1
ATOM 2747 O O . GLY A 1 359 ? -45.756 0.531 68.933 1.00 94.19 359 GLY A O 1
ATOM 2748 N N . TYR A 1 360 ? -44.069 -0.551 67.921 1.00 93.06 360 TYR A N 1
ATOM 2749 C CA . TYR A 1 360 ? -44.596 -1.898 68.136 1.00 93.06 360 TYR A CA 1
ATOM 2750 C C . TYR A 1 360 ? -44.738 -2.219 69.627 1.00 93.06 360 TYR A C 1
ATOM 2752 O O . TYR A 1 360 ? -45.790 -2.675 70.065 1.00 93.06 360 TYR A O 1
ATOM 2760 N N . SER A 1 361 ? -43.717 -1.918 70.436 1.00 92.50 361 SER A N 1
ATOM 2761 C CA . SER A 1 361 ? -43.763 -2.156 71.884 1.00 92.50 361 SER A CA 1
ATOM 2762 C C . SER A 1 361 ? -44.829 -1.310 72.598 1.00 92.50 361 SER A C 1
ATOM 2764 O O . SER A 1 361 ? -45.484 -1.797 73.520 1.00 92.50 361 SER A O 1
ATOM 2766 N N . ALA A 1 362 ? -45.047 -0.067 72.157 1.00 92.38 362 ALA A N 1
ATOM 2767 C CA . ALA A 1 362 ? -46.094 0.807 72.673 1.00 92.38 362 ALA A CA 1
ATOM 2768 C C . ALA A 1 362 ? -47.491 0.323 72.253 1.00 92.38 362 ALA A C 1
ATOM 2770 O O . ALA A 1 362 ? -48.382 0.244 73.097 1.00 92.38 362 ALA A O 1
ATOM 2771 N N . GLY A 1 363 ? -47.665 -0.075 70.988 1.00 93.62 363 GLY A N 1
ATOM 2772 C CA . GLY A 1 363 ? -48.900 -0.677 70.484 1.00 93.62 363 GLY A CA 1
ATOM 2773 C C . GLY A 1 363 ? -49.246 -1.984 71.200 1.00 93.62 363 GLY A C 1
ATOM 2774 O O . GLY A 1 363 ? -50.386 -2.172 71.610 1.00 93.62 363 GLY A O 1
ATOM 2775 N N . ALA A 1 364 ? -48.255 -2.843 71.451 1.00 93.00 364 ALA A N 1
ATOM 2776 C CA . ALA A 1 364 ? -48.435 -4.068 72.225 1.00 93.00 364 ALA A CA 1
ATOM 2777 C C . ALA A 1 364 ? -48.916 -3.776 73.656 1.00 93.00 364 ALA A C 1
ATOM 2779 O O . ALA A 1 364 ? -49.873 -4.394 74.111 1.00 93.00 364 ALA A O 1
ATOM 2780 N N . ARG A 1 365 ? -48.323 -2.786 74.344 1.00 90.56 365 ARG A N 1
ATOM 2781 C CA . ARG A 1 365 ? -48.788 -2.351 75.676 1.00 90.56 365 ARG A CA 1
ATOM 2782 C C . ARG A 1 365 ? -50.200 -1.769 75.642 1.00 90.56 365 ARG A C 1
ATOM 2784 O O . ARG A 1 365 ? -50.975 -2.037 76.551 1.00 90.56 365 ARG A O 1
ATOM 2791 N N . PHE A 1 366 ? -50.540 -0.996 74.613 1.00 92.06 366 PHE A N 1
ATOM 2792 C CA . PHE A 1 366 ? -51.889 -0.460 74.430 1.00 92.06 366 PHE A CA 1
ATOM 2793 C C . PHE A 1 366 ? -52.919 -1.579 74.232 1.00 92.06 366 PHE A C 1
ATOM 2795 O O . PHE A 1 366 ? -53.967 -1.555 74.868 1.00 92.06 366 PHE A O 1
ATOM 2802 N N . ILE A 1 367 ? -52.592 -2.598 73.430 1.00 91.94 367 ILE A N 1
ATOM 2803 C CA . ILE A 1 367 ? -53.422 -3.801 73.271 1.00 91.94 367 ILE A CA 1
ATOM 2804 C C . ILE A 1 367 ? -53.566 -4.533 74.607 1.00 91.94 367 ILE A C 1
ATOM 2806 O O . ILE A 1 367 ? -54.676 -4.907 74.956 1.00 91.94 367 ILE A O 1
ATOM 2810 N N . THR A 1 368 ? -52.489 -4.692 75.383 1.00 93.06 368 THR A N 1
ATOM 2811 C CA . THR A 1 368 ? -52.555 -5.301 76.724 1.00 93.06 368 THR A CA 1
ATOM 2812 C C . THR A 1 368 ? -53.454 -4.515 77.678 1.00 93.06 368 THR A C 1
ATOM 2814 O O . THR A 1 368 ? -54.170 -5.108 78.479 1.00 93.06 368 THR A O 1
ATOM 2817 N N . GLU A 1 369 ? -53.432 -3.185 77.619 1.00 91.00 369 GLU A N 1
ATOM 2818 C CA . GLU A 1 369 ? -54.284 -2.367 78.482 1.00 91.00 369 GLU A CA 1
ATOM 2819 C C . GLU A 1 369 ? -55.747 -2.391 78.027 1.00 91.00 369 GLU A C 1
ATOM 2821 O O . GLU A 1 369 ? -56.642 -2.465 78.864 1.00 91.00 369 GLU A O 1
ATOM 2826 N N . ILE A 1 370 ? -56.009 -2.418 76.716 1.00 90.12 370 ILE A N 1
ATOM 2827 C CA . ILE A 1 370 ? -57.351 -2.693 76.189 1.00 90.12 370 ILE A CA 1
ATOM 2828 C C . ILE A 1 370 ? -57.832 -4.075 76.629 1.00 90.12 370 ILE A C 1
ATOM 2830 O O . ILE A 1 370 ? -58.965 -4.184 77.081 1.00 90.12 370 ILE A O 1
ATOM 2834 N N . ASP A 1 371 ? -56.989 -5.104 76.544 1.00 88.69 371 ASP A N 1
ATOM 2835 C CA . ASP A 1 371 ? -57.316 -6.465 76.980 1.00 88.69 371 ASP A CA 1
ATOM 2836 C C . ASP A 1 371 ? -57.695 -6.488 78.468 1.00 88.69 371 ASP A C 1
ATOM 2838 O O . ASP A 1 371 ? -58.734 -7.030 78.833 1.00 88.69 371 ASP A O 1
ATOM 2842 N N . ARG A 1 372 ? -56.955 -5.767 79.324 1.00 88.31 372 ARG A N 1
ATOM 2843 C CA . ARG A 1 372 ? -57.337 -5.570 80.734 1.00 88.31 372 ARG A CA 1
ATOM 2844 C C . ARG A 1 372 ? -58.647 -4.816 80.910 1.00 88.31 372 ARG A C 1
ATOM 2846 O O . ARG A 1 372 ? -59.445 -5.189 81.764 1.00 88.31 372 ARG A O 1
ATOM 2853 N N . MET A 1 373 ? -58.865 -3.732 80.168 1.00 87.38 373 MET A N 1
ATOM 2854 C CA . MET A 1 373 ? -60.111 -2.966 80.265 1.00 87.38 373 MET A CA 1
ATOM 2855 C C . MET A 1 373 ? -61.312 -3.812 79.826 1.00 87.38 373 MET A C 1
ATOM 2857 O O . MET A 1 373 ? -62.346 -3.789 80.491 1.00 87.38 373 MET A O 1
ATOM 2861 N N . LEU A 1 374 ? -61.169 -4.595 78.753 1.00 85.94 374 LEU A N 1
ATOM 2862 C CA . LEU A 1 374 ? -62.180 -5.539 78.283 1.00 85.94 374 LEU A CA 1
ATOM 2863 C C . LEU A 1 374 ? -62.410 -6.666 79.294 1.00 85.94 374 LEU A C 1
ATOM 2865 O O . LEU A 1 374 ? -63.561 -6.969 79.586 1.00 85.94 374 LEU A O 1
ATOM 2869 N N . ASP A 1 375 ? -61.356 -7.226 79.887 1.00 86.06 375 ASP A N 1
ATOM 2870 C CA . ASP A 1 375 ? -61.459 -8.227 80.953 1.00 86.06 375 ASP A CA 1
ATOM 2871 C C . ASP A 1 375 ? -62.207 -7.677 82.180 1.00 86.06 375 ASP A C 1
ATOM 2873 O O . ASP A 1 375 ? -63.101 -8.329 82.714 1.00 86.06 375 ASP A O 1
ATOM 2877 N N . ILE A 1 376 ? -61.939 -6.431 82.591 1.00 83.75 376 ILE A N 1
ATOM 2878 C CA . ILE A 1 376 ? -62.680 -5.783 83.684 1.00 83.75 376 ILE A CA 1
ATOM 2879 C C . ILE A 1 376 ? -64.162 -5.608 83.322 1.00 83.75 376 ILE A C 1
ATOM 2881 O O . ILE A 1 376 ? -65.027 -5.904 84.148 1.00 83.75 376 ILE A O 1
ATOM 2885 N N . ILE A 1 377 ? -64.476 -5.151 82.106 1.00 80.00 377 ILE A N 1
ATOM 2886 C CA . ILE A 1 377 ? -65.865 -4.962 81.659 1.00 80.00 377 ILE A CA 1
ATOM 2887 C C . ILE A 1 377 ? -66.608 -6.304 81.567 1.00 80.00 377 ILE A C 1
ATOM 2889 O O . ILE A 1 377 ? -67.754 -6.392 81.999 1.00 80.00 377 ILE A O 1
ATOM 2893 N N . ILE A 1 378 ? -65.972 -7.345 81.028 1.00 78.00 378 ILE A N 1
ATOM 2894 C CA . ILE A 1 378 ? -66.607 -8.643 80.765 1.00 78.00 378 ILE A CA 1
ATOM 2895 C C . ILE A 1 378 ? -66.686 -9.497 82.037 1.00 78.00 378 ILE A C 1
ATOM 2897 O O . ILE A 1 378 ? -67.745 -10.039 82.340 1.00 78.00 378 ILE A O 1
ATOM 2901 N N . ASN A 1 379 ? -65.592 -9.606 82.796 1.00 73.75 379 ASN A N 1
ATOM 2902 C CA . ASN A 1 379 ? -65.463 -10.558 83.904 1.00 73.75 379 ASN A CA 1
ATOM 2903 C C . ASN A 1 379 ? -65.596 -9.928 85.302 1.00 73.75 379 ASN A C 1
ATOM 2905 O O . ASN A 1 379 ? -65.791 -10.664 86.268 1.00 73.75 379 ASN A O 1
ATOM 2909 N N . ARG A 1 380 ? -65.484 -8.597 85.457 1.00 62.06 380 ARG A N 1
ATOM 2910 C CA . ARG A 1 380 ? -65.571 -7.917 86.775 1.00 62.06 380 ARG A CA 1
ATOM 2911 C C . ARG A 1 380 ? -66.717 -6.912 86.927 1.00 62.06 380 ARG A C 1
ATOM 2913 O O . ARG A 1 380 ? -66.993 -6.516 88.055 1.00 62.06 380 ARG A O 1
ATOM 2920 N N . MET A 1 381 ? -67.376 -6.505 85.841 1.00 62.28 381 MET A N 1
ATOM 2921 C CA . MET A 1 381 ? -68.571 -5.641 85.866 1.00 62.28 381 MET A CA 1
ATOM 2922 C C . MET A 1 381 ? -69.878 -6.392 85.558 1.00 62.28 381 MET A C 1
ATOM 2924 O O . MET A 1 381 ? -70.952 -5.797 85.638 1.00 62.28 381 MET A O 1
ATOM 2928 N N . GLY A 1 382 ? -69.806 -7.686 85.234 1.00 55.44 382 GLY A N 1
ATOM 2929 C CA . GLY A 1 382 ? -70.974 -8.562 85.209 1.00 55.44 382 GLY A CA 1
ATOM 2930 C C . GLY A 1 382 ? -71.477 -8.815 86.631 1.00 55.44 382 GLY A C 1
ATOM 2931 O O . GLY A 1 382 ? -70.782 -9.448 87.424 1.00 55.44 382 GLY A O 1
ATOM 2932 N N . VAL A 1 383 ? -72.657 -8.274 86.939 1.00 49.56 383 VAL A N 1
ATOM 2933 C CA . VAL A 1 383 ? -73.517 -8.683 88.065 1.00 49.56 383 VAL A CA 1
ATOM 2934 C C . VAL A 1 383 ? -74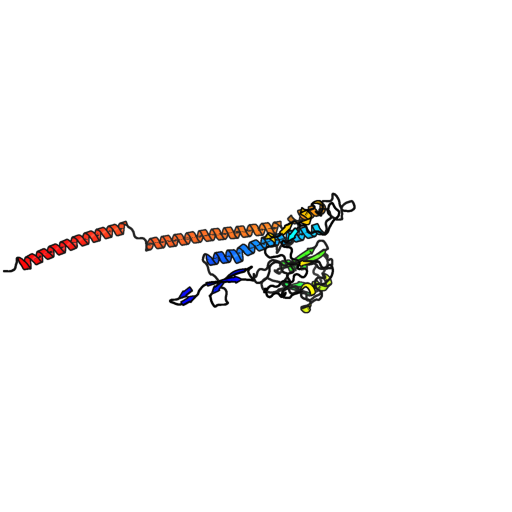.084 -10.069 87.794 1.00 49.56 383 VAL A C 1
ATOM 2936 O O . VAL A 1 383 ? -74.464 -10.312 86.624 1.00 49.56 383 VAL A O 1
#

Sequence (383 aa):
IVQGKHFEKLVAEADPDNEGYSRLRWQGESRSIFFRGGKLAALVELRDVDARDEIQKLDLVTVNFIDLVNEIHRKGYSLSGRSGLDFFVEYPFINNISGNYDRNGDGEYDSSYIFRISGNNQLKLKEQIGLRGTLTLPGAIDNITVDYYPTDTVEELINRINLSGAEVAVRLNQNGQLSIKGLPAADPAYPDFVLRHLEDSGQFLAGYAGILLNSGTDGAFDWQQADAVLSLRGGDLEFAVAPLAHPAGWIEVNPALLKDPGAIAAASKSGRGAGGHGDGSAALAIAALRTDRVMIGTASGFDEFFAAAVTEIGLKGEEASRALETEKLVIKNLKDMRESISGVNIDEELTNMIKFQHGYSAGARFITEIDRMLDIIINRMGV

pLDDT: mean 87.57, std 9.51, range [46.41, 98.25]

Radius of gyration: 36.27 Å; chains: 1; bounding box: 112×45×115 Å

Secondary structure (DSSP, 8-state):
-EETTEEPPEEEEE-GGGTTPEEEEETT--SBPPP-SHHHHHHHHIIIIIHHHHHHHHHHHHHHHHHHHHHHHHHSB-TTS-----SEEESSPP--TT-EE-SSSSSS--EE-EEEEEEEEE--TTSB----EEEEE--SSS-EEEEE-TT-BHHHHHHHHHTTT-SEEEEE-TTSEEEEEEPPPSSTTS-TT---EEEESSSIIIIIS--BSSSSGGG-EESSSTTGGGGB--SS-EEEEPPPSSGGGTEEE-HHHHH-GGG---B-TTSSSTT-TT--HHHHHHHHTTTS---BTTBSSHHHHHHHHHHHHHHHHHHHHHHHHHHHHHHHHHHHHHHHHH---HHHHHHHHHHHHHHHHHHHHHHHHHHHHHHIIIIIS--